Protein AF-A0A3B9Z7L2-F1 (afdb_monomer_lite)

Sequence (411 aa):
MNKIQNINKKTIVYYLVIITIASFLFSENIFFGPFQPISDFVDQIKVKYILMISSAFLFLLLIIIRRKKLFKNGVFKKEAKLYLLAIGSLIVITAIFQIMNGFRTFAISEFMYLLLPLGFVILVVSVDYFNITRILDNCFYVVVAIFLLGNIAMLNPSSVMSISFSSSTSPFENGSSMLFVLFELYYLIRYGKRNGKSLVCLILTVLTLKRISVIMAILFFIFAPMIKDKKIPRWIFWLTIVFFCAVPFALEFFYSSSFSNLFLATFGIDFNDFTMDRFTRTAYVFANSDQIKFGYGSVTYFLTNHYGKGDFANRSLHSDLLRIYLECTFVGTFIYNICYFLSVKKDSISYLLLVTIFLQMIFNHPIGAGTVGHWIIIYLMIVYFNYRKEVPFYKEGLISRRKMKLGKLEI

pLDDT: mean 83.78, std 14.19, range [34.94, 98.0]

Foldseek 3Di:
DVVVVVVVVLVVLLVLLLVLLLLLLLLLWQCDDPCNVVSVVSVVVVVSVVSLVVSLVVLVVLCVVVVFDQCHVVQCVLLLVLLCQLLVLLVVLLVVLCVVQHDDDQLVQQSCLSVSLSSSLSSVVRSVSDLLVVSLVSLLVSLVVSLCRSCVVVPDPVQQVPCDPVLLDHPSATPSLLVLLLVLLVCCQLPNPPDVSNVVSLVSNVRNSPPLSNVSSVCCNVCSVVFDWAFADPVVLVVQLCVLLCLLVVVVVCLDPVNQVVCCVPPVDGVCVVLVNLSVLVVVCVVPLVQQSNGQCSSLVVQCVVVHPPDPQRSDNQAQSNRQCSRRNSVSSSSNSNSNQVSQSGTSSLNVSVVSVSVSNSGGPCRGPSNSSVSSSNSSSSSLRNCCPPDVSNCPSVVVVVVVVVVVVPD

Secondary structure (DSSP, 8-state):
-HHHHHHHHHHHHHHHHHHHHHHHHHHHH--SSTTHHHHHHHHHTTHHHHHHHHHHHHHHHHHHHTTPPTTGGGTTHHHHHHHHHHHHHHHHHHHHHHHHH---THHHHHHHHHHHHHHHHHHHHHT----HHHHHHHHHHHHHHHHHHHTGGG-SHHHHHT-BTTTTB-TT--THHHHHHHHHHHHHHHH-TT-HHHHHHHHHHHHHT-HHHHHHHHHHHHHGGG----PPPHHHHHHHHHHHHHHHHHHHHHTSHHHHHHHHHHHSS-HHHHHTTHHHHHHHHHHTGGGGTTSTTHHHHHHHHHH-SS-GGGSS-S-HHHHHHHHHHHHHHHHHHHHHHHHHTT-HHHHHHHHHHHHHHHHS--SSTT-HHHHHHHHHHHHHHHHTTT-GGGTHHHHHHHHHHHTTS--

Radius of gyration: 22.14 Å; chains: 1; bounding box: 68×49×78 Å

Structure (mmCIF, N/CA/C/O backbone):
data_AF-A0A3B9Z7L2-F1
#
_entry.id   AF-A0A3B9Z7L2-F1
#
loop_
_atom_site.group_PDB
_atom_site.id
_atom_site.type_symbol
_atom_site.label_atom_id
_atom_site.label_alt_id
_atom_site.label_comp_id
_atom_site.label_asym_id
_atom_site.label_entity_id
_atom_site.label_seq_id
_atom_site.pdbx_PDB_ins_code
_atom_site.Cartn_x
_atom_site.Cartn_y
_atom_site.Cartn_z
_atom_site.occupancy
_atom_site.B_iso_or_equiv
_atom_site.auth_seq_id
_atom_site.auth_comp_id
_atom_site.auth_asym_id
_atom_site.auth_atom_id
_atom_site.pdbx_PDB_model_num
ATOM 1 N N . MET A 1 1 ? -7.311 13.743 41.854 1.00 42.22 1 MET A N 1
ATOM 2 C CA . MET A 1 1 ? -5.958 13.659 41.244 1.00 42.22 1 MET A CA 1
ATOM 3 C C . MET A 1 1 ? -5.757 12.490 40.266 1.00 42.22 1 MET A C 1
ATOM 5 O O . MET A 1 1 ? -5.318 12.751 39.152 1.00 42.22 1 MET A O 1
ATOM 9 N N . ASN A 1 2 ? -6.146 11.241 40.574 1.00 43.78 2 ASN A N 1
ATOM 10 C CA . ASN A 1 2 ? -5.922 10.081 39.676 1.00 43.78 2 ASN A CA 1
ATOM 11 C C . ASN A 1 2 ? -6.603 10.152 38.289 1.00 43.78 2 ASN A C 1
ATOM 13 O O . ASN A 1 2 ? -6.097 9.582 37.324 1.00 43.78 2 ASN A O 1
ATOM 17 N N . LYS A 1 3 ? -7.727 10.870 38.147 1.00 35.06 3 LYS A N 1
ATOM 18 C CA . LYS A 1 3 ? -8.412 11.060 36.850 1.00 35.06 3 LYS A CA 1
ATOM 19 C C . LYS A 1 3 ? -7.649 12.013 35.914 1.00 35.06 3 LYS A C 1
ATOM 21 O O . LYS A 1 3 ? -7.563 11.739 34.722 1.00 35.06 3 LYS A O 1
ATOM 26 N N . ILE A 1 4 ? -7.040 13.070 36.457 1.00 36.16 4 ILE A N 1
ATOM 27 C CA . ILE A 1 4 ? -6.311 14.100 35.693 1.00 36.16 4 ILE A CA 1
ATOM 28 C C . ILE A 1 4 ? -4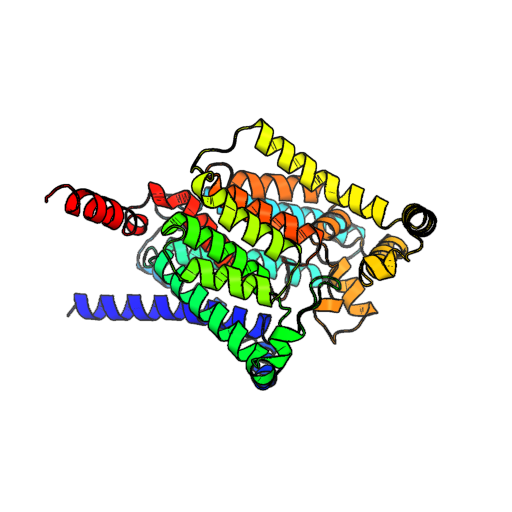.975 13.541 35.170 1.00 36.16 4 ILE A C 1
ATOM 30 O O . ILE A 1 4 ? -4.666 13.680 33.988 1.00 36.16 4 ILE A O 1
ATOM 34 N N . GLN A 1 5 ? -4.235 12.783 35.991 1.00 43.78 5 GLN A N 1
ATOM 35 C CA . GLN A 1 5 ? -2.990 12.126 35.556 1.00 43.78 5 GLN A CA 1
ATOM 36 C C . GLN A 1 5 ? -3.207 11.059 34.466 1.00 43.78 5 GLN A C 1
ATOM 38 O O . GLN A 1 5 ? -2.346 10.859 33.608 1.00 43.78 5 GLN A O 1
ATOM 43 N N . ASN A 1 6 ? -4.357 10.376 34.461 1.00 51.91 6 ASN A N 1
ATOM 44 C CA . ASN A 1 6 ? -4.676 9.370 33.442 1.00 51.91 6 ASN A CA 1
ATOM 45 C C . ASN A 1 6 ? -5.106 10.000 32.102 1.00 51.91 6 ASN A C 1
ATOM 47 O O . ASN A 1 6 ? -4.906 9.380 31.058 1.00 51.91 6 ASN A O 1
ATOM 51 N N . ILE A 1 7 ? -5.671 11.215 32.113 1.00 55.09 7 ILE A N 1
ATOM 52 C CA . ILE A 1 7 ? -6.050 11.960 30.899 1.00 55.09 7 ILE A CA 1
ATOM 53 C C . ILE A 1 7 ? -4.799 12.458 30.162 1.00 55.09 7 ILE A C 1
ATOM 55 O O . ILE A 1 7 ? -4.679 12.213 28.963 1.00 55.09 7 ILE A O 1
ATOM 59 N N . ASN A 1 8 ? -3.814 13.026 30.869 1.00 62.22 8 ASN A N 1
ATOM 60 C CA . ASN A 1 8 ? -2.573 13.504 30.239 1.00 62.22 8 ASN A CA 1
ATOM 61 C C . ASN A 1 8 ? -1.789 12.384 29.539 1.00 62.22 8 ASN A C 1
ATOM 63 O O . ASN A 1 8 ? -1.336 12.558 28.410 1.00 62.22 8 ASN A O 1
ATOM 67 N N . LYS A 1 9 ? -1.704 11.190 30.144 1.00 65.31 9 LYS A N 1
ATOM 68 C CA . LYS A 1 9 ? -1.013 10.046 29.521 1.00 65.31 9 LYS A CA 1
ATOM 69 C C . LYS A 1 9 ? -1.716 9.556 28.249 1.00 65.31 9 LYS A C 1
ATOM 71 O O . LYS A 1 9 ? -1.044 9.230 27.281 1.00 65.31 9 LYS A O 1
ATOM 76 N N . LYS A 1 10 ? -3.055 9.532 28.211 1.00 69.50 10 LYS A N 1
ATOM 77 C CA . LYS A 1 10 ? -3.823 9.139 27.008 1.00 69.50 10 LYS A CA 1
ATOM 78 C C . LYS A 1 10 ? -3.551 10.057 25.824 1.00 69.50 10 LYS A C 1
ATOM 80 O O . LYS A 1 10 ? -3.346 9.590 24.707 1.00 69.50 10 LYS A O 1
ATOM 85 N N . THR A 1 11 ? -3.551 11.351 26.102 1.00 75.94 11 THR A N 1
ATOM 86 C CA . THR A 1 11 ? -3.393 12.403 25.107 1.00 75.94 11 THR A CA 1
ATOM 87 C C . THR A 1 11 ? -1.986 12.406 24.509 1.00 75.94 11 THR A C 1
ATOM 89 O O . THR A 1 11 ? -1.853 12.437 23.290 1.00 75.94 11 THR A O 1
ATOM 92 N N . ILE A 1 12 ? -0.943 12.269 25.338 1.00 78.81 12 ILE A N 1
ATOM 93 C CA . ILE A 1 12 ? 0.457 12.206 24.878 1.00 78.81 12 ILE A CA 1
ATOM 94 C C . ILE A 1 12 ? 0.674 11.020 23.934 1.00 78.81 12 ILE A C 1
ATOM 96 O O . ILE A 1 12 ? 1.204 11.174 22.838 1.00 78.81 12 ILE A O 1
ATOM 100 N N . VAL A 1 13 ? 0.217 9.834 24.338 1.00 79.94 13 VAL A N 1
ATOM 101 C CA . VAL A 1 13 ? 0.392 8.597 23.567 1.00 79.94 13 VAL A CA 1
ATOM 102 C C . VAL A 1 13 ? -0.364 8.679 22.232 1.00 79.94 13 VAL A C 1
ATOM 104 O O . VAL A 1 13 ? 0.137 8.221 21.210 1.00 79.94 13 VAL A O 1
ATOM 107 N N . TYR A 1 14 ? -1.539 9.313 22.216 1.00 84.31 14 TYR A N 1
ATOM 108 C CA . TYR A 1 14 ? -2.302 9.554 20.990 1.00 84.31 14 TYR A CA 1
ATOM 109 C C . TYR A 1 14 ? -1.569 10.485 20.021 1.00 84.31 14 TYR A C 1
ATOM 111 O O . TYR A 1 14 ? -1.422 10.145 18.848 1.00 84.31 14 TYR A O 1
ATOM 119 N N . TYR A 1 15 ? -1.075 11.628 20.500 1.00 87.00 15 TYR A N 1
ATOM 120 C CA . TYR A 1 15 ? -0.332 12.553 19.646 1.00 87.00 15 TYR A CA 1
ATOM 121 C C . TYR A 1 15 ? 0.975 11.948 19.144 1.00 87.00 15 TYR A C 1
ATOM 123 O O . TYR A 1 15 ? 1.326 12.178 17.993 1.00 87.00 15 TYR A O 1
ATOM 131 N N . LEU A 1 16 ? 1.638 11.102 19.936 1.00 88.12 16 LEU A N 1
ATOM 132 C CA . LEU A 1 16 ? 2.830 10.384 19.494 1.00 88.12 16 LEU A CA 1
ATOM 133 C C . LEU A 1 16 ? 2.547 9.476 18.285 1.00 88.12 16 LEU A C 1
ATOM 135 O O . LEU A 1 16 ? 3.345 9.452 17.350 1.00 88.12 16 LEU A O 1
ATOM 139 N N . VAL A 1 17 ? 1.400 8.780 18.257 1.00 88.75 17 VAL A N 1
ATOM 140 C CA . VAL A 1 17 ? 0.977 7.993 17.082 1.00 88.75 17 VAL A CA 1
ATOM 141 C C . VAL A 1 17 ? 0.808 8.895 15.863 1.00 88.75 17 VAL A C 1
ATOM 143 O O . VAL A 1 17 ? 1.359 8.600 14.806 1.00 88.75 17 VAL A O 1
ATOM 146 N N . ILE A 1 18 ? 0.071 9.999 16.011 1.00 91.06 18 ILE A N 1
ATOM 147 C CA . ILE A 1 18 ? -0.203 10.921 14.902 1.00 91.06 18 ILE A CA 1
ATOM 148 C C . ILE A 1 18 ? 1.084 11.553 14.376 1.00 91.06 18 ILE A C 1
ATOM 150 O O . ILE A 1 18 ? 1.277 11.579 13.169 1.00 91.06 18 ILE A O 1
ATOM 154 N N . ILE A 1 19 ? 1.978 12.006 15.258 1.00 92.00 19 ILE A N 1
ATOM 155 C CA . ILE A 1 19 ? 3.268 12.602 14.885 1.00 92.00 19 ILE A CA 1
ATOM 156 C C . ILE A 1 19 ? 4.152 11.574 14.179 1.00 92.00 19 ILE A C 1
ATOM 158 O O . ILE A 1 19 ? 4.771 11.899 13.172 1.00 92.00 19 ILE A O 1
ATOM 162 N N . THR A 1 20 ? 4.170 10.324 14.650 1.00 92.31 20 THR A N 1
ATOM 163 C CA . THR A 1 20 ? 4.920 9.249 13.985 1.00 92.31 20 THR A CA 1
ATOM 164 C C . THR A 1 20 ? 4.393 9.034 12.565 1.00 92.31 20 THR A C 1
ATOM 166 O O . THR A 1 20 ? 5.167 9.108 11.616 1.00 92.31 20 THR A O 1
ATOM 169 N N . ILE A 1 21 ? 3.077 8.857 12.392 1.00 92.56 21 ILE A N 1
ATOM 170 C CA . ILE A 1 21 ? 2.459 8.672 11.067 1.00 92.56 21 ILE A CA 1
ATOM 171 C C . ILE A 1 21 ? 2.709 9.894 10.174 1.00 92.56 21 ILE A C 1
ATOM 173 O O . ILE A 1 21 ? 3.106 9.741 9.023 1.00 92.56 21 ILE A O 1
ATOM 177 N N . ALA A 1 22 ? 2.531 11.102 10.711 1.00 92.00 22 ALA A N 1
ATOM 178 C CA . ALA A 1 22 ? 2.771 12.346 9.991 1.00 92.00 22 ALA A CA 1
ATOM 179 C C . ALA A 1 22 ? 4.227 12.480 9.540 1.00 92.00 22 ALA A C 1
ATOM 181 O O . ALA A 1 22 ? 4.459 12.915 8.420 1.00 92.00 22 ALA A O 1
ATOM 182 N N . SER A 1 23 ? 5.195 12.056 10.359 1.00 91.25 23 SER A N 1
ATOM 183 C CA . SER A 1 23 ? 6.614 12.096 9.995 1.00 91.25 23 SER A CA 1
ATOM 184 C C . SER A 1 23 ? 6.941 11.191 8.805 1.00 91.25 23 SER A C 1
ATOM 186 O O . SER A 1 23 ? 7.723 11.588 7.946 1.00 91.25 23 SER A O 1
ATOM 188 N N . PHE A 1 24 ? 6.305 10.014 8.712 1.00 90.62 24 PHE A N 1
ATOM 189 C CA . PHE A 1 24 ? 6.431 9.145 7.541 1.00 90.62 24 PHE A CA 1
ATOM 190 C C . PHE A 1 24 ? 5.788 9.796 6.326 1.00 90.62 24 PHE A C 1
ATOM 192 O O . PHE A 1 24 ? 6.466 10.022 5.336 1.00 90.62 24 PHE A O 1
ATOM 199 N N . LEU A 1 25 ? 4.517 10.186 6.422 1.00 89.56 25 LEU A N 1
ATOM 200 C CA . LEU A 1 25 ? 3.804 10.774 5.290 1.00 89.56 25 LEU A CA 1
ATOM 201 C C . LEU A 1 25 ? 4.476 12.048 4.763 1.00 89.56 25 LEU A C 1
ATOM 203 O O . LEU A 1 25 ? 4.466 12.269 3.556 1.00 89.56 25 LEU A O 1
ATOM 207 N N . PHE A 1 26 ? 5.030 12.883 5.646 1.00 87.25 26 PHE A N 1
ATOM 208 C CA . PHE A 1 26 ? 5.690 14.133 5.272 1.00 87.25 26 PHE A CA 1
ATOM 209 C C . PHE A 1 26 ? 6.939 13.855 4.438 1.00 87.25 26 PHE A C 1
ATOM 211 O O . PHE A 1 26 ? 7.054 14.367 3.330 1.00 87.25 26 PHE A O 1
ATOM 218 N N . SER A 1 27 ? 7.817 12.981 4.935 1.00 84.56 27 SER A N 1
ATOM 219 C CA . SER A 1 27 ? 9.045 12.617 4.226 1.00 84.56 27 SER A CA 1
ATOM 220 C C . SER A 1 27 ? 8.766 11.822 2.940 1.00 84.56 27 SER A C 1
ATOM 222 O O . SER A 1 27 ? 9.497 11.928 1.966 1.00 84.56 27 SER A O 1
ATOM 224 N N . GLU A 1 28 ? 7.694 11.028 2.914 1.00 82.88 28 GLU A N 1
ATOM 225 C CA . GLU A 1 28 ? 7.380 10.137 1.793 1.00 82.88 28 GLU A CA 1
ATOM 226 C C . GLU A 1 28 ? 6.604 10.808 0.649 1.00 82.88 28 GLU A C 1
ATOM 228 O O . GLU A 1 28 ? 6.469 10.200 -0.408 1.00 82.88 28 GLU A O 1
ATOM 233 N N . ASN A 1 29 ? 6.048 12.013 0.837 1.00 79.19 29 ASN A N 1
ATOM 234 C CA . ASN A 1 29 ? 5.184 12.649 -0.172 1.00 79.19 29 ASN A CA 1
ATOM 235 C C . ASN A 1 29 ? 5.579 14.088 -0.537 1.00 79.19 29 ASN A C 1
ATOM 237 O O . ASN A 1 29 ? 4.978 14.648 -1.455 1.00 79.19 29 ASN A O 1
ATOM 241 N N . ILE A 1 30 ? 6.559 14.697 0.141 1.00 75.94 30 ILE A N 1
ATOM 242 C CA . ILE A 1 30 ? 7.078 16.023 -0.220 1.00 75.94 30 ILE A CA 1
ATOM 243 C C . ILE A 1 30 ? 8.400 15.845 -0.961 1.00 75.94 30 ILE A C 1
ATOM 245 O O . ILE A 1 30 ? 9.452 15.698 -0.342 1.00 75.94 30 ILE A O 1
ATOM 249 N N . PHE A 1 31 ? 8.310 15.874 -2.291 1.00 65.56 31 PHE A N 1
ATOM 250 C CA . PHE A 1 31 ? 9.446 15.732 -3.208 1.00 65.56 31 PHE A CA 1
ATOM 251 C C . PHE A 1 31 ? 9.842 17.034 -3.900 1.00 65.56 31 PHE A C 1
ATOM 253 O O . PHE A 1 31 ? 10.940 17.120 -4.431 1.00 65.56 31 PHE A O 1
ATOM 260 N N . PHE A 1 32 ? 8.962 18.036 -3.909 1.00 60.72 32 PHE A N 1
ATOM 261 C CA . PHE A 1 32 ? 9.165 19.297 -4.617 1.00 60.72 32 PHE A CA 1
ATOM 262 C C . PHE A 1 32 ? 8.605 20.466 -3.802 1.00 60.72 32 PHE A C 1
ATOM 264 O O . PHE A 1 32 ? 7.762 20.288 -2.918 1.00 60.72 32 PHE A O 1
ATOM 271 N N . GLY A 1 33 ? 9.071 21.676 -4.112 1.00 69.31 33 GLY A N 1
ATOM 272 C CA . GLY A 1 33 ? 8.577 22.912 -3.509 1.00 69.31 33 GLY A CA 1
ATOM 273 C C . GLY A 1 33 ? 9.342 23.356 -2.254 1.00 69.31 33 GLY A C 1
ATOM 274 O O . GLY A 1 33 ? 10.343 22.753 -1.868 1.00 69.31 33 GLY A O 1
ATOM 275 N N . PRO A 1 34 ? 8.883 24.431 -1.589 1.00 74.62 34 PRO A N 1
ATOM 276 C CA . PRO A 1 34 ? 9.650 25.123 -0.545 1.00 74.62 34 PRO A CA 1
ATOM 277 C C . PRO A 1 34 ? 9.898 24.276 0.713 1.00 74.62 34 PRO A C 1
ATOM 279 O O . PRO A 1 34 ? 10.773 24.596 1.512 1.00 74.62 34 PRO A O 1
ATOM 282 N N . PHE A 1 35 ? 9.144 23.188 0.890 1.00 80.94 35 PHE A N 1
ATOM 283 C CA . PHE A 1 35 ? 9.271 22.274 2.025 1.00 80.94 35 PHE A CA 1
ATOM 284 C C . PHE A 1 35 ? 10.127 21.034 1.724 1.00 80.94 35 PHE A C 1
ATOM 286 O O . PHE A 1 35 ? 10.392 20.261 2.646 1.00 80.94 35 PHE A O 1
ATOM 293 N N . GLN A 1 36 ? 10.603 20.855 0.485 1.00 82.19 36 GLN A N 1
ATOM 294 C CA . GLN A 1 36 ? 11.490 19.749 0.114 1.00 82.19 36 GLN A CA 1
ATOM 295 C C . GLN A 1 36 ? 12.767 19.692 0.976 1.00 82.19 36 GLN A C 1
ATOM 297 O O . GLN A 1 36 ? 13.035 18.622 1.515 1.00 82.19 36 GLN A O 1
ATOM 302 N N . PRO A 1 37 ? 13.495 20.797 1.250 1.00 82.69 37 PRO A N 1
ATOM 303 C CA . PRO A 1 37 ? 14.704 20.724 2.079 1.00 82.69 37 PRO A CA 1
ATOM 304 C C . PRO A 1 37 ? 14.431 20.217 3.502 1.00 82.69 37 PRO A C 1
ATOM 306 O O . PRO A 1 37 ? 15.250 19.521 4.097 1.00 82.69 37 PRO A O 1
ATOM 309 N N . ILE A 1 38 ? 13.257 20.545 4.052 1.00 82.62 38 ILE A N 1
ATOM 310 C CA . ILE A 1 38 ? 12.831 20.083 5.379 1.00 82.62 38 ILE A CA 1
ATOM 311 C C . ILE A 1 38 ? 12.476 18.592 5.325 1.00 82.62 38 ILE A C 1
ATOM 313 O O . ILE A 1 38 ? 12.831 17.846 6.236 1.00 82.62 38 ILE A O 1
ATOM 317 N N . SER A 1 39 ? 11.797 18.155 4.261 1.00 82.62 39 SER A N 1
ATOM 318 C CA . SER A 1 39 ? 11.503 16.741 3.996 1.00 82.62 39 SER A CA 1
ATOM 319 C C . SER A 1 39 ? 12.790 15.914 3.919 1.00 82.62 39 SER A C 1
ATOM 321 O O . SER A 1 39 ? 12.957 14.948 4.668 1.00 82.62 39 SER A O 1
ATOM 323 N N . ASP A 1 40 ? 13.753 16.378 3.121 1.00 81.94 40 ASP A N 1
ATOM 324 C CA . ASP A 1 40 ? 15.056 15.741 2.945 1.00 81.94 40 ASP A CA 1
ATOM 325 C C . ASP A 1 40 ? 15.838 15.687 4.259 1.00 81.94 40 ASP A C 1
ATOM 327 O O . ASP A 1 40 ? 16.424 14.659 4.593 1.00 81.94 40 ASP A O 1
ATOM 331 N N . PHE A 1 41 ? 15.803 16.757 5.058 1.00 82.69 41 PHE A N 1
ATOM 332 C CA . PHE A 1 41 ? 16.431 16.793 6.379 1.00 82.69 41 PHE A CA 1
ATOM 333 C C . PHE A 1 41 ? 15.835 15.751 7.341 1.00 82.69 41 PHE A C 1
ATOM 335 O O . PHE A 1 41 ? 16.573 15.004 7.995 1.00 82.69 41 PHE A O 1
ATOM 342 N N . VAL A 1 42 ? 14.501 15.649 7.399 1.00 80.88 42 VAL A N 1
ATOM 343 C CA . VAL A 1 42 ? 13.786 14.626 8.186 1.00 80.88 42 VAL A CA 1
ATOM 344 C C . VAL A 1 42 ? 14.214 13.218 7.758 1.00 80.88 42 VAL A C 1
ATOM 346 O O . VAL A 1 42 ? 14.406 12.337 8.609 1.00 80.88 42 VAL A O 1
ATOM 349 N N . ASP A 1 43 ? 14.406 13.009 6.455 1.00 81.00 43 ASP A N 1
ATOM 350 C CA . ASP A 1 43 ? 14.829 11.733 5.887 1.00 81.00 43 ASP A CA 1
ATOM 351 C C . ASP A 1 43 ? 16.307 11.401 6.097 1.00 81.00 43 ASP A C 1
ATOM 353 O O . ASP A 1 43 ? 16.653 10.232 6.320 1.00 81.00 43 ASP A O 1
ATOM 357 N N . GLN A 1 44 ? 17.184 12.401 6.055 1.00 83.31 44 GLN A N 1
ATOM 358 C CA . GLN A 1 44 ? 18.619 12.250 6.290 1.00 83.31 44 GLN A CA 1
ATOM 359 C C . GLN A 1 44 ? 18.899 11.863 7.743 1.00 83.31 44 GLN A C 1
ATOM 361 O O . GLN A 1 44 ? 19.622 10.899 7.988 1.00 83.31 44 GLN A O 1
ATOM 366 N N . ILE A 1 45 ? 18.246 12.528 8.700 1.00 85.31 45 ILE A N 1
ATOM 367 C CA . ILE A 1 45 ? 18.410 12.260 10.141 1.00 85.31 45 ILE A CA 1
ATOM 368 C C . ILE A 1 45 ? 17.613 11.026 10.595 1.00 85.31 45 ILE A C 1
ATOM 370 O O . ILE A 1 45 ? 17.740 10.569 11.730 1.00 85.31 45 ILE A O 1
ATOM 374 N N . LYS A 1 46 ? 16.808 10.427 9.706 1.00 86.38 46 LYS A N 1
ATOM 375 C CA . LYS A 1 46 ? 16.002 9.230 10.004 1.00 86.38 46 LYS A CA 1
ATOM 376 C C . LYS A 1 46 ? 15.015 9.457 11.157 1.00 86.38 46 LYS A C 1
ATOM 378 O O . LYS A 1 46 ? 14.640 8.506 11.847 1.00 86.38 46 LYS A O 1
ATOM 383 N N . VAL A 1 47 ? 14.525 10.693 11.318 1.00 85.94 47 VAL A N 1
ATOM 384 C CA . VAL A 1 47 ? 13.625 11.106 12.415 1.00 85.94 47 VAL A CA 1
ATOM 385 C C . VAL A 1 47 ? 12.391 10.207 12.497 1.00 85.94 47 VAL A C 1
ATOM 387 O O . VAL A 1 47 ? 12.008 9.779 13.585 1.00 85.94 47 VAL A O 1
ATOM 390 N N . LYS A 1 48 ? 11.808 9.846 11.348 1.00 87.12 48 LYS A N 1
ATOM 391 C CA . LYS A 1 48 ? 10.634 8.963 11.272 1.00 87.12 48 LYS A CA 1
ATOM 392 C C . LYS A 1 48 ? 10.863 7.584 11.904 1.00 87.12 48 LYS A C 1
ATOM 394 O O . LYS A 1 48 ? 9.996 7.067 12.608 1.00 87.12 48 LYS A O 1
ATOM 399 N N . TYR A 1 49 ? 12.059 7.014 11.736 1.00 88.31 49 TYR A N 1
ATOM 400 C CA . TYR A 1 49 ? 12.424 5.736 12.350 1.00 88.31 49 TYR A CA 1
ATOM 401 C C . TYR A 1 49 ? 12.693 5.884 13.847 1.00 88.31 49 TYR A C 1
ATOM 403 O O . TYR A 1 49 ? 12.253 5.035 14.619 1.00 88.31 49 TYR A O 1
ATOM 411 N N . ILE A 1 50 ? 13.341 6.978 14.266 1.00 87.62 50 ILE A N 1
ATOM 412 C CA . ILE A 1 50 ? 13.559 7.287 15.686 1.00 87.62 50 ILE A CA 1
ATOM 413 C C . ILE A 1 50 ? 12.209 7.383 16.403 1.00 87.62 50 ILE A C 1
ATOM 415 O O . ILE A 1 50 ? 11.979 6.651 17.361 1.00 87.62 50 ILE A O 1
ATOM 419 N N . LEU A 1 51 ? 11.277 8.192 15.885 1.00 88.88 51 LEU A N 1
ATOM 420 C CA . LEU A 1 51 ? 9.928 8.348 16.441 1.00 88.88 51 LEU A CA 1
ATOM 421 C C . LEU A 1 51 ? 9.171 7.019 16.522 1.00 88.88 51 LEU A C 1
ATOM 423 O O . LEU A 1 51 ? 8.502 6.737 17.520 1.00 88.88 51 LEU A O 1
ATOM 427 N N . MET A 1 52 ? 9.295 6.174 15.499 1.00 89.69 52 MET A N 1
ATOM 428 C CA . MET A 1 52 ? 8.662 4.859 15.499 1.00 89.69 52 MET A CA 1
ATOM 429 C C . MET A 1 52 ? 9.261 3.915 16.545 1.00 89.69 52 MET A C 1
ATOM 431 O O . MET A 1 52 ? 8.518 3.217 17.228 1.00 89.69 52 MET A O 1
ATOM 435 N N . ILE A 1 53 ? 10.583 3.905 16.718 1.00 88.69 53 ILE A N 1
ATOM 436 C CA . ILE A 1 53 ? 11.242 3.097 17.752 1.00 88.69 53 ILE A CA 1
ATOM 437 C C . ILE A 1 53 ? 10.854 3.607 19.144 1.00 88.69 53 ILE A C 1
ATOM 439 O O . ILE A 1 53 ? 10.476 2.812 20.004 1.00 88.69 53 ILE A O 1
ATOM 443 N N . SER A 1 54 ? 10.872 4.926 19.361 1.00 85.94 54 SER A N 1
ATOM 444 C CA . SER A 1 54 ? 10.474 5.539 20.634 1.00 85.94 54 SER A CA 1
ATOM 445 C C . SER A 1 54 ? 9.019 5.223 20.988 1.00 85.94 54 SER A C 1
ATOM 447 O O . SER A 1 54 ? 8.713 4.858 22.125 1.00 85.94 54 SER A O 1
ATOM 449 N N . SER A 1 55 ? 8.113 5.324 20.014 1.00 86.25 55 SER A N 1
ATOM 450 C CA . SER A 1 55 ? 6.698 4.996 20.203 1.00 86.25 55 SER A CA 1
ATOM 451 C C . SER A 1 55 ? 6.476 3.502 20.421 1.00 86.25 55 SER A C 1
ATOM 453 O O . SER A 1 55 ? 5.738 3.133 21.335 1.00 86.25 55 SER A O 1
ATOM 455 N N . ALA A 1 56 ? 7.164 2.636 19.673 1.00 87.81 56 ALA A N 1
ATOM 456 C CA . ALA A 1 56 ? 7.113 1.193 19.868 1.00 87.81 56 ALA A CA 1
ATOM 457 C C . ALA A 1 56 ? 7.593 0.788 21.270 1.00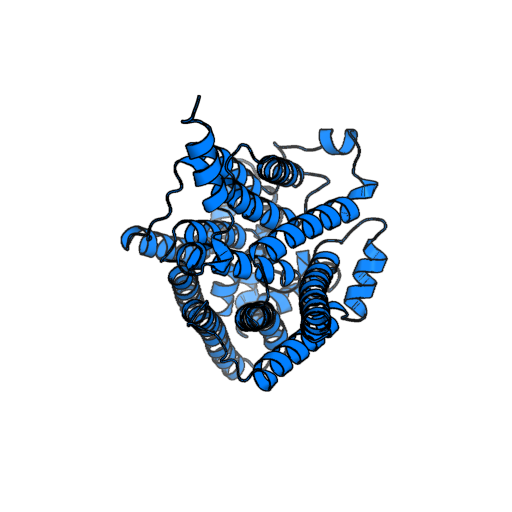 87.81 56 ALA A C 1
ATOM 459 O O . ALA A 1 56 ? 6.902 0.035 21.960 1.00 87.81 56 ALA A O 1
ATOM 460 N N . PHE A 1 57 ? 8.724 1.337 21.724 1.00 86.69 57 PHE A N 1
ATOM 461 C CA . PHE A 1 57 ? 9.250 1.116 23.071 1.00 86.69 57 PHE A CA 1
ATOM 462 C C . PHE A 1 57 ? 8.242 1.545 24.142 1.00 86.69 57 PHE A C 1
ATOM 464 O O . PHE A 1 57 ? 7.924 0.776 25.052 1.00 86.69 57 PHE A O 1
ATOM 471 N N . LEU A 1 58 ? 7.664 2.740 23.997 1.00 86.06 58 LEU A N 1
ATOM 472 C CA . LEU A 1 58 ? 6.658 3.249 24.923 1.00 86.06 58 LEU A CA 1
ATOM 473 C C . LEU A 1 58 ? 5.400 2.363 24.948 1.00 86.06 58 LEU A C 1
ATOM 475 O O . LEU A 1 58 ? 4.859 2.094 26.022 1.00 86.06 58 LEU A O 1
ATOM 479 N N . PHE A 1 59 ? 4.934 1.871 23.798 1.00 85.31 59 PHE A N 1
ATOM 480 C CA . PHE A 1 59 ? 3.779 0.970 23.727 1.00 85.31 59 PHE A CA 1
ATOM 481 C C . PHE A 1 59 ? 4.062 -0.388 24.358 1.00 85.31 59 PHE A C 1
ATOM 483 O O . PHE A 1 59 ? 3.223 -0.879 25.113 1.00 85.31 59 PHE A O 1
ATOM 490 N N . LEU A 1 60 ? 5.237 -0.969 24.115 1.00 85.19 60 LEU A N 1
ATOM 491 C CA . LEU A 1 60 ? 5.663 -2.210 24.763 1.00 85.19 60 LEU A CA 1
ATOM 492 C C . LEU A 1 60 ? 5.708 -2.047 26.284 1.00 85.1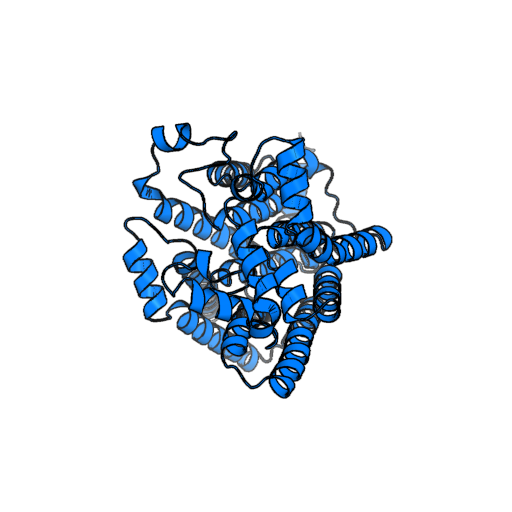9 60 LEU A C 1
ATOM 494 O O . LEU A 1 60 ? 5.118 -2.849 27.007 1.00 85.19 60 LEU A O 1
ATOM 498 N N . LEU A 1 61 ? 6.305 -0.960 26.771 1.00 84.00 61 LEU A N 1
ATOM 499 C CA . LEU A 1 61 ? 6.361 -0.640 28.195 1.00 84.00 61 LEU A CA 1
ATOM 500 C C . LEU A 1 61 ? 4.954 -0.467 28.792 1.00 84.00 61 LEU A C 1
ATOM 502 O O . LEU A 1 61 ? 4.660 -1.017 29.853 1.00 84.00 61 LEU A O 1
ATOM 506 N N . LEU A 1 62 ? 4.037 0.214 28.095 1.00 81.12 62 LEU A N 1
ATOM 507 C CA . LEU A 1 62 ? 2.638 0.333 28.526 1.00 81.12 62 LEU A CA 1
ATOM 508 C C . LEU A 1 62 ? 1.904 -1.012 28.564 1.00 81.12 62 LEU A C 1
ATOM 510 O O . LEU A 1 62 ? 1.076 -1.220 29.454 1.00 81.12 62 LEU A O 1
ATOM 514 N N . ILE A 1 63 ? 2.173 -1.905 27.609 1.00 81.19 63 ILE A N 1
ATOM 515 C CA . ILE A 1 63 ? 1.602 -3.257 27.572 1.00 81.19 63 ILE A CA 1
ATOM 516 C C . ILE A 1 63 ? 2.094 -4.059 28.784 1.00 81.19 63 ILE A C 1
ATOM 518 O O . ILE A 1 63 ? 1.266 -4.629 29.499 1.00 81.19 63 ILE A O 1
ATOM 522 N N . ILE A 1 64 ? 3.404 -4.029 29.056 1.00 82.50 64 ILE A N 1
ATOM 523 C CA . ILE A 1 64 ? 4.050 -4.737 30.172 1.00 82.50 64 ILE A CA 1
ATOM 524 C C . ILE A 1 64 ? 3.545 -4.213 31.522 1.00 82.50 64 ILE A C 1
ATOM 526 O O . ILE A 1 64 ? 3.000 -4.986 32.309 1.00 82.50 64 ILE A O 1
ATOM 530 N N . ILE A 1 65 ? 3.637 -2.899 31.772 1.00 79.88 65 ILE A N 1
ATOM 531 C CA . ILE A 1 65 ? 3.223 -2.278 33.047 1.00 79.88 65 ILE A CA 1
ATOM 532 C C . ILE A 1 65 ? 1.756 -2.578 33.357 1.00 79.88 65 ILE A C 1
ATOM 534 O O . ILE A 1 65 ? 1.380 -2.799 34.506 1.00 79.88 65 ILE A O 1
ATOM 538 N N . ARG A 1 66 ? 0.901 -2.596 32.332 1.00 72.25 66 ARG A N 1
ATOM 539 C CA . ARG A 1 66 ? -0.539 -2.822 32.503 1.00 72.25 66 ARG A CA 1
ATOM 540 C C . ARG A 1 66 ? -0.935 -4.291 32.456 1.00 72.25 66 ARG A C 1
ATOM 542 O O . ARG A 1 66 ? -2.133 -4.569 32.464 1.00 72.25 66 ARG A O 1
ATOM 549 N N . ARG A 1 67 ? 0.038 -5.207 32.361 1.00 71.56 67 ARG A N 1
ATOM 550 C CA . ARG A 1 67 ? -0.172 -6.653 32.187 1.00 71.56 67 ARG A CA 1
ATOM 551 C C . ARG A 1 67 ? -1.187 -6.960 31.078 1.00 71.56 67 ARG A C 1
ATOM 553 O O . ARG A 1 67 ? -1.982 -7.895 31.176 1.00 71.56 67 ARG A O 1
ATOM 560 N N . LYS A 1 68 ? -1.206 -6.136 30.026 1.00 68.25 68 LYS A N 1
ATOM 561 C CA . LYS A 1 68 ? -2.085 -6.351 28.876 1.00 68.25 68 LYS A CA 1
ATOM 562 C C . LYS A 1 68 ? -1.485 -7.450 28.010 1.00 68.25 68 LYS A C 1
ATOM 564 O O . LYS A 1 68 ? -0.276 -7.519 27.824 1.00 68.25 68 LYS A O 1
ATOM 569 N N . LYS A 1 69 ? -2.341 -8.295 27.440 1.00 67.19 69 LYS A N 1
ATOM 570 C CA . LYS A 1 69 ? -1.916 -9.234 26.399 1.00 67.19 69 LYS A CA 1
ATOM 571 C C . LYS A 1 69 ? -1.841 -8.500 25.063 1.00 67.19 69 LYS A C 1
ATOM 573 O O . LYS A 1 69 ? -2.735 -7.711 24.748 1.00 67.19 69 LYS A O 1
ATOM 578 N N . LEU A 1 70 ? -0.811 -8.808 24.273 1.00 65.06 70 LEU A N 1
ATOM 579 C CA . LEU A 1 70 ? -0.808 -8.503 22.843 1.00 65.06 70 LEU A CA 1
ATOM 580 C C . LEU A 1 70 ? -2.082 -9.078 22.218 1.00 65.06 70 LEU A C 1
ATOM 582 O O . LEU A 1 70 ? -2.477 -10.203 22.540 1.00 65.06 70 LEU A O 1
ATOM 586 N N . PHE A 1 71 ? -2.724 -8.303 21.345 1.00 62.75 71 PHE A N 1
ATOM 587 C CA . PHE A 1 71 ? -4.021 -8.657 20.763 1.00 62.75 71 PHE A CA 1
ATOM 588 C C . PHE A 1 71 ? -5.108 -8.906 21.819 1.00 62.75 71 PHE A C 1
ATOM 590 O O . PHE A 1 71 ? -5.736 -9.971 21.857 1.00 62.75 71 PHE A O 1
ATOM 597 N N . LYS A 1 72 ? -5.343 -7.929 22.702 1.00 62.47 72 LYS A N 1
ATOM 598 C CA . LYS A 1 72 ? -6.468 -7.966 23.646 1.00 62.47 72 LYS A CA 1
ATOM 599 C C . LYS A 1 72 ? -7.772 -8.288 22.888 1.00 62.47 72 LYS A C 1
ATOM 601 O O . LYS A 1 72 ? -8.048 -7.706 21.843 1.00 62.47 72 LYS A O 1
ATOM 606 N N . ASN A 1 73 ? -8.539 -9.261 23.385 1.00 61.00 73 ASN A N 1
ATOM 607 C CA . ASN A 1 73 ? -9.758 -9.802 22.755 1.00 61.00 73 ASN A CA 1
ATOM 608 C C . ASN A 1 73 ? -9.566 -10.436 21.357 1.00 61.00 73 ASN A C 1
ATOM 610 O O . ASN A 1 73 ? -10.539 -10.700 20.661 1.00 61.00 73 ASN A O 1
ATOM 614 N N . GLY A 1 74 ? -8.327 -10.697 20.927 1.00 66.50 74 GLY A N 1
ATOM 615 C CA . GLY A 1 74 ? -8.032 -11.288 19.619 1.00 66.50 74 GLY A CA 1
ATOM 616 C C . GLY A 1 74 ? -8.218 -10.342 18.427 1.00 66.50 74 GLY A C 1
ATOM 617 O O . GLY A 1 74 ? -8.177 -10.813 17.288 1.00 66.50 74 GLY A O 1
ATOM 618 N N . VAL A 1 75 ? -8.396 -9.036 18.668 1.00 80.06 75 VAL A N 1
ATOM 619 C CA . VAL A 1 75 ? -8.517 -8.016 17.613 1.00 80.06 75 VAL A CA 1
ATOM 620 C C . VAL A 1 75 ? -7.238 -7.990 16.783 1.00 80.06 75 VAL A C 1
ATOM 622 O O . VAL A 1 75 ? -6.150 -7.938 17.346 1.00 80.06 75 VAL A O 1
ATOM 625 N N . PHE A 1 76 ? -7.372 -8.054 15.457 1.00 86.50 76 PHE A N 1
ATOM 626 C CA . PHE A 1 76 ? -6.292 -8.044 14.464 1.00 86.50 76 PHE A CA 1
ATOM 627 C C . PHE A 1 76 ? -5.311 -9.229 14.524 1.00 86.50 76 PHE A C 1
ATOM 629 O O . PHE A 1 76 ? -4.394 -9.326 13.715 1.00 86.50 76 PHE A O 1
ATOM 636 N N . LYS A 1 77 ? -5.489 -10.180 15.452 1.00 88.31 77 LYS A N 1
ATOM 637 C CA . LYS A 1 77 ? -4.571 -11.320 15.619 1.00 88.31 77 LYS A CA 1
ATOM 638 C C . LYS A 1 77 ? -4.562 -12.241 14.404 1.00 88.31 77 LYS A C 1
ATOM 640 O O . LYS A 1 77 ? -3.521 -12.792 14.058 1.00 88.31 77 LYS A O 1
ATOM 645 N N . LYS A 1 78 ? -5.733 -12.481 13.810 1.00 90.31 78 LYS A N 1
ATOM 646 C CA . LYS A 1 78 ? -5.874 -13.412 12.680 1.00 90.31 78 LYS A CA 1
ATOM 647 C C . LYS A 1 78 ? -5.268 -12.801 11.420 1.00 90.31 78 LYS A C 1
ATOM 649 O O . LYS A 1 78 ? -4.522 -13.473 10.723 1.00 90.31 78 LYS A O 1
ATOM 654 N N . GLU A 1 79 ? -5.545 -11.527 11.190 1.00 93.94 79 GLU A N 1
ATOM 655 C CA . GLU A 1 79 ? -5.031 -10.719 10.091 1.00 93.94 79 GLU A CA 1
ATOM 656 C C . GLU A 1 79 ? -3.511 -10.567 10.192 1.00 93.94 79 GLU A C 1
ATOM 658 O O . GLU A 1 79 ? -2.807 -10.926 9.256 1.00 93.94 79 GLU A O 1
ATOM 663 N N . ALA A 1 80 ? -2.990 -10.169 11.359 1.00 94.00 80 ALA A N 1
ATOM 664 C CA . ALA A 1 80 ? -1.553 -10.053 11.594 1.00 94.00 80 ALA A CA 1
ATOM 665 C C . ALA A 1 80 ? -0.807 -11.370 11.343 1.00 94.00 80 ALA A C 1
ATOM 667 O O . ALA A 1 80 ? 0.251 -11.362 10.724 1.00 94.00 80 ALA A O 1
ATOM 668 N N . LYS A 1 81 ? -1.364 -12.512 11.769 1.00 95.25 81 LYS A N 1
ATOM 669 C CA . LYS A 1 81 ? -0.781 -13.829 11.470 1.00 95.25 81 LYS A CA 1
ATOM 670 C C . LYS A 1 81 ? -0.720 -14.120 9.973 1.00 95.25 81 LYS A C 1
ATOM 672 O O . LYS A 1 81 ? 0.262 -14.695 9.528 1.00 95.25 81 LYS A O 1
ATOM 677 N N . LEU A 1 82 ? -1.751 -13.747 9.215 1.00 97.19 82 LEU A N 1
ATOM 678 C CA . LEU A 1 82 ? -1.771 -13.940 7.765 1.00 97.19 82 LEU A CA 1
ATOM 679 C C . LEU A 1 82 ? -0.752 -13.031 7.070 1.00 97.19 82 LEU A C 1
ATOM 681 O O . LEU A 1 82 ? -0.012 -13.509 6.219 1.00 97.19 82 LEU A O 1
ATOM 685 N N . TYR A 1 83 ? -0.639 -11.762 7.471 1.00 96.94 83 TYR A N 1
ATOM 686 C CA . TYR A 1 83 ? 0.394 -10.872 6.931 1.00 96.94 83 TYR A CA 1
ATOM 687 C C . TYR A 1 83 ? 1.807 -11.351 7.283 1.00 96.94 83 TYR A C 1
ATOM 689 O O . TYR A 1 83 ? 2.672 -11.383 6.416 1.00 96.94 83 TYR A O 1
ATOM 697 N N . LEU A 1 84 ? 2.037 -11.800 8.521 1.00 96.94 84 LEU A N 1
ATOM 698 C CA . LEU A 1 84 ? 3.317 -12.391 8.922 1.00 96.94 84 LEU A CA 1
ATOM 699 C C . LEU A 1 84 ? 3.620 -13.690 8.170 1.00 96.94 84 LEU A C 1
ATOM 701 O O . LEU A 1 84 ? 4.777 -13.936 7.861 1.00 96.94 84 LEU A O 1
ATOM 705 N N . LEU A 1 85 ? 2.609 -14.504 7.853 1.00 97.56 85 LEU A N 1
ATOM 706 C CA . LEU A 1 85 ? 2.784 -15.698 7.025 1.00 97.56 85 LEU A CA 1
ATOM 707 C C . LEU A 1 85 ? 3.178 -15.326 5.590 1.00 97.56 85 LEU A C 1
ATOM 709 O O . LEU A 1 85 ? 4.098 -15.929 5.048 1.00 97.56 85 LEU A O 1
ATOM 713 N N . ALA A 1 86 ? 2.537 -14.309 5.003 1.00 96.88 86 ALA A N 1
ATOM 714 C CA . ALA A 1 86 ? 2.906 -13.788 3.688 1.00 96.88 86 ALA A CA 1
ATOM 715 C C . ALA A 1 86 ? 4.360 -13.300 3.680 1.00 96.88 86 ALA A C 1
ATOM 717 O O . ALA A 1 86 ? 5.171 -13.797 2.904 1.00 96.88 86 ALA A O 1
ATOM 718 N N . ILE A 1 87 ? 4.717 -12.395 4.595 1.00 96.19 87 ILE A N 1
ATOM 719 C CA . ILE A 1 87 ? 6.074 -11.840 4.694 1.00 96.19 87 ILE A CA 1
ATOM 720 C C . ILE A 1 87 ? 7.091 -12.947 5.001 1.00 96.19 87 ILE A C 1
ATOM 722 O O . ILE A 1 87 ? 8.131 -13.026 4.358 1.00 96.19 87 ILE A O 1
ATOM 726 N N . GLY A 1 88 ? 6.772 -13.843 5.937 1.00 96.44 88 GLY A N 1
ATOM 727 C CA . GLY A 1 88 ? 7.613 -14.982 6.297 1.00 96.44 88 GLY A CA 1
ATOM 728 C C . GLY A 1 88 ? 7.870 -15.919 5.119 1.00 96.44 88 GLY A C 1
ATOM 729 O O . GLY A 1 88 ? 8.996 -16.370 4.942 1.00 96.44 88 GLY A O 1
ATOM 730 N N . SER A 1 89 ? 6.869 -16.156 4.266 1.00 96.62 89 SER A N 1
ATOM 731 C CA . SER A 1 89 ? 7.046 -16.955 3.049 1.00 96.62 89 SER A CA 1
ATOM 732 C C . SER A 1 89 ? 8.012 -16.299 2.058 1.00 96.62 89 SER A C 1
ATOM 734 O O . SER A 1 89 ? 8.893 -16.978 1.538 1.00 96.62 89 SER A O 1
ATOM 736 N N . LEU A 1 90 ? 7.927 -14.975 1.874 1.00 95.62 90 LEU A N 1
ATOM 737 C CA . LEU A 1 90 ? 8.864 -14.228 1.030 1.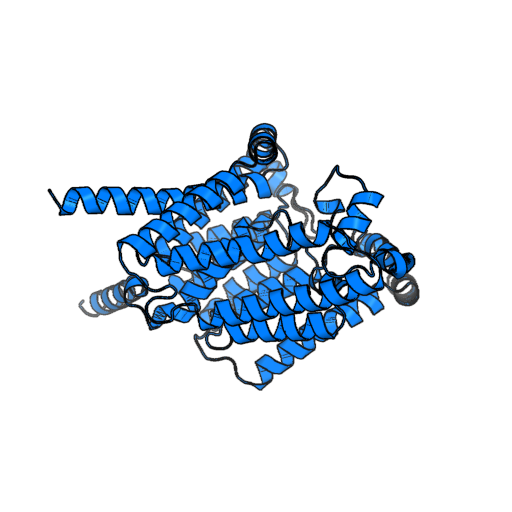00 95.62 90 LEU A CA 1
ATOM 738 C C . LEU A 1 90 ? 10.287 -14.268 1.604 1.00 95.62 90 LEU A C 1
ATOM 740 O O . LEU A 1 90 ? 11.240 -14.444 0.848 1.00 95.62 90 LEU A O 1
ATOM 744 N N . ILE A 1 91 ? 10.437 -14.168 2.931 1.00 95.31 91 ILE A N 1
ATOM 745 C CA . ILE A 1 91 ? 11.732 -14.304 3.619 1.00 95.31 91 ILE A CA 1
ATOM 746 C C . ILE A 1 91 ? 12.328 -15.691 3.379 1.00 95.31 91 ILE A C 1
ATOM 748 O O . ILE A 1 91 ? 13.501 -15.787 3.033 1.00 95.31 91 ILE A O 1
ATOM 752 N N . VAL A 1 92 ? 11.537 -16.757 3.527 1.00 96.00 92 VAL A N 1
ATOM 753 C CA . VAL A 1 92 ? 12.009 -18.135 3.320 1.00 96.00 92 VAL A CA 1
ATOM 754 C C . VAL A 1 92 ? 12.442 -18.355 1.871 1.00 96.00 92 VAL A C 1
ATOM 756 O O . VAL A 1 92 ? 13.540 -18.852 1.641 1.00 96.00 92 VAL A O 1
ATOM 759 N N . ILE A 1 93 ? 11.629 -17.937 0.895 1.00 95.12 93 ILE A N 1
ATOM 760 C CA . ILE A 1 93 ? 11.975 -18.043 -0.532 1.00 95.12 93 ILE A CA 1
ATOM 761 C C . ILE A 1 93 ? 13.253 -17.251 -0.837 1.00 95.12 93 ILE A C 1
ATOM 763 O O . ILE A 1 93 ? 14.155 -17.743 -1.510 1.00 95.12 93 ILE A O 1
ATOM 767 N N . THR A 1 94 ? 13.369 -16.046 -0.279 1.00 94.81 94 THR A N 1
ATOM 768 C CA . THR A 1 94 ? 14.556 -15.201 -0.441 1.00 94.81 94 THR A CA 1
ATOM 769 C C . THR A 1 94 ? 15.793 -15.834 0.179 1.00 94.81 94 THR A C 1
ATOM 771 O O . THR A 1 94 ? 16.844 -15.836 -0.449 1.00 94.81 94 THR A O 1
ATOM 774 N N . ALA A 1 95 ? 15.682 -16.425 1.369 1.00 93.62 95 ALA A N 1
ATOM 775 C CA . ALA A 1 95 ? 16.787 -17.126 2.010 1.00 93.62 95 ALA A CA 1
ATOM 776 C C . ALA A 1 95 ? 17.273 -18.309 1.159 1.00 93.62 95 ALA A C 1
ATOM 778 O O . ALA A 1 95 ? 18.478 -18.462 0.980 1.00 93.62 95 ALA A O 1
ATOM 779 N N . ILE A 1 96 ? 16.356 -19.091 0.574 1.00 94.25 96 ILE A N 1
ATOM 780 C CA . ILE A 1 96 ? 16.700 -20.176 -0.358 1.00 94.25 96 ILE A CA 1
ATOM 781 C C . ILE A 1 96 ? 17.493 -19.619 -1.549 1.00 94.25 96 ILE A C 1
ATOM 783 O O . ILE A 1 96 ? 18.581 -20.110 -1.847 1.00 94.25 96 ILE A O 1
ATOM 787 N N . PHE A 1 97 ? 17.009 -18.549 -2.183 1.00 93.25 97 PHE A N 1
ATOM 788 C CA . PHE A 1 97 ? 17.711 -17.931 -3.309 1.00 93.25 97 PHE A CA 1
ATOM 789 C C . PHE A 1 97 ? 19.062 -17.313 -2.935 1.00 93.25 97 PHE A C 1
ATOM 791 O O . PHE A 1 97 ? 20.007 -17.402 -3.716 1.00 93.25 97 PHE A O 1
ATOM 798 N N . GLN A 1 98 ? 19.199 -16.734 -1.742 1.00 92.69 98 GLN A N 1
ATOM 799 C CA . GLN A 1 98 ? 20.476 -16.198 -1.268 1.00 92.69 98 GLN A CA 1
ATOM 800 C C . GLN A 1 98 ? 21.488 -17.290 -0.909 1.00 92.69 98 GLN A C 1
ATOM 802 O O . GLN A 1 98 ? 22.682 -17.087 -1.105 1.00 92.69 98 GLN A O 1
ATOM 807 N N . ILE A 1 99 ? 21.042 -18.456 -0.433 1.00 93.31 99 ILE A N 1
ATOM 808 C CA . ILE A 1 99 ? 21.926 -19.615 -0.233 1.00 93.31 99 ILE A CA 1
ATOM 809 C C . ILE A 1 99 ? 22.463 -20.109 -1.582 1.00 93.31 99 ILE A C 1
ATOM 811 O O . ILE A 1 99 ? 23.638 -20.446 -1.682 1.00 93.31 99 ILE A O 1
ATOM 815 N N . MET A 1 100 ? 21.623 -20.120 -2.621 1.00 90.75 100 MET A N 1
ATOM 816 C CA . MET A 1 100 ? 22.012 -20.588 -3.956 1.00 90.75 100 MET A CA 1
ATOM 817 C C . MET A 1 100 ? 22.920 -19.604 -4.703 1.00 90.75 100 MET A C 1
ATOM 819 O O . MET A 1 100 ? 23.844 -20.033 -5.385 1.00 90.75 100 MET A O 1
ATOM 823 N N . ASN A 1 101 ? 22.654 -18.299 -4.597 1.00 89.50 101 ASN A N 1
ATOM 824 C CA . ASN A 1 101 ? 23.271 -17.288 -5.465 1.00 89.50 101 ASN A CA 1
ATOM 825 C C . ASN A 1 101 ? 24.215 -16.321 -4.727 1.00 89.50 101 ASN A C 1
ATOM 827 O O . ASN A 1 101 ? 24.910 -15.538 -5.370 1.00 89.50 101 ASN A O 1
ATOM 831 N N . GLY A 1 102 ? 24.265 -16.371 -3.393 1.00 86.62 102 GLY A N 1
ATOM 832 C CA . GLY A 1 102 ? 25.085 -15.506 -2.541 1.00 86.62 102 GLY A CA 1
ATOM 833 C C . GLY A 1 102 ? 24.266 -14.514 -1.706 1.00 86.62 102 GLY A C 1
ATOM 834 O O . GLY A 1 102 ? 23.172 -14.082 -2.081 1.00 86.62 102 GLY A O 1
ATOM 835 N N . PHE A 1 103 ? 24.812 -14.129 -0.550 1.00 84.31 103 PHE A N 1
ATOM 836 C CA . PHE A 1 103 ? 24.135 -13.249 0.402 1.00 84.31 103 PHE A CA 1
ATOM 837 C C . PHE A 1 103 ? 24.156 -11.784 -0.044 1.00 84.31 103 PHE A C 1
ATOM 839 O O . PHE A 1 103 ? 25.207 -11.240 -0.390 1.00 84.31 103 PHE A O 1
ATOM 846 N N . ARG A 1 104 ? 22.999 -11.114 0.031 1.00 81.00 104 ARG A N 1
ATOM 847 C CA . ARG A 1 104 ? 22.883 -9.675 -0.231 1.00 81.00 104 ARG A CA 1
ATOM 848 C C . ARG A 1 104 ? 22.028 -8.982 0.829 1.00 81.00 104 ARG A C 1
ATOM 850 O O . ARG A 1 104 ? 20.901 -9.383 1.113 1.00 81.00 104 ARG A O 1
ATOM 857 N N . THR A 1 105 ? 22.554 -7.890 1.381 1.00 81.19 105 THR A N 1
ATOM 858 C CA . THR A 1 105 ? 21.974 -7.178 2.534 1.00 81.19 105 THR A CA 1
ATOM 859 C C . THR A 1 105 ? 20.725 -6.355 2.210 1.00 81.19 105 THR A C 1
ATOM 861 O O . THR A 1 105 ? 19.967 -6.033 3.123 1.00 81.19 105 THR A O 1
ATOM 864 N N . PHE A 1 106 ? 20.459 -6.031 0.938 1.00 78.38 106 PHE A N 1
ATOM 865 C CA . PHE A 1 106 ? 19.316 -5.187 0.560 1.00 78.38 106 PHE A CA 1
ATOM 866 C C . PHE A 1 106 ? 17.962 -5.801 0.938 1.00 78.38 106 PHE A C 1
ATOM 868 O O . PHE A 1 106 ? 17.039 -5.062 1.285 1.00 78.38 106 PHE A O 1
ATOM 875 N N . ALA A 1 107 ? 17.847 -7.134 0.946 1.00 85.06 107 ALA A N 1
ATOM 876 C CA . ALA A 1 107 ? 16.597 -7.822 1.262 1.00 85.06 107 ALA A CA 1
ATOM 877 C C . ALA A 1 107 ? 16.110 -7.469 2.676 1.00 85.06 107 ALA A C 1
ATOM 879 O O . ALA A 1 107 ? 14.914 -7.319 2.910 1.00 85.06 107 ALA A O 1
ATOM 880 N N . ILE A 1 108 ? 17.045 -7.232 3.606 1.00 86.75 108 ILE A N 1
ATOM 881 C CA . ILE A 1 108 ? 16.741 -6.819 4.980 1.00 86.75 108 ILE A CA 1
ATOM 882 C C . ILE A 1 108 ? 15.955 -5.506 4.977 1.00 86.75 108 ILE A C 1
ATOM 884 O O . ILE A 1 108 ? 14.930 -5.407 5.646 1.00 86.75 108 ILE A O 1
ATOM 888 N N . SER A 1 109 ? 16.401 -4.509 4.206 1.00 85.00 109 SER A N 1
ATOM 889 C CA . SER A 1 109 ? 15.725 -3.207 4.150 1.00 85.00 109 SER A CA 1
ATOM 890 C C . SER A 1 109 ? 14.297 -3.317 3.604 1.00 85.00 109 SER A C 1
ATOM 892 O O . SER A 1 109 ? 13.369 -2.761 4.190 1.00 85.00 109 SER A O 1
ATOM 894 N N . GLU A 1 110 ? 14.101 -4.130 2.567 1.00 87.00 110 GLU A N 1
ATOM 895 C CA . GLU A 1 110 ? 12.795 -4.376 1.952 1.00 87.00 110 GLU A CA 1
ATOM 896 C C . GLU A 1 110 ? 11.831 -5.105 2.898 1.00 87.00 110 GLU A C 1
ATOM 898 O O . GLU A 1 110 ? 10.670 -4.714 3.037 1.00 87.00 110 GLU A O 1
ATOM 903 N N . PHE A 1 111 ? 12.311 -6.111 3.636 1.00 91.44 111 PHE A N 1
ATOM 904 C CA . PHE A 1 111 ? 11.496 -6.771 4.657 1.00 91.44 111 PHE A CA 1
ATOM 905 C C . PHE A 1 111 ? 11.155 -5.850 5.825 1.00 91.44 111 PHE A C 1
ATOM 907 O O . PHE A 1 111 ? 10.053 -5.939 6.371 1.00 91.44 111 PHE A O 1
ATOM 914 N N . MET A 1 112 ? 12.051 -4.931 6.192 1.00 90.06 112 MET A N 1
ATOM 915 C CA . MET A 1 112 ? 11.748 -3.930 7.212 1.00 90.06 112 MET A CA 1
ATOM 916 C C . MET A 1 112 ? 10.609 -3.011 6.764 1.00 90.06 112 MET A C 1
ATOM 918 O O . MET A 1 112 ? 9.715 -2.749 7.566 1.00 90.06 112 MET A O 1
ATOM 922 N N . TYR A 1 113 ? 10.550 -2.597 5.495 1.00 89.62 113 TYR A N 1
ATOM 923 C CA . TYR A 1 113 ? 9.420 -1.802 4.988 1.00 89.62 113 TYR A CA 1
ATOM 924 C C . TYR A 1 113 ? 8.073 -2.534 5.074 1.00 89.62 113 TYR A C 1
ATOM 926 O O . TYR A 1 113 ? 7.045 -1.891 5.275 1.00 89.62 113 TYR A O 1
ATOM 934 N N . LEU A 1 114 ? 8.069 -3.869 5.013 1.00 92.38 114 LEU A N 1
ATOM 935 C CA . LEU A 1 114 ? 6.868 -4.690 5.209 1.00 92.38 114 LEU A CA 1
ATOM 936 C C . LEU A 1 114 ? 6.507 -4.884 6.691 1.00 92.38 114 LEU A C 1
ATOM 938 O O . LEU A 1 114 ? 5.336 -4.806 7.074 1.00 92.38 114 LEU A O 1
ATOM 942 N N . LEU A 1 115 ? 7.507 -5.152 7.534 1.00 94.12 115 LEU A N 1
ATOM 943 C CA . LEU A 1 115 ? 7.316 -5.508 8.943 1.00 94.12 115 LEU A CA 1
ATOM 944 C C . LEU A 1 115 ? 7.021 -4.300 9.833 1.00 94.12 115 LEU A C 1
ATOM 946 O O . LEU A 1 115 ? 6.203 -4.403 10.747 1.00 94.12 115 LEU A O 1
ATOM 950 N N . LEU A 1 116 ? 7.667 -3.162 9.578 1.00 92.88 116 LEU A N 1
ATOM 951 C CA . LEU A 1 116 ? 7.541 -1.948 10.384 1.00 92.88 116 LEU A CA 1
ATOM 952 C C . LEU A 1 116 ? 6.097 -1.426 10.500 1.00 92.88 116 LEU A C 1
ATOM 954 O O . LEU A 1 116 ? 5.620 -1.300 11.635 1.00 92.88 116 LEU A O 1
ATOM 958 N N . PRO A 1 117 ? 5.355 -1.173 9.400 1.00 94.69 117 PRO A N 1
ATOM 959 C CA . PRO A 1 117 ? 3.985 -0.674 9.502 1.00 94.69 117 PRO A CA 1
ATOM 960 C C . PRO A 1 117 ? 3.059 -1.684 10.196 1.00 94.69 117 PRO A C 1
ATOM 962 O O . PRO A 1 117 ? 2.202 -1.298 10.994 1.00 94.69 117 PRO A O 1
ATOM 965 N N . LEU A 1 118 ? 3.262 -2.986 9.957 1.00 95.06 118 LEU A N 1
ATOM 966 C CA . LEU A 1 118 ? 2.485 -4.051 10.591 1.00 95.06 118 LEU A CA 1
ATOM 967 C C . LEU A 1 118 ? 2.737 -4.117 12.105 1.00 95.06 118 LEU A C 1
ATOM 969 O O . LEU A 1 118 ? 1.790 -4.116 12.895 1.00 95.06 118 LEU A O 1
ATOM 973 N N . GLY A 1 119 ? 4.008 -4.149 12.513 1.00 92.19 119 GLY A N 1
ATOM 974 C CA . GLY A 1 119 ? 4.421 -4.183 13.915 1.00 92.19 119 GLY A CA 1
ATOM 975 C C . GLY A 1 119 ? 3.921 -2.964 14.687 1.00 92.19 119 GLY A C 1
ATOM 976 O O . GLY A 1 119 ? 3.363 -3.106 15.777 1.00 92.19 119 GLY A O 1
ATOM 977 N N . PHE A 1 120 ? 4.026 -1.777 14.086 1.00 92.75 120 PHE A N 1
ATOM 978 C CA . PHE A 1 120 ? 3.514 -0.544 14.673 1.00 92.75 120 PHE A CA 1
ATOM 979 C C . PHE A 1 120 ? 2.000 -0.613 14.925 1.00 92.75 120 PHE A C 1
ATOM 981 O O . PHE A 1 120 ? 1.545 -0.342 16.039 1.00 92.75 120 PHE A O 1
ATOM 988 N N . VAL A 1 121 ? 1.206 -1.057 13.944 1.00 92.06 121 VAL A N 1
ATOM 989 C CA . VAL A 1 121 ? -0.254 -1.169 14.105 1.00 92.06 121 VAL A CA 1
ATOM 990 C C . VAL A 1 121 ? -0.645 -2.225 15.142 1.00 92.06 121 VAL A C 1
ATOM 992 O O . VAL A 1 121 ? -1.564 -1.984 15.928 1.00 92.06 121 VAL A O 1
ATOM 995 N N . ILE A 1 122 ? 0.074 -3.351 15.229 1.00 90.69 122 ILE A N 1
ATOM 996 C CA . ILE A 1 122 ? -0.139 -4.359 16.285 1.00 90.69 122 ILE A CA 1
ATOM 997 C C . ILE A 1 122 ? 0.000 -3.727 17.677 1.00 90.69 122 ILE A C 1
ATOM 999 O O . ILE A 1 122 ? -0.836 -3.979 18.555 1.00 90.69 122 ILE A O 1
ATOM 1003 N N . LEU A 1 123 ? 1.023 -2.893 17.884 1.00 89.00 123 LEU A N 1
ATOM 1004 C CA . LEU A 1 123 ? 1.242 -2.201 19.154 1.00 89.00 123 LEU A CA 1
ATOM 1005 C C . LEU A 1 123 ? 0.143 -1.169 19.429 1.00 89.00 123 LEU A C 1
ATOM 1007 O O . LEU A 1 123 ? -0.453 -1.193 20.507 1.00 89.00 123 LEU A O 1
ATOM 1011 N N . VAL A 1 124 ? -0.192 -0.328 18.445 1.00 86.62 124 VAL A N 1
ATOM 1012 C CA . VAL A 1 124 ? -1.250 0.693 18.566 1.00 86.62 124 VAL A CA 1
ATOM 1013 C C . VAL A 1 124 ? -2.590 0.060 18.953 1.00 86.62 124 VAL A C 1
ATOM 1015 O O . VAL A 1 124 ? -3.241 0.508 19.900 1.00 86.62 124 VAL A O 1
ATOM 1018 N N . VAL A 1 125 ? -2.990 -1.018 18.274 1.00 85.19 125 VAL A N 1
ATOM 1019 C CA . VAL A 1 125 ? -4.257 -1.721 18.537 1.00 85.19 125 VAL A CA 1
ATOM 1020 C C . VAL A 1 125 ? -4.242 -2.426 19.899 1.00 85.19 125 VAL A C 1
ATOM 1022 O O . VAL A 1 125 ? -5.249 -2.428 20.606 1.00 85.19 125 VAL A O 1
ATOM 1025 N N . SER A 1 126 ? -3.099 -2.974 20.323 1.00 80.69 126 SER A N 1
ATOM 1026 C CA . SER A 1 126 ? -2.974 -3.686 21.608 1.00 80.69 126 SER A CA 1
ATOM 1027 C C . SER A 1 126 ? -3.095 -2.769 22.832 1.00 80.69 126 SER A C 1
ATOM 1029 O O . SER A 1 126 ? -3.456 -3.209 23.928 1.00 80.69 126 SER A O 1
ATOM 1031 N N . VAL A 1 127 ? -2.811 -1.480 22.660 1.00 75.12 127 VAL A N 1
ATOM 1032 C CA . VAL A 1 127 ? -2.759 -0.494 23.740 1.00 75.12 127 VAL A CA 1
ATOM 1033 C C . VAL A 1 127 ? -4.182 -0.055 24.170 1.00 75.12 127 VAL A C 1
ATOM 1035 O O . VAL A 1 127 ? -4.354 0.347 25.323 1.00 75.12 127 VAL A O 1
ATOM 1038 N N . ASP A 1 128 ? -5.242 -0.320 23.381 1.00 63.75 128 ASP A N 1
ATOM 1039 C CA . ASP A 1 128 ? -6.685 -0.153 23.726 1.00 63.75 128 ASP A CA 1
ATOM 1040 C C . ASP A 1 128 ? -7.018 1.244 24.291 1.00 63.75 128 ASP A C 1
ATOM 1042 O O . ASP A 1 128 ? -7.821 1.421 25.207 1.00 63.75 128 ASP A O 1
ATOM 1046 N N . TYR A 1 129 ? -6.294 2.251 23.808 1.00 56.97 129 TYR A N 1
ATOM 1047 C CA . TYR A 1 129 ? -6.420 3.639 24.245 1.00 56.97 129 TYR A CA 1
ATOM 1048 C C . TYR A 1 129 ? -7.029 4.546 23.184 1.00 56.97 129 TYR A C 1
ATOM 1050 O O . TYR A 1 129 ? -7.404 5.677 23.498 1.00 56.97 129 TYR A O 1
ATOM 1058 N N . PHE A 1 130 ? -7.108 4.078 21.940 1.00 62.94 130 PHE A N 1
ATOM 1059 C CA . PHE A 1 130 ? -7.326 4.958 20.810 1.00 62.94 130 PHE A CA 1
ATOM 1060 C C . PHE A 1 130 ? -8.647 4.722 20.134 1.00 62.94 130 PHE A C 1
ATOM 1062 O O . PHE A 1 130 ? -9.054 3.593 19.865 1.00 62.94 130 PHE A O 1
ATOM 1069 N N . ASN A 1 131 ? -9.266 5.836 19.763 1.00 76.19 131 ASN A N 1
ATOM 1070 C CA . ASN A 1 131 ? -10.372 5.782 18.837 1.00 76.19 131 ASN A CA 1
ATOM 1071 C C . ASN A 1 131 ? -9.742 5.729 17.461 1.00 76.19 131 ASN A C 1
ATOM 1073 O O . ASN A 1 131 ? -9.287 6.760 16.971 1.00 76.19 131 ASN A O 1
ATOM 1077 N N . ILE A 1 132 ? -9.673 4.529 16.873 1.00 84.12 132 ILE A N 1
ATOM 1078 C CA . ILE A 1 132 ? -9.123 4.349 15.522 1.00 84.12 132 ILE A CA 1
ATOM 1079 C C . ILE A 1 132 ? -9.802 5.320 14.562 1.00 84.12 132 ILE A C 1
ATOM 1081 O O . ILE A 1 132 ? -9.133 5.897 13.717 1.00 84.12 132 ILE A O 1
ATOM 1085 N N . THR A 1 133 ? -11.092 5.610 14.755 1.00 86.06 133 THR A N 1
ATOM 1086 C CA . THR A 1 133 ? -11.779 6.595 13.920 1.00 86.06 133 THR A CA 1
ATOM 1087 C C . THR A 1 133 ? -11.193 7.997 14.039 1.00 86.06 133 THR A C 1
ATOM 1089 O O . THR A 1 133 ? -10.977 8.644 13.023 1.00 86.06 133 THR A O 1
ATOM 1092 N N . ARG A 1 134 ? -10.851 8.435 15.257 1.00 87.44 134 ARG A N 1
ATOM 1093 C CA . ARG A 1 134 ? -10.190 9.722 15.508 1.00 87.44 134 ARG A CA 1
ATOM 1094 C C . ARG A 1 134 ? -8.745 9.728 15.008 1.00 87.44 134 ARG A C 1
ATOM 1096 O O . ARG A 1 134 ? -8.252 10.777 14.613 1.00 87.44 134 ARG A O 1
ATOM 1103 N N . ILE A 1 135 ? -8.051 8.586 15.035 1.00 90.19 135 ILE A N 1
ATOM 1104 C CA . ILE A 1 135 ? -6.731 8.458 14.398 1.00 90.19 135 ILE A CA 1
ATOM 1105 C C . ILE A 1 135 ? -6.874 8.640 12.889 1.00 90.19 135 ILE A C 1
ATOM 1107 O O . ILE A 1 135 ? -6.192 9.489 12.330 1.00 90.19 135 ILE A O 1
ATOM 1111 N N . LEU A 1 136 ? -7.779 7.896 12.249 1.00 92.50 136 LEU A N 1
ATOM 1112 C CA . LEU A 1 136 ? -8.023 7.962 10.808 1.00 92.50 136 LEU A CA 1
ATOM 1113 C C . LEU A 1 136 ? -8.466 9.364 10.370 1.00 92.50 136 LEU A C 1
ATOM 1115 O O . LEU A 1 136 ? -7.953 9.869 9.380 1.00 92.50 136 LEU A O 1
ATOM 1119 N N . ASP A 1 137 ? -9.353 10.016 11.127 1.00 92.94 137 ASP A N 1
ATOM 1120 C CA . ASP A 1 137 ? -9.786 11.389 10.848 1.00 92.94 137 ASP A CA 1
ATOM 1121 C C . ASP A 1 137 ? -8.617 12.386 10.922 1.00 92.94 137 ASP A C 1
ATOM 1123 O O . ASP A 1 137 ? -8.492 13.241 10.049 1.00 92.94 137 ASP A O 1
ATOM 1127 N N . ASN A 1 138 ? -7.720 12.254 11.905 1.00 93.25 138 ASN A N 1
ATOM 1128 C CA . ASN A 1 138 ? -6.520 13.090 11.981 1.00 93.25 138 ASN A CA 1
ATOM 1129 C C . ASN A 1 138 ? -5.495 12.756 10.893 1.00 93.25 138 ASN A C 1
ATOM 1131 O O . ASN A 1 138 ? -4.889 13.668 10.341 1.00 93.25 138 ASN A O 1
ATOM 1135 N N . CYS A 1 139 ? -5.327 11.478 10.548 1.00 94.88 139 CYS A N 1
ATOM 1136 C CA . CYS A 1 139 ? -4.470 11.066 9.439 1.00 94.88 139 CYS A CA 1
ATOM 1137 C C . CYS A 1 139 ? -4.969 11.657 8.116 1.00 94.88 139 CYS A C 1
ATOM 1139 O O . CYS A 1 139 ? -4.155 12.128 7.334 1.00 94.88 139 CYS A O 1
ATOM 1141 N N . PHE A 1 140 ? -6.286 11.713 7.890 1.00 95.69 140 PHE A N 1
ATOM 1142 C CA . PHE A 1 140 ? -6.856 12.391 6.725 1.00 95.69 140 PHE A CA 1
ATOM 1143 C C . PHE A 1 140 ? -6.437 13.866 6.665 1.00 95.69 140 PHE A C 1
ATOM 1145 O O . PHE A 1 140 ? -5.923 14.307 5.641 1.00 95.69 140 PHE A O 1
ATOM 1152 N N . TYR A 1 141 ? -6.581 14.619 7.762 1.00 95.19 141 TYR A N 1
ATOM 1153 C CA . TYR A 1 141 ? -6.150 16.023 7.796 1.00 95.19 141 TYR A CA 1
ATOM 1154 C C . TYR A 1 141 ? -4.645 16.185 7.560 1.00 95.19 141 TYR A C 1
ATOM 1156 O O . TYR A 1 141 ? -4.239 17.107 6.860 1.00 95.19 141 TYR A O 1
ATOM 1164 N N . VAL A 1 142 ? -3.827 15.274 8.093 1.00 94.31 142 VAL A N 1
ATOM 1165 C CA . VAL A 1 142 ? -2.379 15.244 7.846 1.00 94.31 142 VAL A CA 1
ATOM 1166 C C . VAL A 1 142 ? -2.075 15.006 6.364 1.00 94.31 142 VAL A C 1
ATOM 1168 O O . VAL A 1 142 ? -1.282 15.747 5.793 1.00 94.31 142 VAL A O 1
ATOM 1171 N N . VAL A 1 143 ? -2.727 14.034 5.718 1.00 94.06 143 VAL A N 1
ATOM 1172 C CA . VAL A 1 143 ? -2.538 13.754 4.281 1.00 94.06 143 VAL A CA 1
ATOM 1173 C C . VAL A 1 143 ? -2.948 14.957 3.427 1.00 94.06 143 VAL A C 1
ATOM 1175 O O . VAL A 1 143 ? -2.222 15.324 2.507 1.00 94.06 143 VAL A O 1
ATOM 1178 N N . VAL A 1 144 ? -4.069 15.612 3.751 1.00 93.94 144 VAL A N 1
ATOM 1179 C CA . VAL A 1 144 ? -4.499 16.844 3.066 1.00 93.94 144 VAL A CA 1
ATOM 1180 C C . VAL A 1 144 ? -3.476 17.965 3.260 1.00 93.94 144 VAL A C 1
ATOM 1182 O O . VAL A 1 144 ? -3.095 18.608 2.288 1.00 93.94 144 VAL A O 1
ATOM 1185 N N . ALA A 1 145 ? -2.995 18.184 4.486 1.00 92.12 145 ALA A N 1
ATOM 1186 C CA . ALA A 1 145 ? -1.994 19.210 4.765 1.00 92.12 145 ALA A CA 1
ATOM 1187 C C . ALA A 1 145 ? -0.697 18.962 3.983 1.00 92.12 145 ALA A C 1
ATOM 1189 O O . ALA A 1 145 ? -0.177 19.881 3.363 1.00 92.12 145 ALA A O 1
ATOM 1190 N N . ILE A 1 146 ? -0.211 17.720 3.947 1.00 90.06 146 ILE A N 1
ATOM 1191 C CA . ILE A 1 146 ? 0.995 17.344 3.199 1.00 90.06 146 ILE A CA 1
ATOM 1192 C C . ILE A 1 146 ? 0.802 17.551 1.696 1.00 90.06 146 ILE A C 1
ATOM 1194 O O . ILE A 1 146 ? 1.682 18.104 1.043 1.00 90.06 146 ILE A O 1
ATOM 1198 N N . PHE A 1 147 ? -0.360 17.175 1.155 1.00 91.06 147 PHE A N 1
ATOM 1199 C CA . PHE A 1 147 ? -0.691 17.432 -0.245 1.00 91.06 147 PHE A CA 1
ATOM 1200 C C . PHE A 1 147 ? -0.650 18.928 -0.576 1.00 91.06 147 PHE A C 1
ATOM 1202 O O . PHE A 1 147 ? -0.056 19.313 -1.581 1.00 91.06 147 PHE A O 1
ATOM 1209 N N . LEU A 1 148 ? -1.248 19.771 0.272 1.00 90.56 148 LEU A N 1
ATOM 1210 C CA . LEU A 1 148 ? -1.260 21.219 0.068 1.00 90.56 148 LEU A CA 1
ATOM 1211 C C . LEU A 1 148 ? 0.141 21.826 0.205 1.00 90.56 148 LEU A C 1
ATOM 1213 O O . LEU A 1 148 ? 0.528 22.631 -0.633 1.00 90.56 148 LEU A O 1
ATOM 1217 N N . LEU A 1 149 ? 0.914 21.420 1.216 1.00 88.38 149 LEU A N 1
ATOM 1218 C CA . LEU A 1 149 ? 2.281 21.905 1.439 1.00 88.38 149 LEU A CA 1
ATOM 1219 C C . LEU A 1 149 ? 3.219 21.527 0.288 1.00 88.38 149 LEU A C 1
ATOM 1221 O O . LEU A 1 149 ? 3.987 22.372 -0.166 1.00 88.38 149 LEU A O 1
ATOM 1225 N N . GLY A 1 150 ? 3.130 20.289 -0.208 1.00 84.62 150 GLY A N 1
ATOM 1226 C CA . GLY A 1 150 ? 3.943 19.815 -1.332 1.00 84.62 150 GLY A CA 1
ATOM 1227 C C . GLY A 1 150 ? 3.610 20.500 -2.660 1.00 84.62 150 GLY A C 1
ATOM 1228 O O . GLY A 1 150 ? 4.468 20.597 -3.527 1.00 84.62 150 GLY A O 1
ATOM 1229 N N . ASN A 1 151 ? 2.391 21.025 -2.809 1.00 86.38 151 ASN A N 1
ATOM 1230 C CA . ASN A 1 151 ? 1.932 21.664 -4.044 1.00 86.38 151 ASN A CA 1
ATOM 1231 C C . ASN A 1 151 ? 1.718 23.176 -3.912 1.00 86.38 151 ASN A C 1
ATOM 1233 O O . ASN A 1 151 ? 1.188 23.792 -4.832 1.00 86.38 151 ASN A O 1
ATOM 1237 N N . ILE A 1 152 ? 2.118 23.801 -2.799 1.00 85.56 152 ILE A N 1
ATOM 1238 C CA . ILE A 1 152 ? 1.737 25.187 -2.480 1.00 85.56 152 ILE A CA 1
ATOM 1239 C C . ILE A 1 152 ? 2.143 26.196 -3.561 1.00 85.56 152 ILE A C 1
ATOM 1241 O O . ILE A 1 152 ? 1.386 27.116 -3.855 1.00 85.56 152 ILE A O 1
ATOM 1245 N N . ALA A 1 153 ? 3.291 25.982 -4.208 1.00 82.88 153 ALA A N 1
ATOM 1246 C CA . ALA A 1 153 ? 3.774 26.820 -5.305 1.00 82.88 153 ALA A CA 1
ATOM 1247 C C . ALA A 1 153 ? 2.942 26.674 -6.597 1.00 82.88 153 ALA A C 1
ATOM 1249 O O . ALA A 1 153 ? 2.899 27.591 -7.412 1.00 82.88 153 ALA A O 1
ATOM 1250 N N . MET A 1 154 ? 2.270 25.534 -6.776 1.00 84.88 154 MET A N 1
ATOM 1251 C CA . MET A 1 154 ? 1.451 25.197 -7.944 1.00 84.88 154 MET A CA 1
ATOM 1252 C C . MET A 1 154 ? -0.053 25.382 -7.688 1.00 84.88 154 MET A C 1
ATOM 1254 O O . MET A 1 154 ? -0.855 25.222 -8.600 1.00 84.88 154 MET A O 1
ATOM 1258 N N . LEU A 1 155 ? -0.477 25.721 -6.465 1.00 84.25 155 LEU A N 1
ATOM 1259 C CA . LEU A 1 155 ? -1.889 25.942 -6.128 1.00 84.25 155 LEU A CA 1
ATOM 1260 C C . LEU A 1 155 ? -2.386 27.293 -6.668 1.00 84.25 155 LEU A C 1
ATOM 1262 O O . LEU A 1 155 ? -2.610 28.245 -5.925 1.00 84.25 155 LEU A O 1
ATOM 1266 N N . ASN A 1 156 ? -2.578 27.369 -7.982 1.00 87.19 156 ASN A N 1
ATOM 1267 C CA . ASN A 1 156 ? -3.166 28.508 -8.679 1.00 87.19 156 ASN A CA 1
ATOM 1268 C C . ASN A 1 156 ? -4.173 28.032 -9.751 1.00 87.19 156 ASN A C 1
ATOM 1270 O O . ASN A 1 156 ? -4.133 26.870 -10.168 1.00 87.19 156 ASN A O 1
ATOM 1274 N N . PRO A 1 157 ? -5.098 28.901 -10.209 1.00 86.69 157 PRO A N 1
ATOM 1275 C CA . PRO A 1 157 ? -6.109 28.512 -11.193 1.00 86.69 157 PRO A CA 1
ATOM 1276 C C . PRO A 1 157 ? -5.529 27.993 -12.515 1.00 86.69 157 PRO A C 1
ATOM 1278 O O . PRO A 1 157 ? -6.097 27.075 -13.101 1.00 86.69 157 PRO A O 1
ATOM 1281 N N . SER A 1 158 ? -4.387 28.523 -12.966 1.00 88.75 158 SER A N 1
ATOM 1282 C CA . SER A 1 158 ? -3.751 28.081 -14.213 1.00 88.75 158 SER A CA 1
ATOM 1283 C C . SER A 1 158 ? -3.265 26.633 -14.139 1.00 88.75 158 SER A C 1
ATOM 1285 O O . SER A 1 158 ? -3.464 25.885 -15.091 1.00 88.75 158 SER A O 1
ATOM 1287 N N . SER A 1 159 ? -2.715 26.202 -13.002 1.00 86.94 159 SER A N 1
ATOM 1288 C CA . SER A 1 159 ? -2.283 24.811 -12.797 1.00 86.94 159 SER A CA 1
ATOM 1289 C C . SER A 1 159 ? -3.460 23.838 -12.692 1.00 86.94 159 SER A C 1
ATOM 1291 O O . SER A 1 159 ? -3.341 22.671 -13.044 1.00 86.94 159 SER A O 1
ATOM 1293 N N . VAL A 1 160 ? -4.627 24.300 -12.232 1.00 85.12 160 VAL A N 1
ATOM 1294 C CA . VAL A 1 160 ? -5.853 23.484 -12.263 1.00 85.12 160 VAL A CA 1
ATOM 1295 C C . VAL A 1 160 ? -6.378 23.349 -13.694 1.00 85.12 160 VAL A C 1
ATOM 1297 O O . VAL A 1 160 ? -6.812 22.269 -14.087 1.00 85.12 160 VAL A O 1
ATOM 1300 N N . MET A 1 161 ? -6.311 24.417 -14.492 1.00 86.12 161 MET A N 1
ATOM 1301 C CA . MET A 1 161 ? -6.743 24.396 -15.895 1.00 86.12 161 MET A CA 1
ATOM 1302 C C . MET A 1 161 ? -5.786 23.635 -16.821 1.00 86.12 161 MET A C 1
ATOM 1304 O O . MET A 1 161 ? -6.207 23.209 -17.892 1.00 86.12 161 MET A O 1
ATOM 1308 N N . SER A 1 162 ? -4.527 23.432 -16.426 1.00 86.62 162 SER A N 1
ATOM 1309 C CA . SER A 1 162 ? -3.554 22.654 -17.204 1.00 86.62 162 SER A CA 1
ATOM 1310 C C . SER A 1 162 ? -3.656 21.138 -16.997 1.00 86.62 162 SER A C 1
ATOM 1312 O O . SER A 1 162 ? -2.914 20.383 -17.628 1.00 86.62 162 SER A O 1
ATOM 1314 N N . ILE A 1 163 ? -4.578 20.670 -16.146 1.00 86.25 163 ILE A N 1
ATOM 1315 C CA . ILE A 1 163 ? -4.869 19.242 -15.990 1.00 86.25 163 ILE A CA 1
ATOM 1316 C C . ILE A 1 163 ? -5.427 18.705 -17.309 1.00 86.25 163 ILE A C 1
ATOM 1318 O O . ILE A 1 163 ? -6.485 19.126 -17.777 1.00 86.25 163 ILE A O 1
ATOM 1322 N N . SER A 1 164 ? -4.735 17.725 -17.882 1.00 84.75 164 SER A N 1
ATOM 1323 C CA . SER A 1 164 ? -5.113 17.124 -19.156 1.00 84.75 164 SER A CA 1
ATOM 1324 C C . SER A 1 164 ? -5.539 15.676 -18.958 1.00 84.75 164 SER A C 1
ATOM 1326 O O . SER A 1 164 ? -4.731 14.793 -18.664 1.00 84.75 164 SER A O 1
ATOM 1328 N N . PHE A 1 165 ? -6.832 15.418 -19.156 1.00 80.50 165 PHE A N 1
ATOM 1329 C CA . PHE A 1 165 ? -7.396 14.069 -19.104 1.00 80.50 165 PHE A CA 1
ATOM 1330 C C . PHE A 1 165 ? -6.976 13.213 -20.305 1.00 80.50 165 PHE A C 1
ATOM 1332 O O . PHE A 1 165 ? -6.832 12.002 -20.155 1.00 80.50 165 PHE A O 1
ATOM 1339 N N . SER A 1 166 ? -6.741 13.828 -21.472 1.00 76.75 166 SER A N 1
ATOM 1340 C CA . SER A 1 166 ? -6.339 13.118 -22.693 1.00 76.75 166 SER A CA 1
ATOM 1341 C C . SER A 1 166 ? -4.916 12.572 -22.590 1.00 76.75 166 SER A C 1
ATOM 1343 O O . SER A 1 166 ? -4.694 11.400 -22.875 1.00 76.75 166 SER A O 1
ATOM 1345 N N . SER A 1 167 ? -3.970 13.379 -22.102 1.00 73.56 167 SER A N 1
ATOM 1346 C CA . SER A 1 167 ? -2.592 12.935 -21.835 1.00 73.56 167 SER A CA 1
ATOM 1347 C C . SER A 1 167 ? -2.424 12.281 -20.459 1.00 73.56 167 SER A C 1
ATOM 1349 O O . SER A 1 167 ? -1.373 11.714 -20.177 1.00 73.56 167 SER A O 1
ATOM 1351 N N . SER A 1 168 ? -3.459 12.296 -19.607 1.00 78.94 168 SER A N 1
ATOM 1352 C CA . SER A 1 168 ? -3.408 11.819 -18.215 1.00 78.94 168 SER A CA 1
ATOM 1353 C C . SER A 1 168 ? -2.290 12.462 -17.388 1.00 78.94 168 SER A C 1
ATOM 1355 O O . SER A 1 168 ? -1.634 11.782 -16.603 1.00 78.94 168 SER A O 1
ATOM 1357 N N . THR A 1 169 ? -2.074 13.763 -17.561 1.00 82.62 169 THR A N 1
ATOM 1358 C CA . THR A 1 169 ? -1.032 14.515 -16.853 1.00 82.62 169 THR A CA 1
ATOM 1359 C C . THR A 1 169 ? -1.657 15.553 -15.933 1.00 82.62 169 THR A C 1
ATOM 1361 O O . THR A 1 169 ? -2.550 16.300 -16.345 1.00 82.62 169 THR A O 1
ATOM 1364 N N . SER A 1 170 ? -1.165 15.631 -14.697 1.00 85.88 170 SER A N 1
ATOM 1365 C CA . SER A 1 170 ? -1.542 16.671 -13.740 1.00 85.88 170 SER A CA 1
ATOM 1366 C C . SER A 1 170 ? -0.305 17.288 -13.088 1.00 85.88 170 SER A C 1
ATOM 1368 O O . SER A 1 170 ? 0.570 16.537 -12.652 1.00 85.88 170 SER A O 1
ATOM 1370 N N . PRO A 1 171 ? -0.252 18.624 -12.922 1.00 84.38 171 PRO A N 1
ATOM 1371 C CA . PRO A 1 171 ? 0.790 19.275 -12.125 1.00 84.38 171 PRO A CA 1
ATOM 1372 C C . PRO A 1 171 ? 0.822 18.807 -10.664 1.00 84.38 171 PRO A C 1
ATOM 1374 O O . PRO A 1 171 ? 1.842 18.937 -9.999 1.00 84.38 171 PRO A O 1
ATOM 1377 N N . PHE A 1 172 ? -0.289 18.260 -10.163 1.00 86.50 172 PHE A N 1
ATOM 1378 C CA . PHE A 1 172 ? -0.447 17.822 -8.775 1.00 86.50 172 PHE A CA 1
ATOM 1379 C C . PHE A 1 172 ? -0.233 16.313 -8.582 1.00 86.50 172 PHE A C 1
ATOM 1381 O O . PHE A 1 172 ? -0.626 15.764 -7.545 1.00 86.50 172 PHE A O 1
ATOM 1388 N N . GLU A 1 173 ? 0.300 15.604 -9.581 1.00 81.88 173 GLU A N 1
ATOM 1389 C CA . GLU A 1 173 ? 0.457 14.153 -9.508 1.00 81.88 173 GLU A CA 1
ATOM 1390 C C . GLU A 1 173 ? 1.380 13.743 -8.347 1.00 81.88 173 GLU A C 1
ATOM 1392 O O . GLU A 1 173 ? 2.550 14.111 -8.287 1.00 81.88 173 GLU A O 1
ATOM 1397 N N . ASN A 1 174 ? 0.861 12.940 -7.410 1.00 81.25 174 ASN A N 1
ATOM 1398 C CA . ASN A 1 174 ? 1.654 12.391 -6.309 1.00 81.25 174 ASN A CA 1
ATOM 1399 C C . ASN A 1 174 ? 1.107 11.062 -5.751 1.00 81.25 174 ASN A C 1
ATOM 1401 O O . ASN A 1 174 ? 0.038 10.559 -6.129 1.00 81.25 174 ASN A O 1
ATOM 1405 N N . GLY A 1 175 ? 1.873 10.472 -4.827 1.00 78.88 175 GLY A N 1
ATOM 1406 C CA . GLY A 1 175 ? 1.545 9.218 -4.137 1.00 78.88 175 GLY A CA 1
ATOM 1407 C C . GLY A 1 175 ? 0.332 9.292 -3.198 1.00 78.88 175 GLY A C 1
ATOM 1408 O O . GLY A 1 175 ? -0.221 8.253 -2.835 1.00 78.88 175 GLY A O 1
ATOM 1409 N N . SER A 1 176 ? -0.138 10.491 -2.841 1.00 87.38 176 SER A N 1
ATOM 1410 C CA . SER A 1 176 ? -1.285 10.689 -1.939 1.00 87.38 176 SER A CA 1
ATOM 1411 C C . SER A 1 176 ? -2.623 10.292 -2.568 1.00 87.38 176 SER A C 1
ATOM 1413 O O . SER A 1 176 ? -3.570 9.984 -1.843 1.00 87.38 176 SER A O 1
ATOM 1415 N N . SER A 1 177 ? -2.695 10.229 -3.903 1.00 90.00 177 SER A N 1
ATOM 1416 C CA . SER A 1 177 ? -3.874 9.780 -4.664 1.00 90.00 177 SER A CA 1
ATOM 1417 C C . SER A 1 177 ? -4.443 8.446 -4.170 1.00 90.00 177 SER A C 1
ATOM 1419 O O . SER A 1 177 ? -5.657 8.291 -4.042 1.00 90.00 177 SER A O 1
ATOM 1421 N N . MET A 1 178 ? -3.568 7.498 -3.824 1.00 90.88 178 MET A N 1
ATOM 1422 C CA . MET A 1 178 ? -3.952 6.210 -3.258 1.00 90.88 178 MET A CA 1
ATOM 1423 C C . MET A 1 178 ? -4.725 6.396 -1.950 1.00 90.88 178 MET A C 1
ATOM 1425 O O . MET A 1 178 ? -5.803 5.832 -1.788 1.00 90.88 178 MET A O 1
ATOM 1429 N N . LEU A 1 179 ? -4.205 7.208 -1.027 1.00 94.50 179 LEU A N 1
ATOM 1430 C CA . LEU A 1 179 ? -4.831 7.442 0.274 1.00 94.50 179 LEU A CA 1
ATOM 1431 C C . LEU A 1 179 ? -6.156 8.183 0.142 1.00 94.50 179 LEU A C 1
ATOM 1433 O O . LEU A 1 179 ? -7.094 7.839 0.859 1.00 94.50 179 LEU A O 1
ATOM 1437 N N . PHE A 1 180 ? -6.265 9.146 -0.776 1.00 95.62 180 PHE A N 1
ATOM 1438 C CA . PHE A 1 180 ? -7.517 9.869 -0.997 1.00 95.62 180 PHE A CA 1
ATOM 1439 C C . PHE A 1 180 ? -8.657 8.938 -1.412 1.00 95.62 180 PHE A C 1
ATOM 1441 O O . PHE A 1 180 ? -9.725 9.013 -0.810 1.00 95.62 180 PHE A O 1
ATOM 1448 N N . VAL A 1 181 ? -8.421 7.986 -2.317 1.00 95.62 181 VAL A N 1
ATOM 1449 C CA . VAL A 1 181 ? -9.436 6.987 -2.709 1.00 95.62 181 VAL A CA 1
ATOM 1450 C C . VAL A 1 181 ? -9.848 6.093 -1.541 1.00 95.62 181 VAL A C 1
ATOM 1452 O O . VAL A 1 181 ? -11.028 5.781 -1.364 1.00 95.62 181 VAL A O 1
ATOM 1455 N N . LEU A 1 182 ? -8.890 5.668 -0.712 1.00 95.94 182 LEU A N 1
ATOM 1456 C CA . LEU A 1 182 ? -9.194 4.829 0.452 1.00 95.94 182 LEU A CA 1
ATOM 1457 C C . LEU A 1 182 ? -9.976 5.618 1.517 1.00 95.94 182 LEU A C 1
ATOM 1459 O O . LEU A 1 182 ? -10.930 5.095 2.100 1.00 95.94 182 LEU A O 1
ATOM 1463 N N . PHE A 1 183 ? -9.624 6.889 1.742 1.00 96.56 183 PHE A N 1
ATOM 1464 C CA . PHE A 1 183 ? -10.377 7.787 2.618 1.00 96.56 183 PHE A CA 1
ATOM 1465 C C . PHE A 1 183 ? -11.762 8.120 2.060 1.00 96.56 183 PHE A C 1
ATOM 1467 O O . PHE A 1 183 ? -12.713 8.218 2.837 1.00 96.56 183 PHE A O 1
ATOM 1474 N N . GLU A 1 184 ? -11.916 8.233 0.743 1.00 95.62 184 GLU A N 1
ATOM 1475 C CA . GLU A 1 184 ? -13.217 8.412 0.105 1.00 95.62 184 GLU A CA 1
ATOM 1476 C C . GLU A 1 184 ? -14.138 7.235 0.426 1.00 95.62 184 GLU A C 1
ATOM 1478 O O . GLU A 1 184 ? -15.225 7.443 0.972 1.00 95.62 184 GLU A O 1
ATOM 1483 N N . LEU A 1 185 ? -13.680 5.999 0.181 1.00 94.75 185 LEU A N 1
ATOM 1484 C CA . LEU A 1 185 ? -14.430 4.792 0.534 1.00 94.75 185 LEU A CA 1
ATOM 1485 C C . LEU A 1 185 ? -14.784 4.789 2.028 1.00 94.75 185 LEU A C 1
ATOM 1487 O O . LEU A 1 185 ? -15.933 4.543 2.403 1.00 94.75 185 LEU A O 1
ATOM 1491 N N . TYR A 1 186 ? -13.821 5.125 2.888 1.00 94.00 186 TYR A N 1
ATOM 1492 C CA . TYR A 1 186 ? -14.034 5.246 4.329 1.00 94.00 186 TYR A CA 1
ATOM 1493 C C . TYR A 1 186 ? -15.146 6.232 4.696 1.00 94.00 186 TYR A C 1
ATOM 1495 O O . TYR A 1 186 ? -16.067 5.881 5.447 1.00 94.00 186 TYR A O 1
ATOM 1503 N N . TYR A 1 187 ? -15.116 7.443 4.146 1.00 93.88 187 TYR A N 1
ATOM 1504 C CA . TYR A 1 187 ? -16.107 8.469 4.446 1.00 93.88 187 TYR A CA 1
ATOM 1505 C C . TYR A 1 187 ? -17.477 8.174 3.826 1.00 93.88 187 TYR A C 1
ATOM 1507 O O . TYR A 1 187 ? -18.494 8.398 4.496 1.00 93.88 187 TYR A O 1
ATOM 1515 N N . LEU A 1 188 ? -17.525 7.611 2.615 1.00 92.25 188 LEU A N 1
ATOM 1516 C CA . LEU A 1 188 ? -18.763 7.200 1.950 1.00 92.25 188 LEU A CA 1
ATOM 1517 C C . LEU A 1 188 ? -19.500 6.124 2.746 1.00 92.25 188 LEU A C 1
ATOM 1519 O O . LEU A 1 188 ? -20.701 6.246 2.981 1.00 92.25 188 LEU A O 1
ATOM 1523 N N . ILE A 1 189 ? -18.796 5.105 3.233 1.00 89.69 189 ILE A N 1
ATOM 1524 C CA . ILE A 1 189 ? -19.414 4.038 4.027 1.00 89.69 189 ILE A CA 1
ATOM 1525 C C . ILE A 1 189 ? -19.863 4.557 5.396 1.00 89.69 189 ILE A C 1
ATOM 1527 O O . ILE A 1 189 ? -20.987 4.288 5.838 1.00 89.69 189 ILE A O 1
ATOM 1531 N N . ARG A 1 190 ? -19.003 5.319 6.080 1.00 85.06 190 ARG A N 1
ATOM 1532 C CA . ARG A 1 190 ? -19.264 5.758 7.455 1.00 85.06 190 ARG A CA 1
ATOM 1533 C C . ARG A 1 190 ? -20.355 6.823 7.532 1.00 85.06 190 ARG A C 1
ATOM 1535 O O . ARG A 1 190 ? -21.250 6.726 8.371 1.00 85.06 190 ARG A O 1
ATOM 1542 N N . TYR A 1 191 ? -20.301 7.828 6.663 1.00 83.31 191 TYR A N 1
ATOM 1543 C CA . TYR A 1 191 ? -21.168 9.003 6.749 1.00 83.31 191 TYR A CA 1
ATOM 1544 C C . TYR A 1 191 ? -22.113 9.162 5.557 1.00 83.31 191 TYR A C 1
ATOM 1546 O O . TYR A 1 191 ? -23.151 9.808 5.701 1.00 83.31 191 TYR A O 1
ATOM 1554 N N . GLY A 1 192 ? -21.846 8.495 4.435 1.00 81.62 192 GLY A N 1
ATOM 1555 C CA . GLY A 1 192 ? -22.607 8.660 3.198 1.00 81.62 192 GLY A CA 1
ATOM 1556 C C . GLY A 1 192 ? -22.180 9.896 2.408 1.00 81.62 192 GLY A C 1
ATOM 1557 O O . GLY A 1 192 ? -21.367 10.699 2.863 1.00 81.62 192 GLY A O 1
ATOM 1558 N N . LYS A 1 193 ? -22.806 10.080 1.240 1.00 79.88 193 LYS A N 1
ATOM 1559 C CA . LYS A 1 193 ? -22.522 11.184 0.301 1.00 79.88 193 LYS A CA 1
ATOM 1560 C C . LYS A 1 193 ? -22.735 12.587 0.883 1.00 79.88 193 LYS A C 1
ATOM 1562 O O . LYS A 1 193 ? -22.220 13.557 0.353 1.00 79.88 193 LYS A O 1
ATOM 1567 N N . ARG A 1 194 ? -23.497 12.707 1.978 1.00 73.38 194 ARG A N 1
ATOM 1568 C CA . ARG A 1 194 ? -23.782 13.994 2.638 1.00 73.38 194 ARG A CA 1
ATOM 1569 C C . ARG A 1 194 ? -22.587 14.560 3.408 1.00 73.38 194 ARG A C 1
ATOM 1571 O O . ARG A 1 194 ? -22.637 15.707 3.831 1.00 73.38 194 ARG A O 1
ATOM 1578 N N . ASN A 1 195 ? -21.538 13.769 3.633 1.00 78.75 195 ASN A N 1
ATOM 1579 C CA . ASN A 1 195 ? -20.334 14.265 4.280 1.00 78.75 195 ASN A CA 1
ATOM 1580 C C . ASN A 1 195 ? -19.407 14.908 3.245 1.00 78.75 195 ASN A C 1
ATOM 1582 O O . ASN A 1 195 ? -18.862 14.206 2.388 1.00 78.75 195 ASN A O 1
ATOM 1586 N N . GLY A 1 196 ? -19.171 16.214 3.390 1.00 87.12 196 GLY A N 1
ATOM 1587 C CA . GLY A 1 196 ? -18.253 16.973 2.540 1.00 87.12 196 GLY A CA 1
ATOM 1588 C C . GLY A 1 196 ? -16.850 16.366 2.456 1.00 87.12 196 GLY A C 1
ATOM 1589 O O . GLY A 1 196 ? -16.216 16.475 1.417 1.00 87.12 196 GLY A O 1
ATOM 1590 N N . LYS A 1 197 ? -16.389 15.622 3.476 1.00 91.94 197 LYS A N 1
ATOM 1591 C CA . LYS A 1 197 ? -15.079 14.943 3.438 1.00 91.94 197 LYS A CA 1
ATOM 1592 C C . LYS A 1 197 ? -14.944 13.934 2.294 1.00 91.94 197 LYS A C 1
ATOM 1594 O O . LYS A 1 197 ? -13.864 13.819 1.730 1.00 91.94 197 LYS A O 1
ATOM 1599 N N . SER A 1 198 ? -16.019 13.221 1.941 1.00 91.50 198 SER A N 1
ATOM 1600 C CA . SER A 1 198 ? -15.990 12.277 0.810 1.00 91.50 198 SER A CA 1
ATOM 1601 C C . SER A 1 198 ? -15.813 13.002 -0.524 1.00 91.50 198 SER A C 1
ATOM 1603 O O . SER A 1 198 ? -14.976 12.610 -1.328 1.00 91.50 198 SER A O 1
ATOM 1605 N N . LEU A 1 199 ? -16.515 14.124 -0.702 1.00 91.81 199 LEU A N 1
ATOM 1606 C CA . LEU A 1 199 ? -16.376 14.981 -1.876 1.00 91.81 199 LEU A CA 1
ATOM 1607 C C . LEU A 1 199 ? -14.979 15.611 -1.955 1.00 91.81 199 LEU A C 1
ATOM 1609 O O . LEU A 1 199 ? -14.390 15.648 -3.026 1.00 91.81 199 LEU A O 1
ATOM 1613 N N . VAL A 1 200 ? -14.419 16.044 -0.821 1.00 94.31 200 VAL A N 1
ATOM 1614 C CA . VAL A 1 200 ? -13.037 16.543 -0.759 1.00 94.31 200 VAL A CA 1
ATOM 1615 C C . VAL A 1 200 ? -12.047 15.462 -1.198 1.00 94.31 200 VAL A C 1
ATOM 1617 O O . VAL A 1 200 ? -11.157 15.754 -1.987 1.00 94.31 200 VAL A O 1
ATOM 1620 N N . CYS A 1 201 ? -12.212 14.210 -0.755 1.00 95.06 201 CYS A N 1
ATOM 1621 C CA . CYS A 1 201 ? -11.358 13.104 -1.203 1.00 95.06 201 CYS A CA 1
ATOM 1622 C C . CYS A 1 201 ? -11.471 12.859 -2.715 1.00 95.06 201 CYS A C 1
ATOM 1624 O O . CYS A 1 201 ? -10.448 12.679 -3.374 1.00 95.06 201 CYS A O 1
ATOM 1626 N N . LEU A 1 202 ? -12.689 12.892 -3.264 1.00 93.50 202 LEU A N 1
ATOM 1627 C CA . LEU A 1 202 ? -12.928 12.751 -4.701 1.00 93.50 202 LEU A CA 1
ATOM 1628 C C . LEU A 1 202 ? -12.223 13.865 -5.489 1.00 93.50 202 LEU A C 1
ATOM 1630 O O . LEU A 1 202 ? -11.471 13.575 -6.415 1.00 93.50 202 LEU A O 1
ATOM 1634 N N . ILE A 1 203 ? -12.404 15.127 -5.083 1.00 92.94 203 ILE A N 1
ATOM 1635 C CA . ILE A 1 203 ? -11.769 16.286 -5.728 1.00 92.94 203 ILE A CA 1
ATOM 1636 C C . ILE A 1 203 ? -10.246 16.158 -5.679 1.00 92.94 203 ILE A C 1
ATOM 1638 O O . ILE A 1 203 ? -9.595 16.275 -6.711 1.00 92.94 203 ILE A O 1
ATOM 1642 N N . LEU A 1 204 ? -9.670 15.865 -4.509 1.00 94.19 204 LEU A N 1
ATOM 1643 C CA . LEU A 1 204 ? -8.221 15.703 -4.362 1.00 94.19 204 LEU A CA 1
ATOM 1644 C C . LEU A 1 204 ? -7.684 14.533 -5.199 1.00 94.19 204 LEU A C 1
ATOM 1646 O O . LEU A 1 204 ? -6.615 14.643 -5.794 1.00 94.19 204 LEU A O 1
ATOM 1650 N N . THR A 1 205 ? -8.440 13.439 -5.314 1.00 93.25 205 THR A N 1
ATOM 1651 C CA . THR A 1 205 ? -8.075 12.320 -6.193 1.00 93.25 205 THR A CA 1
ATOM 1652 C C . THR A 1 205 ? -8.069 12.748 -7.661 1.00 93.25 205 THR A C 1
ATOM 1654 O O . THR A 1 205 ? -7.112 12.457 -8.376 1.00 93.25 205 THR A O 1
ATOM 1657 N N . VAL A 1 206 ? -9.097 13.470 -8.115 1.00 90.88 206 VAL A N 1
ATOM 1658 C CA . VAL A 1 206 ? -9.168 13.984 -9.492 1.00 90.88 206 VAL A CA 1
ATOM 1659 C C . VAL A 1 206 ? -8.031 14.965 -9.771 1.00 90.88 206 VAL A C 1
ATOM 1661 O O . VAL A 1 206 ? -7.396 14.852 -10.815 1.00 90.88 206 VAL A O 1
ATOM 1664 N N . LEU A 1 207 ? -7.704 15.849 -8.822 1.00 90.69 207 LEU A N 1
ATOM 1665 C CA . LEU A 1 207 ? -6.575 16.773 -8.951 1.00 90.69 207 LEU A CA 1
ATOM 1666 C C . LEU A 1 207 ? -5.251 16.031 -9.146 1.00 90.69 207 LEU A C 1
ATOM 1668 O O . LEU A 1 207 ? -4.471 16.426 -9.999 1.00 90.69 207 LEU A O 1
ATOM 1672 N N . THR A 1 208 ? -5.000 14.935 -8.424 1.00 88.62 208 THR A N 1
ATOM 1673 C CA . THR A 1 208 ? -3.775 14.130 -8.622 1.00 88.62 208 THR A CA 1
ATOM 1674 C C . THR A 1 208 ? -3.737 13.352 -9.942 1.00 88.62 208 THR A C 1
ATOM 1676 O O . THR A 1 208 ? -2.671 12.899 -10.339 1.00 88.62 208 THR A O 1
ATOM 1679 N N . LEU A 1 209 ? -4.890 13.142 -10.586 1.00 86.38 209 LEU A N 1
ATOM 1680 C CA . LEU A 1 209 ? -5.076 12.449 -11.867 1.00 86.38 209 LEU A CA 1
ATOM 1681 C C . LEU A 1 209 ? -4.382 11.076 -12.026 1.00 86.38 209 LEU A C 1
ATOM 1683 O O . LEU A 1 209 ? -4.081 10.636 -13.135 1.00 86.38 209 LEU A O 1
ATOM 1687 N N . LYS A 1 210 ? -4.195 10.311 -10.943 1.00 86.44 210 LYS A N 1
ATOM 1688 C CA . LYS A 1 210 ? -3.747 8.914 -11.075 1.00 86.44 210 LYS A CA 1
ATOM 1689 C C . LYS A 1 210 ? -4.879 8.038 -11.603 1.00 86.44 210 LYS A C 1
ATOM 1691 O O . LYS A 1 210 ? -5.839 7.772 -10.884 1.00 86.44 210 LYS A O 1
ATOM 1696 N N . ARG A 1 211 ? -4.737 7.547 -12.841 1.00 87.19 211 ARG A N 1
ATOM 1697 C CA . ARG A 1 211 ? -5.776 6.838 -13.624 1.00 87.19 211 ARG A CA 1
ATOM 1698 C C . ARG A 1 211 ? -6.621 5.852 -12.803 1.00 87.19 211 ARG A C 1
ATOM 1700 O O . ARG A 1 211 ? -7.834 6.007 -12.705 1.00 87.19 211 ARG A O 1
ATOM 1707 N N . ILE A 1 212 ? -5.985 4.866 -12.165 1.00 89.44 212 ILE A N 1
ATOM 1708 C CA . ILE A 1 212 ? -6.683 3.825 -11.382 1.00 89.44 212 ILE A CA 1
ATOM 1709 C C . ILE A 1 212 ? -7.391 4.432 -10.173 1.00 89.44 212 ILE A C 1
ATOM 1711 O O . ILE A 1 212 ? -8.533 4.083 -9.889 1.00 89.44 212 ILE A O 1
ATOM 1715 N N . SER A 1 213 ? -6.730 5.356 -9.479 1.00 91.94 213 SER A N 1
ATOM 1716 C CA . SER A 1 213 ? -7.293 6.036 -8.317 1.00 91.94 213 SER A CA 1
ATOM 1717 C C . SER A 1 213 ? -8.547 6.830 -8.698 1.00 91.94 213 SER A C 1
ATOM 1719 O O . SER A 1 213 ? -9.575 6.689 -8.043 1.00 91.94 213 SER A O 1
ATOM 1721 N N . VAL A 1 214 ? -8.509 7.580 -9.803 1.00 92.25 214 VAL A N 1
ATOM 1722 C CA . VAL A 1 214 ? -9.655 8.352 -10.313 1.00 92.25 214 VAL A CA 1
ATOM 1723 C C . VAL A 1 214 ? -10.816 7.441 -10.713 1.00 92.25 214 VAL A C 1
ATOM 1725 O O . VAL A 1 214 ? -11.952 7.689 -10.311 1.00 92.25 214 VAL A O 1
ATOM 1728 N N . ILE A 1 215 ? -10.544 6.360 -11.452 1.00 92.88 215 ILE A N 1
ATOM 1729 C CA . ILE A 1 215 ? -11.579 5.389 -11.838 1.00 92.88 215 ILE A CA 1
ATOM 1730 C C . ILE A 1 215 ? -12.242 4.804 -10.587 1.00 92.88 215 ILE A C 1
ATOM 1732 O O . ILE A 1 215 ? -13.468 4.786 -10.482 1.00 92.88 215 ILE A O 1
ATOM 1736 N N . MET A 1 216 ? -11.445 4.370 -9.608 1.00 94.44 216 MET A N 1
ATOM 1737 C CA . MET A 1 216 ? -11.968 3.782 -8.375 1.00 94.44 216 MET A CA 1
ATOM 1738 C C . MET A 1 216 ? -12.746 4.790 -7.526 1.00 94.44 216 MET A C 1
ATOM 1740 O O . MET A 1 216 ? -13.788 4.426 -6.986 1.00 94.44 216 MET A O 1
ATOM 1744 N N . ALA A 1 217 ? -12.299 6.045 -7.454 1.00 93.81 217 ALA A N 1
ATOM 1745 C CA . ALA A 1 217 ? -13.019 7.130 -6.791 1.00 93.81 217 ALA A CA 1
ATOM 1746 C C . ALA A 1 217 ? -14.418 7.331 -7.390 1.00 93.81 217 ALA A C 1
ATOM 1748 O O . ALA A 1 217 ? -15.426 7.251 -6.689 1.00 93.81 217 ALA A O 1
ATOM 1749 N N . ILE A 1 218 ? -14.505 7.471 -8.718 1.00 93.00 218 ILE A N 1
ATOM 1750 C CA . ILE A 1 218 ? -15.784 7.622 -9.427 1.00 93.00 218 ILE A CA 1
ATOM 1751 C C . ILE A 1 218 ? -16.690 6.407 -9.182 1.00 93.00 218 ILE A C 1
ATOM 1753 O O . ILE A 1 218 ? -17.868 6.567 -8.848 1.00 93.00 218 ILE A O 1
ATOM 1757 N N . LEU A 1 219 ? -16.149 5.188 -9.291 1.00 93.94 219 LEU A N 1
ATOM 1758 C CA . LEU A 1 219 ? -16.903 3.961 -9.028 1.00 93.94 219 LEU A CA 1
ATOM 1759 C C . LEU A 1 219 ? -17.426 3.914 -7.588 1.00 93.94 219 LEU A C 1
ATOM 1761 O O . LEU A 1 219 ? -18.589 3.571 -7.372 1.00 93.94 219 LEU A O 1
ATOM 1765 N N . PHE A 1 220 ? -16.616 4.286 -6.597 1.00 94.19 220 PHE A N 1
ATOM 1766 C CA . PHE A 1 220 ? -17.051 4.347 -5.204 1.00 94.19 220 PHE A CA 1
ATOM 1767 C C . PHE A 1 220 ? -18.126 5.401 -4.994 1.00 94.19 220 PHE A C 1
ATOM 1769 O O . PHE A 1 220 ? -19.138 5.107 -4.355 1.00 94.19 220 PHE A O 1
ATOM 1776 N N . PHE A 1 221 ? -17.972 6.588 -5.572 1.00 91.44 221 PHE A N 1
ATOM 1777 C CA . PHE A 1 221 ? -18.969 7.638 -5.458 1.00 91.44 221 PHE A CA 1
ATOM 1778 C C . PHE A 1 221 ? -20.312 7.222 -6.071 1.00 91.44 221 PHE A C 1
ATOM 1780 O O . PHE A 1 221 ? -21.363 7.435 -5.460 1.00 91.44 221 PHE A O 1
ATOM 1787 N N . ILE A 1 222 ? -20.316 6.580 -7.242 1.00 91.25 222 ILE A N 1
ATOM 1788 C CA . ILE A 1 222 ? -21.542 6.115 -7.911 1.00 91.25 222 ILE A CA 1
ATOM 1789 C C . ILE A 1 222 ? -22.160 4.939 -7.145 1.00 91.25 222 ILE A C 1
ATOM 1791 O O . ILE A 1 222 ? -23.315 5.020 -6.715 1.00 91.25 222 ILE A O 1
ATOM 1795 N N . PHE A 1 223 ? -21.381 3.881 -6.912 1.00 91.31 223 PHE A N 1
ATOM 1796 C CA . PHE A 1 223 ? -21.865 2.592 -6.417 1.00 91.31 223 PHE A CA 1
ATOM 1797 C C . PHE A 1 223 ? -21.850 2.444 -4.890 1.00 91.31 223 PHE A C 1
ATOM 1799 O O . PHE A 1 223 ? -22.284 1.409 -4.383 1.00 91.31 223 PHE A O 1
ATOM 1806 N N . ALA A 1 224 ? -21.443 3.466 -4.129 1.00 87.56 224 ALA A N 1
ATOM 1807 C CA . ALA A 1 224 ? -21.447 3.465 -2.661 1.00 87.56 224 ALA A CA 1
ATOM 1808 C C . ALA A 1 224 ? -22.720 2.874 -2.014 1.00 87.56 224 ALA A C 1
ATOM 1810 O O . ALA A 1 224 ? -22.584 2.045 -1.112 1.00 87.56 224 ALA A O 1
ATOM 1811 N N . PRO A 1 225 ? -23.952 3.219 -2.452 1.00 82.88 225 PRO A N 1
ATOM 1812 C CA . PRO A 1 225 ? -25.176 2.657 -1.868 1.00 82.88 225 PRO A CA 1
ATOM 1813 C C . PRO A 1 225 ? -25.317 1.135 -2.034 1.00 82.88 225 PRO A C 1
ATOM 1815 O O . PRO A 1 225 ? -26.023 0.491 -1.259 1.00 82.88 225 PRO A O 1
ATOM 1818 N N . MET A 1 226 ? -24.656 0.552 -3.038 1.00 86.75 226 MET A N 1
ATOM 1819 C CA . MET A 1 226 ? -24.692 -0.883 -3.333 1.00 86.75 226 MET A CA 1
ATOM 1820 C C . MET A 1 226 ? -23.660 -1.677 -2.523 1.00 86.75 226 MET A C 1
ATOM 1822 O O . MET A 1 226 ? -23.764 -2.905 -2.431 1.00 86.75 226 MET A O 1
ATOM 1826 N N . ILE A 1 227 ? -22.689 -0.999 -1.900 1.00 85.81 227 ILE A N 1
ATOM 1827 C CA . ILE A 1 227 ? -21.657 -1.627 -1.073 1.00 85.81 227 ILE A CA 1
ATOM 1828 C C . ILE A 1 227 ? -22.287 -2.053 0.254 1.00 85.81 227 ILE A C 1
ATOM 1830 O O . ILE A 1 227 ? -22.371 -1.304 1.227 1.00 85.81 227 ILE A O 1
ATOM 1834 N N . LYS A 1 228 ? -22.757 -3.299 0.286 1.00 83.06 228 LYS A N 1
ATOM 1835 C CA . LYS A 1 228 ? -23.283 -3.933 1.495 1.00 83.06 228 LYS A CA 1
ATOM 1836 C C . LYS A 1 228 ? -22.159 -4.614 2.248 1.00 83.06 228 LYS A C 1
ATOM 1838 O O . LYS A 1 228 ? -21.371 -5.347 1.656 1.00 83.06 228 LYS A O 1
ATOM 1843 N N . ASP A 1 229 ? -22.163 -4.427 3.557 1.00 85.00 229 ASP A N 1
ATOM 1844 C CA . ASP A 1 229 ? -21.330 -5.153 4.504 1.00 85.00 229 ASP A CA 1
ATOM 1845 C C . ASP A 1 229 ? -21.772 -6.622 4.572 1.00 85.00 229 ASP A C 1
ATOM 1847 O O . ASP A 1 229 ? -22.781 -6.964 5.199 1.00 85.00 229 ASP A O 1
ATOM 1851 N N . LYS A 1 230 ? -21.035 -7.475 3.862 1.00 90.44 230 LYS A N 1
ATOM 1852 C CA . LYS A 1 230 ? -21.288 -8.911 3.767 1.00 90.44 230 LYS A CA 1
ATOM 1853 C C . LYS A 1 230 ? -19.976 -9.673 3.666 1.00 90.44 230 LYS A C 1
ATOM 1855 O O . LYS A 1 230 ? -18.972 -9.157 3.183 1.00 90.44 230 LYS A O 1
ATOM 1860 N N . LYS A 1 231 ? -20.014 -10.943 4.054 1.00 91.56 231 LYS A N 1
ATOM 1861 C CA . LYS A 1 231 ? -18.910 -11.872 3.818 1.00 91.56 231 LYS A CA 1
ATOM 1862 C C . LYS A 1 231 ? -18.751 -12.129 2.319 1.00 91.56 231 LYS A C 1
ATOM 1864 O O . LYS A 1 231 ? -19.744 -12.283 1.606 1.00 91.56 231 LYS A O 1
ATOM 1869 N N . ILE A 1 232 ? -17.509 -12.228 1.854 1.00 94.50 232 ILE A N 1
ATOM 1870 C CA . ILE A 1 232 ? -17.217 -12.530 0.451 1.00 94.50 232 ILE A CA 1
ATOM 1871 C C . ILE A 1 232 ? -17.500 -14.014 0.161 1.00 94.50 232 ILE A C 1
ATOM 1873 O O . ILE A 1 232 ? -17.006 -14.889 0.890 1.00 94.50 232 ILE A O 1
ATOM 1877 N N . PRO A 1 233 ? -18.293 -14.330 -0.881 1.00 94.94 233 PRO A N 1
ATOM 1878 C CA . PRO A 1 233 ? -18.555 -15.708 -1.277 1.00 94.94 233 PRO A CA 1
ATOM 1879 C C . PRO A 1 233 ? -17.273 -16.378 -1.787 1.00 94.94 233 PRO A C 1
ATOM 1881 O O . PRO A 1 233 ? -16.367 -15.729 -2.310 1.00 94.94 233 PRO A O 1
ATOM 1884 N N . ARG A 1 234 ? -17.186 -17.705 -1.633 1.00 94.81 234 ARG A N 1
ATOM 1885 C CA . ARG A 1 234 ? -15.964 -18.466 -1.953 1.00 94.81 234 ARG A CA 1
ATOM 1886 C C . ARG A 1 234 ? -15.531 -18.320 -3.415 1.00 94.81 234 ARG A C 1
ATOM 1888 O O . ARG A 1 234 ? -14.332 -18.267 -3.656 1.00 94.81 234 ARG A O 1
ATOM 1895 N N . TRP A 1 235 ? -16.479 -18.233 -4.347 1.00 96.38 235 TRP A N 1
ATOM 1896 C CA . TRP A 1 235 ? -16.176 -18.107 -5.773 1.00 96.38 235 TRP A CA 1
ATOM 1897 C C . TRP A 1 235 ? -15.541 -16.750 -6.114 1.00 96.38 235 TRP A C 1
ATOM 1899 O O . TRP A 1 235 ? -14.526 -16.742 -6.795 1.00 96.38 235 TRP A O 1
ATOM 1909 N N . ILE A 1 236 ? -16.044 -15.628 -5.565 1.00 96.44 236 ILE A N 1
ATOM 1910 C CA . ILE A 1 236 ? -15.420 -14.299 -5.750 1.00 96.44 236 ILE A CA 1
ATOM 1911 C C . ILE A 1 236 ? -14.002 -14.319 -5.191 1.00 96.44 236 ILE A C 1
ATOM 1913 O O . ILE A 1 236 ? -13.080 -13.860 -5.847 1.00 96.44 236 ILE A O 1
ATOM 1917 N N . PHE A 1 237 ? -13.820 -14.908 -4.004 1.00 97.31 237 PHE A N 1
ATOM 1918 C CA . PHE A 1 237 ? -12.496 -15.032 -3.402 1.00 97.31 237 PHE A CA 1
ATOM 1919 C C . PHE A 1 237 ? -11.503 -15.731 -4.339 1.00 97.31 237 PHE A C 1
ATOM 1921 O O . PHE A 1 237 ? -10.443 -15.175 -4.604 1.00 97.31 237 PHE A O 1
ATOM 1928 N N . TRP A 1 238 ? -11.841 -16.916 -4.854 1.00 97.38 238 TRP A N 1
ATOM 1929 C CA . TRP A 1 238 ? -10.942 -17.655 -5.743 1.00 97.38 238 TRP A CA 1
ATOM 1930 C C . TRP A 1 238 ? -10.754 -16.971 -7.095 1.00 97.38 238 TRP A C 1
ATOM 1932 O O . TRP A 1 238 ? -9.629 -16.935 -7.577 1.00 97.38 238 TRP A O 1
ATOM 1942 N N . LEU A 1 239 ? -11.804 -16.362 -7.654 1.00 97.69 239 LEU A N 1
ATOM 1943 C CA . LEU A 1 239 ? -11.704 -15.562 -8.875 1.00 97.69 239 LEU A CA 1
ATOM 1944 C C . LEU A 1 239 ? -10.679 -14.433 -8.712 1.00 97.69 239 LEU A C 1
ATOM 1946 O O . LEU A 1 239 ? -9.826 -14.248 -9.570 1.00 97.69 239 LEU A O 1
ATOM 1950 N N . THR A 1 240 ? -10.716 -13.717 -7.587 1.00 97.50 240 THR A N 1
ATOM 1951 C CA . THR A 1 240 ? -9.754 -12.652 -7.286 1.00 97.50 240 THR A CA 1
ATOM 1952 C C . THR A 1 240 ? -8.332 -13.180 -7.103 1.00 97.50 240 THR A C 1
ATOM 1954 O O . THR A 1 240 ? -7.397 -12.556 -7.599 1.00 97.50 240 THR A O 1
ATOM 1957 N N . ILE A 1 241 ? -8.145 -14.330 -6.439 1.00 97.69 241 ILE A N 1
ATOM 1958 C CA . ILE A 1 241 ? -6.818 -14.961 -6.330 1.00 97.69 241 ILE A CA 1
ATOM 1959 C C . ILE A 1 241 ? -6.282 -15.329 -7.712 1.00 97.69 241 ILE A C 1
ATOM 1961 O O . ILE A 1 241 ? -5.151 -14.972 -8.028 1.00 97.69 241 ILE A O 1
ATOM 1965 N N . VAL A 1 242 ? -7.087 -16.005 -8.536 1.00 97.25 242 VAL A N 1
ATOM 1966 C CA . VAL A 1 242 ? -6.699 -16.400 -9.897 1.00 97.25 242 VAL A CA 1
ATOM 1967 C C . VAL A 1 242 ? -6.351 -15.169 -10.726 1.00 97.25 242 VAL A C 1
ATOM 1969 O O . VAL A 1 242 ? -5.284 -15.142 -11.326 1.00 97.25 242 VAL A O 1
ATOM 1972 N N . PHE A 1 243 ? -7.184 -14.125 -10.688 1.00 97.38 243 PHE A N 1
ATOM 1973 C CA . PHE A 1 243 ? -6.929 -12.867 -11.386 1.00 97.38 243 PHE A CA 1
ATOM 1974 C C . PHE A 1 243 ? -5.570 -12.267 -11.002 1.00 97.38 243 PHE A C 1
ATOM 1976 O O . PHE A 1 243 ? -4.723 -12.079 -11.869 1.00 97.38 243 PHE A O 1
ATOM 1983 N N . PHE A 1 244 ? -5.306 -12.033 -9.711 1.00 97.12 244 PHE A N 1
ATOM 1984 C CA . PHE A 1 244 ? -4.047 -11.405 -9.287 1.00 97.12 244 PHE A CA 1
ATOM 1985 C C . PHE A 1 244 ? -2.816 -12.310 -9.425 1.00 97.12 244 PHE A C 1
ATOM 1987 O O . PHE A 1 244 ? -1.704 -11.796 -9.506 1.00 97.12 244 PHE A O 1
ATOM 1994 N N . CYS A 1 245 ? -2.983 -13.635 -9.475 1.00 96.12 245 CYS A N 1
ATOM 1995 C CA . CYS A 1 245 ? -1.887 -14.546 -9.814 1.00 96.12 245 CYS A CA 1
ATOM 1996 C C . CYS A 1 245 ? -1.630 -14.613 -11.326 1.00 96.12 245 CYS A C 1
ATOM 1998 O O . CYS A 1 245 ? -0.500 -14.867 -11.721 1.00 96.12 245 CYS A O 1
ATOM 2000 N N . ALA A 1 246 ? -2.647 -14.380 -12.161 1.00 95.44 246 ALA A N 1
ATOM 2001 C CA . ALA A 1 246 ? -2.520 -14.353 -13.617 1.00 95.44 246 ALA A CA 1
ATOM 2002 C C . ALA A 1 246 ? -1.915 -13.036 -14.136 1.00 95.44 246 ALA A C 1
ATOM 2004 O O . ALA A 1 246 ? -1.259 -13.032 -15.175 1.00 95.44 246 ALA A O 1
ATOM 2005 N N . VAL A 1 247 ? -2.105 -11.925 -13.412 1.00 93.81 247 VAL A N 1
ATOM 2006 C CA . VAL A 1 247 ? -1.621 -10.594 -13.816 1.00 93.81 247 VAL A CA 1
ATOM 2007 C C . VAL A 1 247 ? -0.122 -10.562 -14.158 1.00 93.81 247 VAL A C 1
ATOM 2009 O O . VAL A 1 247 ? 0.190 -10.043 -15.225 1.00 93.81 247 VAL A O 1
ATOM 2012 N N . PRO A 1 248 ? 0.813 -11.101 -13.346 1.00 92.12 248 PRO A N 1
ATOM 2013 C CA . PRO A 1 248 ? 2.233 -11.094 -13.701 1.00 92.12 248 PRO A CA 1
ATOM 2014 C C . PRO A 1 248 ? 2.540 -11.765 -15.046 1.00 92.12 248 PRO A C 1
ATOM 2016 O O . PRO A 1 248 ? 3.294 -11.201 -15.829 1.00 92.12 248 PRO A O 1
ATOM 2019 N N . PHE A 1 249 ? 1.892 -12.893 -15.356 1.00 90.62 249 PHE A N 1
ATOM 2020 C CA . PHE A 1 249 ? 2.045 -13.576 -16.648 1.00 90.62 249 PHE A CA 1
ATOM 2021 C C . PHE A 1 249 ? 1.492 -12.741 -17.807 1.00 90.62 249 PHE A C 1
ATOM 2023 O O . PHE A 1 249 ? 2.095 -12.672 -18.874 1.00 90.62 249 PHE A O 1
ATOM 2030 N N . ALA A 1 250 ? 0.350 -12.077 -17.598 1.00 90.88 250 ALA A N 1
ATOM 2031 C CA . ALA A 1 250 ? -0.207 -11.170 -18.595 1.00 90.88 250 ALA A CA 1
ATOM 2032 C C . ALA A 1 250 ? 0.723 -9.971 -18.839 1.00 90.88 250 ALA A C 1
ATOM 2034 O O . ALA A 1 250 ? 0.939 -9.591 -19.984 1.00 90.88 250 ALA A O 1
ATOM 2035 N N . LEU A 1 251 ? 1.307 -9.401 -17.780 1.00 88.25 251 LEU A N 1
ATOM 2036 C CA . LEU A 1 251 ? 2.282 -8.317 -17.896 1.00 88.25 251 LEU A CA 1
ATOM 2037 C C . LEU A 1 251 ? 3.550 -8.776 -18.622 1.00 88.25 251 LEU A C 1
ATOM 2039 O O . LEU A 1 251 ? 4.007 -8.070 -19.510 1.00 88.25 251 LEU A O 1
ATOM 2043 N N . GLU A 1 252 ? 4.087 -9.952 -18.303 1.00 84.38 252 GLU A N 1
ATOM 2044 C CA . GLU A 1 252 ? 5.227 -10.542 -19.017 1.00 84.38 252 GLU A CA 1
ATOM 2045 C C . GLU A 1 252 ? 4.940 -10.687 -20.521 1.00 84.38 252 GLU A C 1
ATOM 2047 O O . GLU A 1 252 ? 5.755 -10.284 -21.349 1.00 84.38 252 GLU A O 1
ATOM 2052 N N . PHE A 1 253 ? 3.741 -11.155 -20.883 1.00 86.50 253 PHE A N 1
ATOM 2053 C CA . PHE A 1 253 ? 3.305 -11.218 -22.278 1.00 86.50 253 PHE A CA 1
ATOM 2054 C C . PHE A 1 253 ? 3.202 -9.830 -22.931 1.00 86.50 253 PHE A C 1
ATOM 2056 O O . PHE A 1 253 ? 3.729 -9.627 -24.028 1.00 86.50 253 PHE A O 1
ATOM 2063 N N . PHE A 1 254 ? 2.564 -8.860 -22.266 1.00 84.69 254 PHE A N 1
ATOM 2064 C CA . PHE A 1 254 ? 2.419 -7.496 -22.787 1.00 84.69 254 PHE A CA 1
ATOM 2065 C C . PHE A 1 254 ? 3.761 -6.774 -22.935 1.00 84.69 254 PHE A C 1
ATOM 2067 O O . PHE A 1 254 ? 3.926 -5.976 -23.850 1.00 84.69 254 PHE A O 1
ATOM 2074 N N . TYR A 1 255 ? 4.736 -7.069 -22.076 1.00 83.19 255 TYR A N 1
ATOM 2075 C CA . TYR A 1 255 ? 6.077 -6.492 -22.150 1.00 83.19 255 TYR A CA 1
ATOM 2076 C C . TYR A 1 255 ? 7.037 -7.279 -23.060 1.00 83.19 255 TYR A C 1
ATOM 2078 O O . TYR A 1 255 ? 8.236 -7.005 -23.070 1.00 83.19 255 TYR A O 1
ATOM 2086 N N . SER A 1 256 ? 6.532 -8.218 -23.864 1.00 84.25 256 SER A N 1
ATOM 2087 C CA . SER A 1 256 ? 7.329 -8.908 -24.881 1.00 84.25 256 SER A CA 1
ATOM 2088 C C . SER A 1 256 ? 7.518 -8.060 -26.145 1.00 84.25 256 SER A C 1
ATOM 2090 O O . SER A 1 256 ? 6.631 -7.306 -26.556 1.00 84.25 256 SER A O 1
ATOM 2092 N N . SER A 1 257 ? 8.657 -8.232 -26.827 1.00 83.00 257 SER A N 1
ATOM 2093 C CA . SER A 1 257 ? 8.919 -7.582 -28.121 1.00 83.00 257 SER A CA 1
ATOM 2094 C C . SER A 1 257 ? 7.867 -7.946 -29.174 1.00 83.00 257 SER A C 1
ATOM 2096 O O . SER A 1 257 ? 7.472 -7.099 -29.969 1.00 83.00 257 SER A O 1
ATOM 2098 N N . SER A 1 258 ? 7.360 -9.183 -29.146 1.00 86.75 258 SER A N 1
ATOM 2099 C CA . SER A 1 258 ? 6.305 -9.647 -30.052 1.00 86.75 258 SER A CA 1
ATOM 2100 C C . SER A 1 258 ? 5.005 -8.863 -29.876 1.00 86.75 258 SER A C 1
ATOM 2102 O O . SER A 1 258 ? 4.391 -8.471 -30.868 1.00 86.75 258 SER A O 1
ATOM 2104 N N . PHE A 1 259 ? 4.595 -8.601 -28.630 1.00 87.00 259 PHE A N 1
ATOM 2105 C CA . PHE A 1 259 ? 3.407 -7.796 -28.361 1.00 87.00 259 PHE A CA 1
ATOM 2106 C C . PHE A 1 259 ? 3.616 -6.331 -28.753 1.00 87.00 259 PHE A C 1
ATOM 2108 O O . PHE A 1 259 ? 2.736 -5.751 -29.380 1.00 87.00 259 PHE A O 1
ATOM 2115 N N . SER A 1 260 ? 4.783 -5.754 -28.448 1.00 86.81 260 SER A N 1
ATOM 2116 C CA . SER A 1 260 ? 5.110 -4.376 -28.841 1.00 86.81 260 SER A CA 1
ATOM 2117 C C . SER A 1 260 ? 5.014 -4.178 -30.362 1.00 86.81 260 SER A C 1
ATOM 2119 O O . SER A 1 260 ? 4.343 -3.260 -30.831 1.00 86.81 260 SER A O 1
ATOM 2121 N N . ASN A 1 261 ? 5.574 -5.109 -31.142 1.00 88.06 261 ASN A N 1
ATOM 2122 C CA . ASN A 1 261 ? 5.497 -5.077 -32.605 1.00 88.06 261 ASN A CA 1
ATOM 2123 C C . ASN A 1 261 ? 4.054 -5.218 -33.118 1.00 88.06 261 ASN A C 1
ATOM 2125 O O . ASN A 1 261 ? 3.653 -4.506 -34.038 1.00 88.06 261 ASN A O 1
ATOM 2129 N N . LEU A 1 262 ? 3.259 -6.111 -32.515 1.00 90.94 262 LEU A N 1
ATOM 2130 C CA . LEU A 1 262 ? 1.839 -6.268 -32.845 1.00 90.94 262 LEU A CA 1
ATOM 2131 C C . LEU A 1 262 ? 1.043 -4.990 -32.537 1.00 90.94 262 LEU A C 1
ATOM 2133 O O . LEU A 1 262 ? 0.192 -4.583 -33.328 1.00 90.94 262 LEU A O 1
ATOM 2137 N N . PHE A 1 263 ? 1.320 -4.358 -31.397 1.00 89.75 263 PHE A N 1
ATOM 2138 C CA . PHE A 1 263 ? 0.672 -3.124 -30.970 1.00 89.75 263 PHE A CA 1
ATOM 2139 C C . PHE A 1 263 ? 0.988 -1.977 -31.933 1.00 89.75 263 PHE A C 1
ATOM 2141 O O . PHE A 1 263 ? 0.066 -1.314 -32.408 1.00 89.75 263 PHE A O 1
ATOM 2148 N N . LEU A 1 264 ? 2.262 -1.814 -32.301 1.00 91.00 264 LEU A N 1
ATOM 2149 C CA . LEU A 1 264 ? 2.695 -0.827 -33.286 1.00 91.00 264 LEU A CA 1
ATOM 2150 C C . LEU A 1 264 ? 2.031 -1.061 -34.651 1.00 91.00 264 LEU A C 1
ATOM 2152 O O . LEU A 1 264 ? 1.511 -0.121 -35.243 1.00 91.00 264 LEU A O 1
ATOM 2156 N N . ALA A 1 265 ? 1.973 -2.310 -35.124 1.00 92.50 265 ALA A N 1
ATOM 2157 C CA . ALA A 1 265 ? 1.328 -2.649 -36.394 1.00 92.50 265 ALA A CA 1
ATOM 2158 C C . ALA A 1 265 ? -0.192 -2.395 -36.395 1.00 92.50 265 ALA A C 1
ATOM 2160 O O . ALA A 1 265 ? -0.761 -2.082 -37.437 1.00 92.50 265 ALA A O 1
ATOM 2161 N N . THR A 1 266 ? -0.853 -2.528 -35.239 1.00 93.31 266 THR A N 1
ATOM 2162 C CA . THR A 1 266 ? -2.315 -2.389 -35.117 1.00 93.31 266 THR A CA 1
ATOM 2163 C C . THR A 1 266 ? -2.748 -0.943 -34.880 1.00 93.31 266 THR A C 1
ATOM 2165 O O . THR A 1 266 ? -3.733 -0.491 -35.460 1.00 93.31 266 THR A O 1
ATOM 2168 N N . PHE A 1 267 ? -2.040 -0.222 -34.009 1.00 90.12 267 PHE A N 1
ATOM 2169 C CA . PHE A 1 267 ? -2.435 1.111 -33.547 1.00 90.12 267 PHE A CA 1
ATOM 2170 C C . PHE A 1 267 ? -1.572 2.238 -34.118 1.00 90.12 267 PHE A C 1
ATOM 2172 O O . PHE A 1 267 ? -1.936 3.401 -33.967 1.00 90.12 267 PHE A O 1
ATOM 2179 N N . GLY A 1 268 ? -0.436 1.924 -34.749 1.00 89.62 268 GLY A N 1
ATOM 2180 C CA . GLY A 1 268 ? 0.509 2.922 -35.258 1.00 89.62 268 GLY A CA 1
ATOM 2181 C C . GLY A 1 268 ? 1.210 3.734 -34.163 1.00 89.62 268 GLY A C 1
ATOM 2182 O O . GLY A 1 268 ? 1.785 4.775 -34.461 1.00 89.62 268 GLY A O 1
ATOM 2183 N N . ILE A 1 269 ? 1.139 3.289 -32.904 1.00 86.50 269 ILE A N 1
ATOM 2184 C CA . ILE A 1 269 ? 1.712 3.962 -31.731 1.00 86.50 269 ILE A CA 1
ATOM 2185 C C . ILE A 1 269 ? 2.742 3.030 -31.095 1.00 86.50 269 ILE A C 1
ATOM 2187 O O . ILE A 1 269 ? 2.468 1.840 -30.926 1.00 86.50 269 ILE A O 1
ATOM 2191 N N . ASP A 1 270 ? 3.904 3.565 -30.717 1.00 85.12 270 ASP A N 1
ATOM 2192 C CA . ASP A 1 270 ? 4.912 2.809 -29.976 1.00 85.12 270 ASP A CA 1
ATOM 2193 C C . ASP A 1 270 ? 4.370 2.414 -28.589 1.00 85.12 270 ASP A C 1
ATOM 2195 O O . ASP A 1 270 ? 3.820 3.226 -27.835 1.00 85.12 270 ASP A O 1
ATOM 2199 N N . PHE A 1 271 ? 4.500 1.134 -28.241 1.00 84.19 271 PHE A N 1
ATOM 2200 C CA . PHE A 1 271 ? 4.004 0.626 -26.967 1.00 84.19 271 PHE A CA 1
ATOM 2201 C C . PHE A 1 271 ? 4.762 1.207 -25.760 1.00 84.19 271 PHE A C 1
ATOM 2203 O O . PHE A 1 271 ? 4.194 1.370 -24.675 1.00 84.19 271 PHE A O 1
ATOM 2210 N N . ASN A 1 272 ? 6.036 1.558 -25.925 1.00 83.56 272 ASN A N 1
ATOM 2211 C CA . ASN A 1 272 ? 6.821 2.235 -24.903 1.00 83.56 272 ASN A CA 1
ATOM 2212 C C . ASN A 1 272 ? 6.287 3.645 -24.621 1.00 83.56 272 ASN A C 1
ATOM 2214 O O . ASN A 1 272 ? 6.106 3.995 -23.453 1.00 83.56 272 ASN A O 1
ATOM 2218 N N . ASP A 1 273 ? 5.927 4.395 -25.663 1.00 80.44 273 ASP A N 1
ATOM 2219 C CA . ASP A 1 273 ? 5.315 5.721 -25.518 1.00 80.44 273 ASP A CA 1
ATOM 2220 C C . ASP A 1 273 ? 3.948 5.619 -24.831 1.00 80.44 273 ASP A C 1
ATOM 2222 O O . ASP A 1 273 ? 3.642 6.362 -23.895 1.00 80.44 273 ASP A O 1
ATOM 2226 N N . PHE A 1 274 ? 3.142 4.623 -25.216 1.00 80.81 274 PHE A N 1
ATOM 2227 C CA . PHE A 1 274 ? 1.847 4.362 -24.583 1.00 80.81 274 PHE A CA 1
ATOM 2228 C C . PHE A 1 274 ? 1.974 4.019 -23.088 1.00 80.81 274 PHE A C 1
ATOM 2230 O O . PHE A 1 274 ? 1.143 4.420 -22.263 1.00 80.81 274 PHE A O 1
ATOM 2237 N N . THR A 1 275 ? 3.018 3.270 -22.723 1.00 78.81 275 THR A N 1
ATOM 2238 C CA . THR A 1 275 ? 3.270 2.844 -21.340 1.00 78.81 275 THR A CA 1
ATOM 2239 C C . THR A 1 275 ? 4.114 3.828 -20.532 1.00 78.81 275 THR A C 1
ATOM 2241 O O . THR A 1 275 ? 4.331 3.571 -19.346 1.00 78.81 275 THR A O 1
ATOM 2244 N N . MET A 1 276 ? 4.525 4.961 -21.116 1.00 76.94 276 MET A N 1
ATOM 2245 C CA . MET A 1 276 ? 5.386 5.972 -20.488 1.00 76.94 276 MET A CA 1
ATOM 2246 C C . MET A 1 276 ? 6.676 5.350 -19.924 1.00 76.94 276 MET A C 1
ATOM 2248 O O . MET A 1 276 ? 6.905 5.372 -18.713 1.00 76.94 276 MET A O 1
ATOM 2252 N N . ASP A 1 277 ? 7.468 4.709 -20.787 1.00 76.25 277 ASP A N 1
ATOM 2253 C CA . ASP A 1 277 ? 8.772 4.088 -20.475 1.00 76.25 277 ASP A CA 1
ATOM 2254 C C . ASP A 1 277 ? 8.748 2.886 -19.514 1.00 76.25 277 ASP A C 1
ATOM 2256 O O . ASP A 1 277 ? 9.781 2.330 -19.125 1.00 76.25 277 ASP A O 1
ATOM 2260 N N . ARG A 1 278 ? 7.562 2.410 -19.124 1.00 76.81 278 ARG A N 1
ATOM 2261 C CA . ARG A 1 278 ? 7.445 1.220 -18.264 1.00 76.81 278 ARG A CA 1
ATOM 2262 C C . ARG A 1 278 ? 7.802 -0.058 -19.010 1.00 76.81 278 ARG A C 1
ATOM 2264 O O . ARG A 1 278 ? 8.313 -0.987 -18.378 1.00 76.81 278 ARG A O 1
ATOM 2271 N N . PHE A 1 279 ? 7.550 -0.105 -20.320 1.00 80.81 279 PHE A N 1
ATOM 2272 C CA . PHE A 1 279 ? 7.942 -1.223 -21.175 1.00 80.81 279 PHE A CA 1
ATOM 2273 C C . PHE A 1 279 ? 9.458 -1.403 -21.182 1.00 80.81 279 PHE A C 1
ATOM 2275 O O . PHE A 1 279 ? 9.926 -2.465 -20.782 1.00 80.81 279 PHE A O 1
ATOM 2282 N N . THR A 1 280 ? 10.228 -0.371 -21.540 1.00 79.00 280 THR A N 1
ATOM 2283 C CA . THR A 1 280 ? 11.699 -0.455 -21.601 1.00 79.00 280 THR A CA 1
ATOM 2284 C C . THR A 1 280 ? 12.309 -0.863 -20.267 1.00 79.00 280 THR A C 1
ATOM 2286 O O . THR A 1 280 ? 13.145 -1.765 -20.225 1.00 79.00 280 THR A O 1
ATOM 2289 N N . ARG A 1 281 ? 11.844 -0.284 -19.154 1.00 81.44 281 ARG A N 1
ATOM 2290 C CA . ARG A 1 281 ? 12.322 -0.664 -17.817 1.00 81.44 281 ARG A CA 1
ATOM 2291 C C . ARG A 1 281 ? 12.040 -2.127 -17.489 1.00 81.44 281 ARG A C 1
ATOM 2293 O O . ARG A 1 281 ? 12.904 -2.825 -16.965 1.00 81.44 281 ARG A O 1
ATOM 2300 N N . THR A 1 282 ? 10.826 -2.589 -17.768 1.00 82.88 282 THR A N 1
ATOM 2301 C CA . THR A 1 282 ? 10.419 -3.961 -17.450 1.00 82.88 282 THR A CA 1
ATOM 2302 C C . THR A 1 282 ? 11.135 -4.964 -18.356 1.00 82.88 282 THR A C 1
ATOM 2304 O O . THR A 1 282 ? 11.667 -5.958 -17.866 1.00 82.88 282 THR A O 1
ATOM 2307 N N . ALA A 1 283 ? 11.248 -4.662 -19.651 1.00 81.19 283 ALA A N 1
ATOM 2308 C CA . ALA A 1 283 ? 12.022 -5.438 -20.614 1.00 81.19 283 ALA A CA 1
ATOM 2309 C C . ALA A 1 283 ? 13.505 -5.524 -20.219 1.00 81.19 283 ALA A C 1
ATOM 2311 O O . ALA A 1 283 ? 14.107 -6.590 -20.320 1.00 81.19 283 ALA A O 1
ATOM 2312 N N . TYR A 1 284 ? 14.083 -4.441 -19.689 1.00 83.38 284 TYR A N 1
ATOM 2313 C CA . TYR A 1 284 ? 15.463 -4.431 -19.203 1.00 83.38 284 TYR A CA 1
ATOM 2314 C C . TYR A 1 284 ? 15.677 -5.373 -18.009 1.00 83.38 284 TYR A C 1
ATOM 2316 O O . TYR A 1 284 ? 16.689 -6.072 -17.944 1.00 83.38 284 TYR A O 1
ATOM 2324 N N . VAL A 1 285 ? 14.711 -5.438 -17.087 1.00 86.25 285 VAL A N 1
ATOM 2325 C CA . VAL A 1 285 ? 14.732 -6.393 -15.965 1.00 86.25 285 VAL A CA 1
ATOM 2326 C C . VAL A 1 285 ? 14.628 -7.834 -16.471 1.00 86.25 285 VAL A C 1
ATOM 2328 O O . VAL A 1 285 ? 15.383 -8.687 -16.009 1.00 86.25 285 VAL A O 1
ATOM 2331 N N . PHE A 1 286 ? 13.756 -8.105 -17.447 1.00 84.25 286 PHE A N 1
ATOM 2332 C CA . PHE A 1 286 ? 13.638 -9.432 -18.061 1.00 84.25 286 PHE A CA 1
ATOM 2333 C C . PHE A 1 286 ? 14.919 -9.862 -18.786 1.00 84.25 286 PHE A C 1
ATOM 2335 O O . PHE A 1 286 ? 15.388 -10.978 -18.581 1.00 84.25 286 PHE A O 1
ATOM 2342 N N . ALA A 1 287 ? 15.530 -8.968 -19.567 1.00 83.31 287 ALA A N 1
ATOM 2343 C CA . ALA A 1 287 ? 16.777 -9.241 -20.284 1.00 83.31 287 ALA A CA 1
ATOM 2344 C C . ALA A 1 287 ? 17.968 -9.516 -19.346 1.00 83.31 287 ALA A C 1
ATOM 2346 O O . ALA A 1 287 ? 18.928 -10.169 -19.742 1.00 83.31 287 ALA A O 1
ATOM 2347 N N . ASN A 1 288 ? 17.902 -9.039 -18.099 1.00 83.88 288 ASN A N 1
ATOM 2348 C CA . ASN A 1 288 ? 18.942 -9.208 -17.084 1.00 83.88 288 ASN A CA 1
ATOM 2349 C C . ASN A 1 288 ? 18.475 -10.090 -15.917 1.00 83.88 288 ASN A C 1
ATOM 2351 O O . ASN A 1 288 ? 18.907 -9.901 -14.775 1.00 83.88 288 ASN A O 1
ATOM 2355 N N . SER A 1 289 ? 17.613 -11.075 -16.192 1.00 81.00 289 SER A N 1
ATOM 2356 C CA . SER A 1 289 ? 17.020 -11.942 -15.168 1.00 81.00 289 SER A CA 1
ATOM 2357 C C . SER A 1 289 ? 18.054 -12.646 -14.279 1.00 81.00 289 SER A C 1
ATOM 2359 O O . SER A 1 289 ? 17.772 -12.953 -13.124 1.00 81.00 289 SER A O 1
ATOM 2361 N N . ASP A 1 290 ? 19.271 -12.877 -14.777 1.00 80.00 290 ASP A N 1
ATOM 2362 C CA . ASP A 1 290 ? 20.366 -13.476 -14.005 1.00 80.00 290 ASP A CA 1
ATOM 2363 C C . ASP A 1 290 ? 20.825 -12.608 -12.827 1.00 80.00 290 ASP A C 1
ATOM 2365 O O . ASP A 1 290 ? 21.232 -13.129 -11.788 1.00 80.00 290 ASP A O 1
ATOM 2369 N N . GLN A 1 291 ? 20.699 -11.284 -12.938 1.00 79.75 291 GLN A N 1
ATOM 2370 C CA . GLN A 1 291 ? 21.148 -10.344 -11.909 1.00 79.75 291 GLN A CA 1
ATOM 2371 C C . GLN A 1 291 ? 20.134 -10.155 -10.770 1.00 79.75 291 GLN A C 1
ATOM 2373 O O . GLN A 1 291 ? 20.469 -9.559 -9.743 1.00 79.75 291 GLN A O 1
ATOM 2378 N N . ILE A 1 292 ? 18.916 -10.690 -10.917 1.00 83.12 292 ILE A N 1
ATOM 2379 C CA . ILE A 1 292 ? 17.810 -10.553 -9.956 1.00 83.12 292 ILE A CA 1
ATOM 2380 C C . ILE A 1 292 ? 17.466 -11.866 -9.226 1.00 83.12 292 ILE A C 1
ATOM 2382 O O . ILE A 1 292 ? 16.505 -11.918 -8.460 1.00 83.12 292 ILE A O 1
ATOM 2386 N N . LYS A 1 293 ? 18.289 -12.915 -9.349 1.00 82.50 293 LYS A N 1
ATOM 2387 C CA . LYS A 1 293 ? 18.076 -14.246 -8.732 1.00 82.50 293 LYS A CA 1
ATOM 2388 C C . LYS A 1 293 ? 18.317 -14.310 -7.211 1.00 82.50 293 LYS A C 1
ATOM 2390 O O . LYS A 1 293 ? 18.546 -15.378 -6.658 1.00 82.50 293 LYS A O 1
ATOM 2395 N N . PHE A 1 294 ? 18.280 -13.184 -6.503 1.00 84.88 294 PHE A N 1
ATOM 2396 C CA . PHE A 1 294 ? 18.668 -13.080 -5.085 1.00 84.88 294 PHE A CA 1
ATOM 2397 C C . PHE A 1 294 ? 17.481 -13.012 -4.112 1.00 84.88 294 PHE A C 1
ATOM 2399 O O . PHE A 1 294 ? 17.670 -12.728 -2.927 1.00 84.88 294 PHE A O 1
ATOM 2406 N N . GLY A 1 295 ? 16.266 -13.252 -4.604 1.00 87.50 295 GLY A N 1
ATOM 2407 C CA . GLY A 1 295 ? 15.041 -13.125 -3.823 1.00 87.50 295 GLY A CA 1
ATOM 2408 C C . GLY A 1 295 ? 14.515 -11.694 -3.710 1.00 87.50 295 GLY A C 1
ATOM 2409 O O . GLY A 1 295 ? 14.908 -10.806 -4.464 1.00 87.50 295 GLY A O 1
ATOM 2410 N N . TYR A 1 296 ? 13.601 -11.476 -2.765 1.00 89.12 296 TYR A N 1
ATOM 2411 C CA . TYR A 1 296 ? 12.870 -10.220 -2.604 1.00 89.12 296 TYR A CA 1
ATOM 2412 C C . TYR A 1 296 ? 13.805 -9.015 -2.407 1.00 89.12 296 TYR A C 1
ATOM 2414 O O . TYR A 1 296 ? 14.705 -9.031 -1.565 1.00 89.12 296 TYR A O 1
ATOM 2422 N N . GLY A 1 297 ? 13.569 -7.954 -3.179 1.00 85.94 297 GLY A N 1
ATOM 2423 C CA . GLY A 1 297 ? 14.374 -6.731 -3.220 1.00 85.94 297 GLY A CA 1
ATOM 2424 C C . GLY A 1 297 ? 15.491 -6.704 -4.267 1.00 85.94 297 GLY A C 1
ATOM 2425 O O . GLY A 1 297 ? 16.174 -5.684 -4.391 1.00 85.94 297 GLY A O 1
ATOM 2426 N N . SER A 1 298 ? 15.708 -7.791 -5.013 1.00 88.00 298 SER A N 1
ATOM 2427 C CA . SER A 1 298 ? 16.776 -7.881 -6.012 1.00 88.00 298 SER A CA 1
ATOM 2428 C C . SER A 1 298 ? 16.545 -6.964 -7.211 1.00 88.00 298 SER A C 1
ATOM 2430 O O . SER A 1 298 ? 17.500 -6.350 -7.687 1.00 88.00 298 SER A O 1
ATOM 2432 N N . VAL A 1 299 ? 15.294 -6.799 -7.649 1.00 87.69 299 VAL A N 1
ATOM 2433 C CA . VAL A 1 299 ? 14.911 -5.889 -8.734 1.00 87.69 299 VAL A CA 1
ATOM 2434 C C . VAL A 1 299 ? 15.126 -4.446 -8.298 1.00 87.69 299 VAL A C 1
ATOM 2436 O O . VAL A 1 299 ? 15.715 -3.668 -9.044 1.00 87.69 299 VAL A O 1
ATOM 2439 N N . THR A 1 300 ? 14.731 -4.095 -7.070 1.00 84.44 300 THR A N 1
ATOM 2440 C CA . THR A 1 300 ? 14.976 -2.756 -6.508 1.00 84.44 300 THR A CA 1
ATOM 2441 C C . THR A 1 300 ? 16.471 -2.437 -6.483 1.00 84.44 300 THR A C 1
ATOM 2443 O O . THR A 1 300 ? 16.899 -1.359 -6.899 1.00 84.44 300 THR A O 1
ATOM 2446 N N . TYR A 1 301 ? 17.293 -3.385 -6.027 1.00 84.19 301 TYR A N 1
ATOM 2447 C CA . TYR A 1 301 ? 18.745 -3.225 -5.994 1.00 84.19 301 TYR A CA 1
ATOM 2448 C C . TYR A 1 301 ? 19.340 -3.059 -7.399 1.00 84.19 301 TYR A C 1
ATOM 2450 O O . TYR A 1 301 ? 20.123 -2.138 -7.634 1.00 84.19 301 TYR A O 1
ATOM 2458 N N . PHE A 1 302 ? 18.942 -3.924 -8.333 1.00 85.88 302 PHE A N 1
ATOM 2459 C CA . PHE A 1 302 ? 19.391 -3.889 -9.722 1.00 85.88 302 PHE A CA 1
ATOM 2460 C C . PHE A 1 302 ? 19.073 -2.541 -10.385 1.00 85.88 302 PHE A C 1
ATOM 2462 O O . PHE A 1 302 ? 19.971 -1.884 -10.913 1.00 85.88 302 PHE A O 1
ATOM 2469 N N . LEU A 1 303 ? 17.825 -2.078 -10.274 1.00 84.12 303 LEU A N 1
ATOM 2470 C CA . LEU A 1 303 ? 17.392 -0.799 -10.840 1.00 84.12 303 LEU A CA 1
ATOM 2471 C C . LEU A 1 303 ? 18.078 0.397 -10.170 1.00 84.12 303 LEU A C 1
ATOM 2473 O O . LEU A 1 303 ? 18.489 1.326 -10.860 1.00 84.12 303 LEU A O 1
ATOM 2477 N N . THR A 1 304 ? 18.279 0.357 -8.848 1.00 80.44 304 THR A N 1
ATOM 2478 C CA . THR A 1 304 ? 18.992 1.419 -8.113 1.00 80.44 304 THR A CA 1
ATOM 2479 C C . THR A 1 304 ? 20.443 1.565 -8.570 1.00 80.44 304 THR A C 1
ATOM 2481 O O . THR A 1 304 ? 20.956 2.681 -8.648 1.00 80.44 304 THR A O 1
ATOM 2484 N N . ASN A 1 305 ? 21.121 0.457 -8.875 1.00 81.75 305 ASN A N 1
ATOM 2485 C CA . ASN A 1 305 ? 22.486 0.504 -9.391 1.00 81.75 305 ASN A CA 1
ATOM 2486 C C . ASN A 1 305 ? 22.544 1.010 -10.835 1.00 81.75 305 ASN A C 1
ATOM 2488 O O . ASN A 1 305 ? 23.492 1.703 -11.188 1.00 81.75 305 ASN A O 1
ATOM 2492 N N . HIS A 1 306 ? 21.546 0.671 -11.653 1.00 80.06 306 HIS A N 1
ATOM 2493 C CA . HIS A 1 306 ? 21.529 1.027 -13.068 1.00 80.06 306 HIS A CA 1
ATOM 2494 C C . HIS A 1 306 ? 21.121 2.487 -13.315 1.00 80.06 306 HIS A C 1
ATOM 2496 O O . HIS A 1 306 ? 21.811 3.202 -14.032 1.00 80.06 306 HIS A O 1
ATOM 2502 N N . TYR A 1 307 ? 20.039 2.952 -12.686 1.00 75.31 307 TYR A N 1
ATOM 2503 C CA . TYR A 1 307 ? 19.514 4.314 -12.865 1.00 75.31 307 TYR A CA 1
ATOM 2504 C C . TYR A 1 307 ? 20.025 5.316 -11.815 1.00 75.31 307 TYR A C 1
ATOM 2506 O O . TYR A 1 307 ? 19.676 6.497 -11.841 1.00 75.31 307 TYR A O 1
ATOM 2514 N N . GLY A 1 308 ? 20.865 4.860 -10.884 1.00 66.94 308 GLY A N 1
ATOM 2515 C CA . GLY A 1 308 ? 21.449 5.683 -9.835 1.00 66.94 308 GLY A CA 1
ATOM 2516 C C . GLY A 1 308 ? 20.508 5.971 -8.661 1.00 66.94 308 GLY A C 1
ATOM 2517 O O . GLY A 1 308 ? 19.313 5.679 -8.647 1.00 66.94 308 GLY A O 1
ATOM 2518 N N . LYS A 1 309 ? 21.077 6.586 -7.618 1.00 61.28 309 LYS A N 1
ATOM 2519 C CA . LYS A 1 309 ? 20.374 6.910 -6.366 1.00 61.28 309 LYS A CA 1
ATOM 2520 C C . LYS A 1 309 ? 19.570 8.219 -6.446 1.00 61.28 309 LYS A C 1
ATOM 2522 O O . LYS A 1 309 ? 19.122 8.682 -5.409 1.00 61.28 309 LYS A O 1
ATOM 2527 N N . GLY A 1 310 ? 19.396 8.841 -7.609 1.00 52.19 310 GLY A N 1
ATOM 2528 C CA . GLY A 1 310 ? 18.793 10.179 -7.701 1.00 52.19 310 GLY A CA 1
ATOM 2529 C C . GLY A 1 310 ? 17.303 10.220 -7.348 1.00 52.19 310 GLY A C 1
ATOM 2530 O O . GLY A 1 310 ? 16.892 11.066 -6.564 1.00 52.19 310 GLY A O 1
ATOM 2531 N N . ASP A 1 311 ? 16.513 9.272 -7.861 1.00 54.91 311 ASP A N 1
ATOM 2532 C CA . ASP A 1 311 ? 15.049 9.353 -7.804 1.00 54.91 311 ASP A CA 1
ATOM 2533 C C . ASP A 1 311 ? 14.413 8.035 -7.333 1.00 54.91 311 ASP A C 1
ATOM 2535 O O . ASP A 1 311 ? 14.746 6.963 -7.842 1.00 54.91 311 ASP A O 1
ATOM 2539 N N . PHE A 1 312 ? 13.498 8.087 -6.358 1.00 54.50 312 PHE A N 1
ATOM 2540 C CA . PHE A 1 312 ? 12.784 6.903 -5.851 1.00 54.50 312 PHE A CA 1
ATOM 2541 C C . PHE A 1 312 ? 11.927 6.249 -6.936 1.00 54.50 312 PHE A C 1
ATOM 2543 O O . PHE A 1 312 ? 11.803 5.021 -6.960 1.00 54.50 312 PHE A O 1
ATOM 2550 N N . ALA A 1 313 ? 11.407 7.054 -7.869 1.00 52.09 313 ALA A N 1
ATOM 2551 C CA . ALA A 1 313 ? 10.690 6.558 -9.033 1.00 52.09 313 ALA A CA 1
ATOM 2552 C C . ALA A 1 313 ? 11.561 5.618 -9.877 1.00 52.09 313 ALA A C 1
ATOM 2554 O O . ALA A 1 313 ? 11.033 4.671 -10.443 1.00 52.09 313 ALA A O 1
ATOM 2555 N N . ASN A 1 314 ? 12.885 5.809 -9.897 1.00 55.47 314 ASN A N 1
ATOM 2556 C CA . ASN A 1 314 ? 13.828 5.021 -10.697 1.00 55.47 314 ASN A CA 1
ATOM 2557 C C . ASN A 1 314 ? 14.378 3.780 -9.981 1.00 55.47 314 ASN A C 1
ATOM 2559 O O . ASN A 1 314 ? 15.031 2.946 -10.603 1.00 55.47 314 ASN A O 1
ATOM 2563 N N . ARG A 1 315 ? 14.100 3.630 -8.681 1.00 61.41 315 ARG A N 1
ATOM 2564 C CA . ARG A 1 315 ? 14.611 2.521 -7.862 1.00 61.41 315 ARG A CA 1
ATOM 2565 C C . ARG A 1 315 ? 13.687 1.311 -7.813 1.00 61.41 315 ARG A C 1
ATOM 2567 O O . ARG A 1 315 ? 14.081 0.296 -7.257 1.00 61.41 315 ARG A O 1
ATOM 2574 N N . SER A 1 316 ? 12.473 1.401 -8.352 1.00 67.56 316 SER A N 1
ATOM 2575 C CA . SER A 1 316 ? 11.479 0.330 -8.272 1.00 67.56 316 SER A CA 1
ATOM 2576 C C . SER A 1 316 ? 10.929 -0.049 -9.641 1.00 67.56 316 SER A C 1
ATOM 2578 O O . SER A 1 316 ? 10.868 0.752 -10.582 1.00 67.56 316 SER A O 1
ATOM 2580 N N . LEU A 1 317 ? 10.508 -1.308 -9.741 1.00 76.12 317 LEU A N 1
ATOM 2581 C CA . LEU A 1 317 ? 9.611 -1.723 -10.802 1.00 76.12 317 LEU A CA 1
ATOM 2582 C C . LEU A 1 317 ? 8.252 -1.087 -10.500 1.00 76.12 317 LEU A C 1
ATOM 2584 O O . LEU A 1 317 ? 7.728 -1.254 -9.400 1.00 76.12 317 LEU A O 1
ATOM 2588 N N . HIS A 1 318 ? 7.657 -0.385 -11.463 1.00 78.81 318 HIS A N 1
ATOM 2589 C CA . HIS A 1 318 ? 6.328 0.224 -11.319 1.00 78.81 318 HIS A CA 1
ATOM 2590 C C . HIS A 1 318 ? 5.192 -0.828 -11.310 1.00 78.81 318 HIS A C 1
ATOM 2592 O O . HIS A 1 318 ? 4.115 -0.585 -11.841 1.00 78.81 318 HIS A O 1
ATOM 2598 N N . SER A 1 319 ? 5.436 -2.016 -10.750 1.00 87.81 319 SER A N 1
ATOM 2599 C CA . SER A 1 319 ? 4.488 -3.115 -10.586 1.00 87.81 319 SER A CA 1
ATOM 2600 C C . SER A 1 319 ? 4.975 -4.056 -9.480 1.00 87.81 319 SER A C 1
ATOM 2602 O O . SER A 1 319 ? 5.829 -4.916 -9.707 1.00 87.81 319 SER A O 1
ATOM 2604 N N . ASP A 1 320 ? 4.439 -3.911 -8.269 1.00 89.50 320 ASP A N 1
ATOM 2605 C CA . ASP A 1 320 ? 4.847 -4.758 -7.141 1.00 89.50 320 ASP A CA 1
ATOM 2606 C C . ASP A 1 320 ? 4.386 -6.210 -7.279 1.00 89.50 320 ASP A C 1
ATOM 2608 O O . ASP A 1 320 ? 5.068 -7.116 -6.804 1.00 89.50 320 ASP A O 1
ATOM 2612 N N . LEU A 1 321 ? 3.262 -6.466 -7.960 1.00 91.44 321 LEU A N 1
ATOM 2613 C CA . LEU A 1 321 ? 2.822 -7.843 -8.222 1.00 91.44 321 LEU A CA 1
ATOM 2614 C C . LEU A 1 321 ? 3.781 -8.568 -9.169 1.00 91.44 321 LEU A C 1
ATOM 2616 O O . LEU A 1 321 ? 4.132 -9.722 -8.913 1.00 91.44 321 LEU A O 1
ATOM 2620 N N . LEU A 1 322 ? 4.225 -7.888 -10.233 1.00 91.25 322 LEU A N 1
ATOM 2621 C CA . LEU A 1 322 ? 5.228 -8.433 -11.143 1.00 91.25 322 LEU A CA 1
ATOM 2622 C C . LEU A 1 322 ? 6.567 -8.607 -10.427 1.00 91.25 322 LEU A C 1
ATOM 2624 O O . LEU A 1 322 ? 7.198 -9.648 -10.556 1.00 91.25 322 LEU A O 1
ATOM 2628 N N . ARG A 1 323 ? 6.966 -7.634 -9.604 1.00 91.25 323 ARG A N 1
ATOM 2629 C CA . ARG A 1 323 ? 8.191 -7.722 -8.809 1.00 91.25 323 ARG A CA 1
ATOM 2630 C C . ARG A 1 323 ? 8.189 -8.940 -7.880 1.00 91.25 323 ARG A C 1
ATOM 2632 O O . ARG A 1 323 ? 9.138 -9.712 -7.915 1.00 91.25 323 ARG A O 1
ATOM 2639 N N . ILE A 1 324 ? 7.129 -9.152 -7.092 1.00 92.69 324 ILE A N 1
ATOM 2640 C CA . ILE A 1 324 ? 7.021 -10.329 -6.208 1.00 92.69 324 ILE A CA 1
ATOM 2641 C C . ILE A 1 324 ? 7.113 -11.626 -7.023 1.00 92.69 324 ILE A C 1
ATOM 2643 O O . ILE A 1 324 ? 7.774 -12.566 -6.591 1.00 92.69 324 ILE A O 1
ATOM 2647 N N . TYR A 1 325 ? 6.496 -11.674 -8.205 1.00 93.50 325 TYR A N 1
ATOM 2648 C CA . TYR A 1 325 ? 6.582 -12.833 -9.094 1.00 93.50 325 TYR A CA 1
ATOM 2649 C C . TYR A 1 325 ? 8.008 -13.085 -9.602 1.00 93.50 325 TYR A C 1
ATOM 2651 O O . TYR A 1 325 ? 8.486 -14.214 -9.517 1.00 93.50 325 TYR A O 1
ATOM 2659 N N . LEU A 1 326 ? 8.711 -12.051 -10.066 1.00 91.25 326 LEU A N 1
ATOM 2660 C CA . LEU A 1 326 ? 10.087 -12.178 -10.556 1.00 91.25 326 LEU A CA 1
ATOM 2661 C C . LEU A 1 326 ? 11.065 -12.567 -9.441 1.00 91.25 326 LEU A C 1
ATOM 2663 O O . LEU A 1 326 ? 11.957 -13.384 -9.648 1.00 91.25 326 LEU A O 1
ATOM 2667 N N . GLU A 1 327 ? 10.891 -12.002 -8.247 1.00 91.38 327 GLU A N 1
ATOM 2668 C CA . GLU A 1 327 ? 11.818 -12.181 -7.129 1.00 91.38 327 GLU A CA 1
ATOM 2669 C C . GLU A 1 327 ? 11.521 -13.431 -6.290 1.00 91.38 327 GLU A C 1
ATOM 2671 O O . GLU A 1 327 ? 12.419 -13.985 -5.661 1.00 91.38 327 GLU A O 1
ATOM 2676 N N . CYS A 1 328 ? 10.262 -13.864 -6.211 1.00 91.94 328 CYS A N 1
ATOM 2677 C CA . CYS A 1 328 ? 9.814 -14.937 -5.315 1.00 91.94 328 CYS A CA 1
ATOM 2678 C C . CYS A 1 328 ? 8.999 -16.029 -6.019 1.00 91.94 328 CYS A C 1
ATOM 2680 O O . CYS A 1 328 ? 8.444 -16.904 -5.347 1.00 91.94 328 CYS A O 1
ATOM 2682 N N . THR A 1 329 ? 8.974 -16.036 -7.353 1.00 92.38 329 THR A N 1
ATOM 2683 C CA . THR A 1 329 ? 8.252 -16.991 -8.210 1.00 92.38 329 THR A CA 1
ATOM 2684 C C . THR A 1 329 ? 6.733 -16.963 -8.026 1.00 92.38 329 THR A C 1
ATOM 2686 O O . THR A 1 329 ? 6.180 -16.291 -7.150 1.00 92.38 329 THR A O 1
ATOM 2689 N N . PHE A 1 330 ? 6.040 -17.786 -8.814 1.00 93.81 330 PHE A N 1
ATOM 2690 C CA . PHE A 1 330 ? 4.611 -18.040 -8.651 1.00 93.81 330 PHE A CA 1
ATOM 2691 C C . PHE A 1 330 ? 4.228 -18.453 -7.220 1.00 93.81 330 PHE A C 1
ATOM 2693 O O . PHE A 1 330 ? 3.178 -18.042 -6.728 1.00 93.81 330 PHE A O 1
ATOM 2700 N N . VAL A 1 331 ? 5.075 -19.229 -6.530 1.00 94.94 331 VAL A N 1
ATOM 2701 C CA . VAL A 1 331 ? 4.792 -19.699 -5.164 1.00 94.94 331 VAL A CA 1
ATOM 2702 C C . VAL A 1 331 ? 4.682 -18.519 -4.197 1.00 94.94 331 VAL A C 1
ATOM 2704 O O . VAL A 1 331 ? 3.715 -18.440 -3.435 1.00 94.94 331 VAL A O 1
ATOM 2707 N N . GLY A 1 332 ? 5.625 -17.572 -4.259 1.00 94.50 332 GLY A N 1
ATOM 2708 C CA . GLY A 1 332 ? 5.600 -16.359 -3.445 1.00 94.50 332 GLY A CA 1
ATOM 2709 C C . GLY A 1 332 ? 4.370 -15.505 -3.738 1.00 94.50 332 GLY A C 1
ATOM 2710 O O . GLY A 1 332 ? 3.642 -15.142 -2.813 1.00 94.50 332 GLY A O 1
ATOM 2711 N N . THR A 1 333 ? 4.074 -15.265 -5.018 1.00 95.31 333 THR A N 1
ATOM 2712 C CA . THR A 1 333 ? 2.884 -14.512 -5.448 1.00 95.31 333 THR A CA 1
ATOM 2713 C C . THR A 1 333 ? 1.587 -15.155 -4.959 1.00 95.31 333 THR A C 1
ATOM 2715 O O . THR A 1 333 ? 0.711 -14.470 -4.428 1.00 95.31 333 THR A O 1
ATOM 2718 N N . PHE A 1 334 ? 1.456 -16.476 -5.079 1.00 97.31 334 PHE A N 1
ATOM 2719 C CA . PHE A 1 334 ? 0.257 -17.205 -4.675 1.00 97.31 334 PHE A CA 1
ATOM 2720 C C . PHE A 1 334 ? 0.019 -17.137 -3.161 1.00 97.31 334 PHE A C 1
ATOM 2722 O O . PHE A 1 334 ? -1.084 -16.795 -2.723 1.00 97.31 334 PHE A O 1
ATOM 2729 N N . ILE A 1 335 ? 1.053 -17.407 -2.351 1.00 97.69 335 ILE A N 1
ATOM 2730 C CA . ILE A 1 335 ? 0.955 -17.340 -0.885 1.00 97.69 335 ILE A CA 1
ATOM 2731 C C . ILE A 1 335 ? 0.655 -15.907 -0.438 1.00 97.69 335 ILE A C 1
ATOM 2733 O O . ILE A 1 335 ? -0.226 -15.706 0.406 1.00 97.69 335 ILE A O 1
ATOM 2737 N N . TYR A 1 336 ? 1.337 -14.920 -1.028 1.00 96.50 336 TYR A N 1
ATOM 2738 C CA . TYR A 1 336 ? 1.125 -13.504 -0.749 1.00 96.50 336 TYR A CA 1
ATOM 2739 C C . TYR A 1 336 ? -0.336 -13.108 -0.997 1.00 96.50 336 TYR A C 1
ATOM 2741 O O . TYR A 1 336 ? -1.023 -12.665 -0.071 1.00 96.50 336 TYR A O 1
ATOM 2749 N N . ASN A 1 337 ? -0.850 -13.376 -2.202 1.00 97.06 337 ASN A N 1
ATOM 2750 C CA . ASN A 1 337 ? -2.222 -13.056 -2.592 1.00 97.06 337 ASN A CA 1
ATOM 2751 C C . ASN A 1 337 ? -3.246 -13.743 -1.673 1.00 97.06 337 ASN A C 1
ATOM 2753 O O . ASN A 1 337 ? -4.162 -13.095 -1.159 1.00 97.06 337 ASN A O 1
ATOM 2757 N N . ILE A 1 338 ? -3.084 -15.044 -1.403 1.00 97.88 338 ILE A N 1
ATOM 2758 C CA . ILE A 1 338 ? -4.001 -15.795 -0.534 1.00 97.88 338 ILE A CA 1
ATOM 2759 C C . ILE A 1 338 ? -4.034 -15.220 0.876 1.00 97.88 338 ILE A C 1
ATOM 2761 O O . ILE A 1 338 ? -5.118 -14.975 1.409 1.00 97.88 338 ILE A O 1
ATOM 2765 N N . CYS A 1 339 ? -2.875 -15.004 1.493 1.00 98.00 339 CYS A N 1
ATOM 2766 C CA . CYS A 1 339 ? -2.799 -14.531 2.869 1.00 98.00 339 CYS A CA 1
ATOM 2767 C C . CYS A 1 339 ? -3.429 -13.142 3.019 1.00 98.00 339 CYS A C 1
ATOM 2769 O O . CYS A 1 339 ? -4.249 -12.923 3.919 1.00 98.00 339 CYS A O 1
ATOM 2771 N N . TYR A 1 340 ? -3.116 -12.234 2.093 1.00 97.06 340 TYR A N 1
ATOM 2772 C CA . TYR A 1 340 ? -3.675 -10.889 2.073 1.00 97.06 340 TYR A CA 1
ATOM 2773 C C . TYR A 1 340 ? -5.199 -10.917 1.900 1.00 97.06 340 TYR A C 1
ATOM 2775 O O . TYR A 1 340 ? -5.909 -10.361 2.737 1.00 97.06 340 TYR A O 1
ATOM 2783 N N . PHE A 1 341 ? -5.754 -11.645 0.929 1.00 97.81 341 PHE A N 1
ATOM 2784 C CA . PHE A 1 341 ? -7.213 -11.691 0.754 1.00 97.81 341 PHE A CA 1
ATOM 2785 C C . PHE A 1 341 ? -7.950 -12.504 1.829 1.00 97.81 341 PHE A C 1
ATOM 2787 O O . PHE A 1 341 ? -9.106 -12.204 2.144 1.00 97.81 341 PHE A O 1
ATOM 2794 N N . LEU A 1 342 ? -7.311 -13.502 2.452 1.00 97.12 342 LEU A N 1
ATOM 2795 C CA . LEU A 1 342 ? -7.887 -14.207 3.604 1.00 97.12 342 LEU A CA 1
ATOM 2796 C C . LEU A 1 342 ? -8.065 -13.279 4.812 1.00 97.12 342 LEU A C 1
ATOM 2798 O O . LEU A 1 342 ? -9.041 -13.446 5.549 1.00 97.12 342 LEU A O 1
ATOM 2802 N N . SER A 1 343 ? -7.180 -12.291 4.990 1.00 95.56 343 SER A N 1
ATOM 2803 C CA . SER A 1 343 ? -7.244 -11.335 6.107 1.00 95.56 343 SER A CA 1
ATOM 2804 C C . SER A 1 343 ? -8.501 -10.451 6.069 1.00 95.56 343 SER A C 1
ATOM 2806 O O . SER A 1 343 ? -9.025 -10.055 7.107 1.00 95.56 343 SER A O 1
ATOM 2808 N N . VAL A 1 344 ? -9.051 -10.213 4.876 1.00 95.44 344 VAL A N 1
ATOM 2809 C CA . VAL A 1 344 ? -10.191 -9.308 4.652 1.00 95.44 344 VAL A CA 1
ATOM 2810 C C . VAL A 1 344 ? -11.472 -10.023 4.212 1.00 95.44 344 VAL A C 1
ATOM 2812 O O . VAL A 1 344 ? -12.530 -9.413 4.140 1.00 95.44 344 VAL A O 1
ATOM 2815 N N . LYS A 1 345 ? -11.437 -11.344 3.990 1.00 92.38 345 LYS A N 1
ATOM 2816 C CA . LYS A 1 345 ? -12.565 -12.151 3.470 1.00 92.38 345 LYS A CA 1
ATOM 2817 C C . LYS A 1 345 ? -13.883 -12.025 4.252 1.00 92.38 345 LYS A C 1
ATOM 2819 O O . LYS A 1 345 ? -14.957 -12.332 3.725 1.00 92.38 345 LYS A O 1
ATOM 2824 N N . LYS A 1 346 ? -13.813 -11.645 5.529 1.00 89.38 346 LYS A N 1
ATOM 2825 C CA . LYS A 1 346 ? -14.983 -11.520 6.408 1.00 89.38 346 LYS A CA 1
ATOM 2826 C C . LYS A 1 346 ? -15.823 -10.278 6.124 1.00 89.38 346 LYS A C 1
ATOM 2828 O O . LYS A 1 346 ? -17.021 -10.331 6.384 1.00 89.38 346 LYS A O 1
ATOM 2833 N N . ASP A 1 347 ? -15.215 -9.216 5.604 1.00 92.00 347 ASP A N 1
ATOM 2834 C CA . ASP A 1 347 ? -15.861 -7.925 5.384 1.00 92.00 347 ASP A CA 1
AT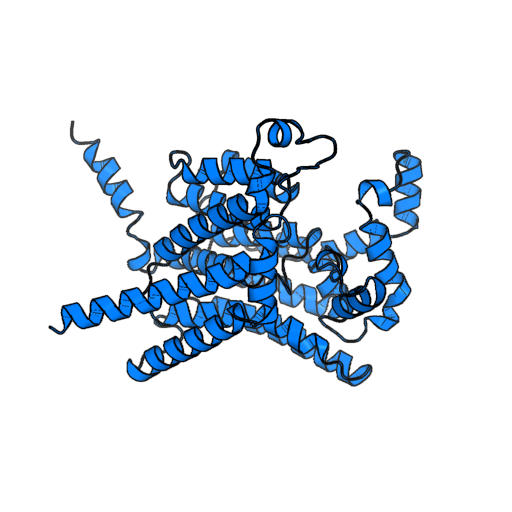OM 2835 C C . ASP A 1 347 ? -15.628 -7.457 3.947 1.00 92.00 347 ASP A C 1
ATOM 2837 O O . ASP A 1 347 ? -14.496 -7.271 3.506 1.00 92.00 347 ASP A O 1
ATOM 2841 N N . SER A 1 348 ? -16.713 -7.250 3.207 1.00 92.81 348 SER A N 1
ATOM 2842 C CA . SER A 1 348 ? -16.668 -6.811 1.812 1.00 92.81 348 SER A CA 1
ATOM 2843 C C . SER A 1 348 ? -15.999 -5.454 1.610 1.00 92.81 348 SER A C 1
ATOM 2845 O O . SER A 1 348 ? -15.475 -5.209 0.528 1.00 92.81 348 SER A O 1
ATOM 2847 N N . ILE A 1 349 ? -15.998 -4.583 2.621 1.00 94.00 349 ILE A N 1
ATOM 2848 C CA . ILE A 1 349 ? -15.433 -3.234 2.520 1.00 94.00 349 ILE A CA 1
ATOM 2849 C C . ILE A 1 349 ? -13.917 -3.298 2.667 1.00 94.00 349 ILE A C 1
ATOM 2851 O O . ILE A 1 349 ? -13.212 -2.786 1.803 1.00 94.00 349 ILE A O 1
ATOM 2855 N N . SER A 1 350 ? -13.410 -4.013 3.678 1.00 94.88 350 SER A N 1
ATOM 2856 C CA . SER A 1 350 ? -11.983 -4.354 3.771 1.00 94.88 350 SER A CA 1
ATOM 2857 C C . SER A 1 350 ? -11.496 -5.106 2.530 1.00 94.88 350 SER A C 1
ATOM 2859 O O . SER A 1 350 ? -10.380 -4.887 2.068 1.00 94.88 350 SER A O 1
ATOM 2861 N N . TYR A 1 351 ? -12.332 -5.989 1.973 1.00 96.31 351 TYR A N 1
ATOM 2862 C CA . TYR A 1 351 ? -12.006 -6.719 0.753 1.00 96.31 351 TYR A CA 1
ATOM 2863 C C . TYR A 1 351 ? -11.870 -5.786 -0.452 1.00 96.31 351 TYR A C 1
ATOM 2865 O O . TYR A 1 351 ? -10.880 -5.862 -1.170 1.00 96.31 351 TYR A O 1
ATOM 2873 N N . LEU A 1 352 ? -12.830 -4.877 -0.643 1.00 95.81 352 LEU A N 1
ATOM 2874 C CA . LEU A 1 352 ? -12.808 -3.883 -1.714 1.00 95.81 352 LEU A CA 1
ATOM 2875 C C . LEU A 1 352 ? -11.620 -2.925 -1.577 1.00 95.81 352 LEU A C 1
ATOM 2877 O O . LEU A 1 352 ? -10.962 -2.635 -2.568 1.00 95.81 352 LEU A O 1
ATOM 2881 N N . LEU A 1 353 ? -11.308 -2.505 -0.347 1.00 95.50 353 LEU A N 1
ATOM 2882 C CA . LEU A 1 353 ? -10.117 -1.722 -0.023 1.00 95.50 353 LEU A CA 1
ATOM 2883 C C . LEU A 1 353 ? -8.859 -2.442 -0.530 1.00 95.50 353 LEU A C 1
ATOM 2885 O O . LEU A 1 353 ? -8.043 -1.843 -1.227 1.00 95.50 353 LEU A O 1
ATOM 2889 N N . LEU A 1 354 ? -8.734 -3.741 -0.247 1.00 96.50 354 LEU A N 1
ATOM 2890 C CA . LEU A 1 354 ? -7.572 -4.515 -0.667 1.00 96.50 354 LEU A CA 1
ATOM 2891 C C . LEU A 1 354 ? -7.523 -4.767 -2.179 1.00 96.50 354 LEU A C 1
ATOM 2893 O O . LEU A 1 354 ? -6.445 -4.700 -2.759 1.00 96.50 354 LEU A O 1
ATOM 2897 N N . VAL A 1 355 ? -8.671 -4.977 -2.832 1.00 96.56 355 VAL A N 1
ATOM 2898 C CA . VAL A 1 355 ? -8.755 -5.028 -4.304 1.00 96.56 355 VAL A CA 1
ATOM 2899 C C . VAL A 1 355 ? -8.241 -3.721 -4.910 1.00 96.56 355 VAL A C 1
ATOM 2901 O O . VAL A 1 355 ? -7.429 -3.774 -5.826 1.00 96.56 355 VAL A O 1
ATOM 2904 N N . THR A 1 356 ? -8.640 -2.558 -4.386 1.00 95.38 356 THR A N 1
ATOM 2905 C CA . THR A 1 356 ? -8.152 -1.254 -4.870 1.00 95.38 356 THR A CA 1
ATOM 2906 C C . THR A 1 356 ? -6.637 -1.128 -4.755 1.00 95.38 356 THR A C 1
ATOM 2908 O O . THR A 1 356 ? -5.993 -0.644 -5.683 1.00 95.38 356 THR A O 1
ATOM 2911 N N . ILE A 1 357 ? -6.060 -1.574 -3.637 1.00 95.25 357 ILE A N 1
ATOM 2912 C CA . ILE A 1 357 ? -4.606 -1.564 -3.435 1.00 95.25 357 ILE A CA 1
ATOM 2913 C C . ILE A 1 357 ? -3.922 -2.488 -4.441 1.00 95.25 357 ILE A C 1
ATOM 2915 O O . ILE A 1 357 ? -2.968 -2.079 -5.092 1.00 95.25 357 ILE A O 1
ATOM 2919 N N . PHE A 1 358 ? -4.426 -3.710 -4.608 1.00 96.06 358 PHE A N 1
ATOM 2920 C CA . PHE A 1 358 ? -3.828 -4.689 -5.512 1.00 96.06 358 PHE A CA 1
ATOM 2921 C C . PHE A 1 358 ? -3.953 -4.275 -6.981 1.00 96.06 358 PHE A C 1
ATOM 2923 O O . PHE A 1 358 ? -3.018 -4.488 -7.742 1.00 96.06 358 PHE A O 1
ATOM 2930 N N . LEU A 1 359 ? -5.048 -3.620 -7.381 1.00 94.75 359 LEU A N 1
ATOM 2931 C CA . LEU A 1 359 ? -5.159 -3.001 -8.706 1.00 94.75 359 LEU A CA 1
ATOM 2932 C C . LEU A 1 359 ? -4.094 -1.919 -8.907 1.00 94.75 359 LEU A C 1
ATOM 2934 O O . LEU A 1 359 ? -3.502 -1.832 -9.979 1.00 94.75 359 LEU A O 1
ATOM 2938 N N . GLN A 1 360 ? -3.802 -1.125 -7.874 1.00 91.69 360 GLN A N 1
ATOM 2939 C CA . GLN A 1 360 ? -2.698 -0.170 -7.934 1.00 91.69 360 GLN A CA 1
ATOM 2940 C C . GLN A 1 360 ? -1.333 -0.865 -7.982 1.00 91.69 360 GLN A C 1
ATOM 2942 O O . GLN A 1 360 ? -0.478 -0.401 -8.724 1.00 91.69 360 GLN A O 1
ATOM 2947 N N . MET A 1 361 ? -1.134 -1.994 -7.296 1.00 92.12 361 MET A N 1
ATOM 2948 C CA . MET A 1 361 ? 0.110 -2.781 -7.370 1.00 92.12 361 MET A CA 1
ATOM 2949 C C . MET A 1 361 ? 0.415 -3.335 -8.767 1.00 92.12 361 MET A C 1
ATOM 2951 O O . MET A 1 361 ? 1.553 -3.715 -9.024 1.00 92.12 361 MET A O 1
ATOM 2955 N N . ILE A 1 362 ? -0.570 -3.398 -9.671 1.00 90.81 362 ILE A N 1
ATOM 2956 C CA . ILE A 1 362 ? -0.334 -3.797 -11.066 1.00 90.81 362 ILE A CA 1
ATOM 2957 C C . ILE A 1 362 ? 0.548 -2.763 -11.779 1.00 90.81 362 ILE A C 1
ATOM 2959 O O . ILE A 1 362 ? 1.395 -3.141 -12.583 1.00 90.81 362 ILE A O 1
ATOM 2963 N N . PHE A 1 363 ? 0.365 -1.474 -11.475 1.00 84.06 363 PHE A N 1
ATOM 2964 C CA . PHE A 1 363 ? 0.915 -0.361 -12.259 1.00 84.06 363 PHE A CA 1
ATOM 2965 C C . PHE A 1 363 ? 1.654 0.696 -11.430 1.00 84.06 363 PHE A C 1
ATOM 2967 O O . PHE A 1 363 ? 2.119 1.691 -11.985 1.00 84.06 363 PHE A O 1
ATOM 2974 N N . ASN A 1 364 ? 1.734 0.520 -10.117 1.00 84.75 364 ASN A N 1
ATOM 2975 C CA . ASN A 1 364 ? 2.449 1.383 -9.193 1.00 84.75 364 ASN A CA 1
ATOM 2976 C C . ASN A 1 364 ? 3.258 0.527 -8.211 1.00 84.75 364 ASN A C 1
ATOM 2978 O O . ASN A 1 364 ? 3.073 -0.688 -8.114 1.00 84.75 364 ASN A O 1
ATOM 2982 N N . HIS A 1 365 ? 4.105 1.209 -7.444 1.00 84.75 365 HIS A N 1
ATOM 2983 C CA . HIS A 1 365 ? 4.908 0.653 -6.361 1.00 84.75 365 HIS A CA 1
ATOM 2984 C C . HIS A 1 365 ? 4.348 1.083 -4.987 1.00 84.75 365 HIS A C 1
ATOM 2986 O O . HIS A 1 365 ? 4.886 2.005 -4.370 1.00 84.75 365 HIS A O 1
ATOM 2992 N N . PRO A 1 366 ? 3.203 0.541 -4.518 1.00 84.25 366 PRO A N 1
ATOM 2993 C CA . PRO A 1 366 ? 2.689 0.851 -3.189 1.00 84.25 366 PRO A CA 1
ATOM 2994 C C . PRO A 1 366 ? 3.380 0.065 -2.058 1.00 84.25 366 PRO A C 1
ATOM 2996 O O . PRO A 1 366 ? 2.947 0.208 -0.920 1.00 84.25 366 PRO A O 1
ATOM 2999 N N . ILE A 1 367 ? 4.388 -0.776 -2.320 1.00 85.62 367 ILE A N 1
ATOM 3000 C CA . ILE A 1 367 ? 5.081 -1.610 -1.327 1.00 85.62 367 ILE A CA 1
ATOM 3001 C C . ILE A 1 367 ? 6.592 -1.405 -1.372 1.00 85.62 367 ILE A C 1
ATOM 3003 O O . ILE A 1 367 ? 7.274 -1.925 -2.247 1.00 85.62 367 ILE A O 1
ATOM 3007 N N . GLY A 1 368 ? 7.144 -0.795 -0.329 1.00 82.00 368 GLY A N 1
ATOM 3008 C CA . GLY A 1 368 ? 8.589 -0.670 -0.160 1.00 82.00 368 GLY A CA 1
ATOM 3009 C C . GLY A 1 368 ? 8.965 0.669 0.450 1.00 82.00 368 GLY A C 1
ATOM 3010 O O . GLY A 1 368 ? 8.190 1.269 1.205 1.00 82.00 368 GLY A O 1
ATOM 3011 N N . ALA A 1 369 ? 10.161 1.147 0.122 1.00 77.00 369 ALA A N 1
ATOM 3012 C CA . ALA A 1 369 ? 10.607 2.467 0.543 1.00 77.00 369 ALA A CA 1
ATOM 3013 C C . ALA A 1 369 ? 9.623 3.546 0.055 1.00 77.00 369 ALA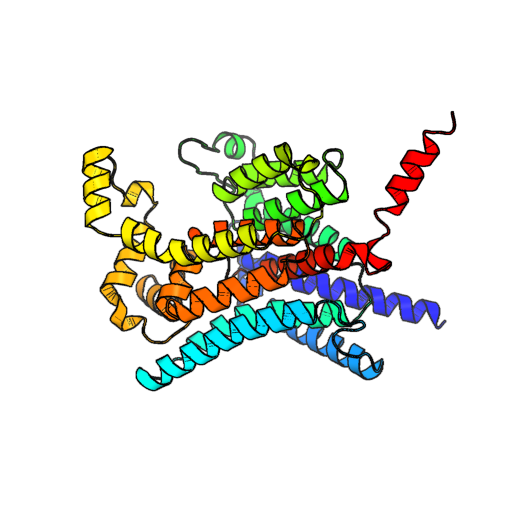 A C 1
ATOM 3015 O O . ALA A 1 369 ? 9.241 3.559 -1.110 1.00 77.00 369 ALA A O 1
ATOM 3016 N N . GLY A 1 370 ? 9.224 4.465 0.937 1.00 79.00 370 GLY A N 1
ATOM 3017 C CA . GLY A 1 370 ? 8.337 5.570 0.559 1.00 79.00 370 GLY A CA 1
ATOM 3018 C C . GLY A 1 370 ? 6.840 5.313 0.762 1.00 79.00 370 GLY A C 1
ATOM 3019 O O . GLY A 1 370 ? 6.032 6.143 0.367 1.00 79.00 370 GLY A O 1
ATOM 3020 N N . THR A 1 371 ? 6.447 4.173 1.342 1.00 87.12 371 THR A N 1
ATOM 3021 C CA . THR A 1 371 ? 5.025 3.791 1.484 1.00 87.12 371 THR A CA 1
ATOM 3022 C C . THR A 1 371 ? 4.656 3.292 2.884 1.00 87.12 371 THR A C 1
ATOM 3024 O O . THR A 1 371 ? 3.557 2.772 3.108 1.00 87.12 371 THR A O 1
ATOM 3027 N N . VAL A 1 372 ? 5.553 3.447 3.865 1.00 90.69 372 VAL A N 1
ATOM 3028 C CA . VAL A 1 372 ? 5.344 2.926 5.224 1.00 90.69 372 VAL A CA 1
ATOM 3029 C C . VAL A 1 372 ? 4.171 3.644 5.891 1.00 90.69 372 VAL A C 1
ATOM 3031 O O . VAL A 1 372 ? 3.322 2.993 6.508 1.00 90.69 372 VAL A O 1
ATOM 3034 N N . GLY A 1 373 ? 4.070 4.968 5.725 1.00 91.00 373 GLY A N 1
ATOM 3035 C CA . GLY A 1 373 ? 2.955 5.759 6.242 1.00 91.00 373 GLY A CA 1
ATOM 3036 C C . GLY A 1 373 ? 1.612 5.319 5.656 1.00 91.00 373 GLY A C 1
ATOM 3037 O O . GLY A 1 373 ? 0.626 5.187 6.391 1.00 91.00 373 GLY A O 1
ATOM 3038 N N . HIS A 1 374 ? 1.581 5.008 4.355 1.00 92.62 374 HIS A N 1
ATOM 3039 C CA . HIS A 1 374 ? 0.383 4.512 3.676 1.00 92.62 374 HIS A CA 1
ATOM 3040 C C . HIS A 1 374 ? -0.089 3.185 4.266 1.00 92.62 374 HIS A C 1
ATOM 3042 O O . HIS A 1 374 ? -1.266 3.049 4.607 1.00 92.62 374 HIS A O 1
ATOM 3048 N N . TRP A 1 375 ? 0.821 2.228 4.460 1.00 94.81 375 TRP A N 1
ATOM 3049 C CA . TRP A 1 375 ? 0.478 0.915 5.010 1.00 94.81 375 TRP A CA 1
ATOM 3050 C C . TRP A 1 375 ? 0.008 0.963 6.462 1.00 94.81 375 TRP A C 1
ATOM 3052 O O . TRP A 1 375 ? -0.897 0.207 6.822 1.00 94.81 375 TRP A O 1
ATOM 3062 N N . ILE A 1 376 ? 0.526 1.883 7.286 1.00 95.19 376 ILE A N 1
ATOM 3063 C CA . ILE A 1 376 ? -0.017 2.100 8.637 1.00 95.19 376 ILE A CA 1
ATOM 3064 C C . ILE A 1 376 ? -1.504 2.481 8.554 1.00 95.19 376 ILE A C 1
ATOM 3066 O O . ILE A 1 376 ? -2.332 1.895 9.255 1.00 95.19 376 ILE A O 1
ATOM 3070 N N . ILE A 1 377 ? -1.865 3.422 7.674 1.00 95.81 377 ILE A N 1
ATOM 3071 C CA . ILE A 1 377 ? -3.261 3.849 7.484 1.00 95.81 377 ILE A CA 1
ATOM 3072 C C . ILE A 1 377 ? -4.117 2.699 6.944 1.00 95.81 377 ILE A C 1
ATOM 3074 O O . ILE A 1 377 ? -5.206 2.457 7.468 1.00 95.81 377 ILE A O 1
ATOM 3078 N N . ILE A 1 378 ? -3.626 1.964 5.944 1.00 96.00 378 ILE A N 1
ATOM 3079 C CA . ILE A 1 378 ? -4.321 0.816 5.345 1.00 96.00 378 ILE A CA 1
ATOM 3080 C C . ILE A 1 378 ? -4.650 -0.232 6.410 1.00 96.00 378 ILE A C 1
ATOM 3082 O O . ILE A 1 378 ? -5.806 -0.639 6.542 1.00 96.00 378 ILE A O 1
ATOM 3086 N N . TYR A 1 379 ? -3.669 -0.637 7.221 1.00 95.88 379 TYR A N 1
ATOM 3087 C CA . TYR A 1 379 ? -3.901 -1.609 8.286 1.00 95.88 379 TYR A CA 1
ATOM 3088 C C . TYR A 1 379 ? -4.883 -1.076 9.335 1.00 95.88 379 TYR A C 1
ATOM 3090 O O . TYR A 1 379 ? -5.769 -1.817 9.759 1.00 95.88 379 TYR A O 1
ATOM 3098 N N . LEU A 1 380 ? -4.807 0.205 9.714 1.00 94.00 380 LEU A N 1
ATOM 3099 C CA . LEU A 1 380 ? -5.785 0.819 10.623 1.00 94.00 380 LEU A CA 1
ATOM 3100 C C . LEU A 1 380 ? -7.208 0.827 10.038 1.00 94.00 380 LEU A C 1
ATOM 3102 O O . LEU A 1 380 ? -8.164 0.574 10.775 1.00 94.00 380 LEU A O 1
ATOM 3106 N N . MET A 1 381 ? -7.367 1.069 8.733 1.00 94.94 381 MET A N 1
ATOM 3107 C CA . MET A 1 381 ? -8.663 0.977 8.052 1.00 94.94 381 MET A CA 1
ATOM 3108 C C . MET A 1 381 ? -9.193 -0.460 8.033 1.00 94.94 381 MET A C 1
ATOM 3110 O O . MET A 1 381 ? -10.367 -0.671 8.333 1.00 94.94 381 MET A O 1
ATOM 3114 N N . ILE A 1 382 ? -8.342 -1.453 7.754 1.00 94.56 382 ILE A N 1
ATOM 3115 C CA . ILE A 1 382 ? -8.720 -2.875 7.793 1.00 94.56 382 ILE A CA 1
ATOM 3116 C C . ILE A 1 382 ? -9.150 -3.281 9.207 1.00 94.56 382 ILE A C 1
ATOM 3118 O O . ILE A 1 382 ? -10.191 -3.918 9.372 1.00 94.56 382 ILE A O 1
ATOM 3122 N N . VAL A 1 383 ? -8.405 -2.868 10.240 1.00 91.94 383 VAL A N 1
ATOM 3123 C CA . VAL A 1 383 ? -8.788 -3.089 11.645 1.00 91.94 383 VAL A CA 1
ATOM 3124 C C . VAL A 1 383 ? -10.148 -2.461 11.928 1.00 91.94 383 VAL A C 1
ATOM 3126 O O . VAL A 1 383 ? -11.026 -3.127 12.479 1.00 91.94 383 VAL A O 1
ATOM 3129 N N . TYR A 1 384 ? -10.344 -1.196 11.545 1.00 90.31 384 TYR A N 1
ATOM 3130 C CA . TYR A 1 384 ? -11.614 -0.507 11.741 1.00 90.31 384 TYR A CA 1
ATOM 3131 C C . TYR A 1 384 ? -12.760 -1.278 11.087 1.00 90.31 384 TYR A C 1
ATOM 3133 O O . TYR A 1 384 ? -13.742 -1.607 11.749 1.00 90.31 384 TYR A O 1
ATOM 3141 N N . PHE A 1 385 ? -12.635 -1.611 9.806 1.00 90.81 385 PHE A N 1
ATOM 3142 C CA . PHE A 1 385 ? -13.710 -2.239 9.061 1.00 90.81 385 PHE A CA 1
ATOM 3143 C C . PHE A 1 385 ? -13.999 -3.669 9.524 1.00 90.81 385 PHE A C 1
ATOM 3145 O O . PHE A 1 385 ? -15.170 -3.978 9.750 1.00 90.81 385 PHE A O 1
ATOM 3152 N N . ASN A 1 386 ? -12.984 -4.502 9.763 1.00 90.00 386 ASN A N 1
ATOM 3153 C CA . ASN A 1 386 ? -13.194 -5.876 10.229 1.00 90.00 386 ASN A CA 1
ATOM 3154 C C . ASN A 1 386 ? -13.860 -5.933 11.612 1.00 90.00 386 ASN A C 1
ATOM 3156 O O . ASN A 1 386 ? -14.605 -6.871 11.885 1.00 90.00 386 ASN A O 1
ATOM 3160 N N . TYR A 1 387 ? -13.627 -4.935 12.474 1.00 86.25 387 TYR A N 1
ATOM 3161 C CA . TYR A 1 387 ? -14.059 -4.973 13.876 1.00 86.25 387 TYR A CA 1
ATOM 3162 C C . TYR A 1 387 ? -15.117 -3.927 14.263 1.00 86.25 387 TYR A C 1
ATOM 3164 O O . TYR A 1 387 ? -15.577 -3.932 15.409 1.00 86.25 387 TYR A O 1
ATOM 3172 N N . ARG A 1 388 ? -15.587 -3.073 13.336 1.00 82.62 388 ARG A N 1
ATOM 3173 C CA . ARG A 1 388 ? -16.574 -2.000 13.613 1.00 82.62 388 ARG A CA 1
ATOM 3174 C C . ARG A 1 388 ? -17.880 -2.477 14.258 1.00 82.62 388 ARG A C 1
ATOM 3176 O O . ARG A 1 388 ? -18.541 -1.707 14.950 1.00 82.62 388 ARG A O 1
ATOM 3183 N N . LYS A 1 389 ? -18.266 -3.735 14.023 1.00 73.88 389 LYS A N 1
ATOM 3184 C CA . LYS A 1 389 ? -19.476 -4.360 14.587 1.00 73.88 389 LYS A CA 1
ATOM 3185 C C . LYS A 1 389 ? -19.247 -4.974 15.972 1.00 73.88 389 LYS A C 1
ATOM 3187 O O . LYS A 1 389 ? -20.176 -5.007 16.781 1.00 73.88 389 LYS A O 1
ATOM 3192 N N . GLU A 1 390 ? -18.031 -5.446 16.237 1.00 66.38 390 GLU A N 1
ATOM 3193 C CA . GLU A 1 390 ? -17.696 -6.300 17.383 1.00 66.38 390 GLU A CA 1
ATOM 3194 C C . GLU A 1 390 ? -17.262 -5.495 18.615 1.00 66.38 390 GLU A C 1
ATOM 3196 O O . GLU A 1 390 ? -17.535 -5.902 19.742 1.00 66.38 390 GLU A O 1
ATOM 3201 N N . VAL A 1 391 ? -16.641 -4.324 18.433 1.00 60.66 391 VAL A N 1
ATOM 3202 C CA . VAL A 1 391 ? -16.082 -3.546 19.551 1.00 60.66 391 VAL A CA 1
ATOM 3203 C C . VAL A 1 391 ? -16.891 -2.255 19.782 1.00 60.66 391 VAL A C 1
ATOM 3205 O O . VAL A 1 391 ? -17.016 -1.440 18.864 1.00 60.66 391 VAL A O 1
ATOM 3208 N N . PRO A 1 392 ? -17.428 -2.014 21.002 1.00 49.78 392 PRO A N 1
ATOM 3209 C CA . PRO A 1 392 ? -18.247 -0.836 21.327 1.00 49.78 392 PRO A CA 1
ATOM 3210 C C . PRO A 1 392 ? -17.569 0.507 21.032 1.00 49.78 392 PRO A C 1
ATOM 3212 O O . PRO A 1 392 ? -18.241 1.465 20.661 1.00 49.78 392 PRO A O 1
ATOM 3215 N N . PHE A 1 393 ? -16.239 0.553 21.122 1.00 50.06 393 PHE A N 1
ATOM 3216 C CA . PHE A 1 393 ? -15.418 1.733 20.839 1.00 50.06 393 PHE A CA 1
ATOM 3217 C C . PHE A 1 393 ? -15.529 2.237 19.386 1.00 50.06 393 PHE A C 1
ATOM 3219 O O . PHE A 1 393 ? -15.236 3.395 19.105 1.00 50.06 393 PHE A O 1
ATOM 3226 N N . TYR A 1 394 ? -15.993 1.392 18.458 1.00 52.09 394 TYR A N 1
ATOM 3227 C CA . TYR A 1 394 ? -16.227 1.757 17.057 1.00 52.09 394 TYR A CA 1
ATOM 3228 C C . TYR A 1 394 ? -17.696 2.111 16.754 1.00 52.09 394 TYR A C 1
ATOM 3230 O O . TYR A 1 394 ? -18.003 2.543 15.640 1.00 52.09 394 TYR A O 1
ATOM 3238 N N . LYS A 1 395 ? -18.613 1.959 17.727 1.00 42.81 395 LYS A N 1
ATOM 3239 C CA . LYS A 1 395 ? -20.070 2.133 17.545 1.00 42.81 395 LYS A CA 1
ATOM 3240 C C . LYS A 1 395 ? -20.569 3.576 17.663 1.00 42.81 395 LYS A C 1
ATOM 3242 O O . LYS A 1 395 ? -21.711 3.828 17.277 1.00 42.81 395 LYS A O 1
ATOM 3247 N N . GLU A 1 396 ? -19.758 4.529 18.130 1.00 41.97 396 GLU A N 1
ATOM 3248 C CA . GLU A 1 396 ? -20.200 5.923 18.350 1.00 41.97 396 GLU A CA 1
ATOM 3249 C C . GLU A 1 396 ? -20.773 6.595 17.082 1.00 41.97 396 GLU A C 1
ATOM 3251 O O . GLU A 1 396 ? -21.646 7.453 17.180 1.00 41.97 396 GLU A O 1
ATOM 3256 N N . GLY A 1 397 ? -20.392 6.144 15.879 1.00 40.22 397 GLY A N 1
ATOM 3257 C CA . GLY A 1 397 ? -20.964 6.639 14.617 1.00 40.22 397 GLY A CA 1
ATOM 3258 C C . GLY A 1 397 ? -22.337 6.065 14.226 1.00 40.22 397 GLY A C 1
ATOM 3259 O O . GLY A 1 397 ? -23.034 6.662 13.410 1.00 40.22 397 GLY A O 1
ATOM 3260 N N . LEU A 1 398 ? -22.753 4.920 14.778 1.00 39.28 398 LEU A N 1
ATOM 3261 C CA . LEU A 1 398 ? -24.041 4.281 14.449 1.00 39.28 398 LEU A CA 1
ATOM 3262 C C . LEU A 1 398 ? -25.185 4.773 15.346 1.00 39.28 398 LEU A C 1
ATOM 3264 O O . LEU A 1 398 ? -26.335 4.833 14.907 1.00 39.28 398 LEU A O 1
ATOM 3268 N N . ILE A 1 399 ? -24.876 5.168 16.584 1.00 40.66 399 ILE A N 1
ATOM 3269 C CA . ILE A 1 399 ? -25.869 5.671 17.545 1.00 40.66 399 ILE A CA 1
ATOM 3270 C C . ILE A 1 399 ? -26.411 7.042 17.103 1.00 40.66 399 ILE A C 1
ATOM 3272 O O . ILE A 1 399 ? -27.606 7.298 17.254 1.00 40.66 399 ILE A O 1
ATOM 3276 N N . SER A 1 400 ? -25.592 7.882 16.459 1.00 38.03 400 SER A N 1
ATOM 3277 C CA . SER A 1 400 ? -26.047 9.169 15.908 1.00 38.03 400 SER A CA 1
ATOM 3278 C C . SER A 1 400 ? -27.078 9.004 14.781 1.00 38.03 400 SER A C 1
ATOM 3280 O O . SER A 1 400 ? -28.031 9.775 14.717 1.00 38.03 400 SER A O 1
ATOM 3282 N N . ARG A 1 401 ? -26.976 7.951 13.950 1.00 41.78 401 ARG A N 1
ATOM 3283 C CA . ARG A 1 401 ? -27.982 7.628 12.916 1.00 41.78 401 ARG A CA 1
ATOM 3284 C C . ARG A 1 401 ? -29.307 7.136 13.500 1.00 41.78 401 ARG A C 1
ATOM 3286 O O . ARG A 1 401 ? -30.352 7.447 12.933 1.00 41.78 401 ARG A O 1
ATOM 3293 N N . ARG A 1 402 ? -29.291 6.394 14.617 1.00 38.41 402 ARG A N 1
ATOM 3294 C CA . ARG A 1 402 ? -30.530 6.014 15.325 1.00 38.41 402 ARG A CA 1
ATOM 3295 C C . ARG A 1 402 ? -31.188 7.228 15.976 1.00 38.41 402 ARG A C 1
ATOM 3297 O O . ARG A 1 402 ? -32.385 7.400 15.796 1.00 38.41 402 ARG A O 1
ATOM 3304 N N . LYS A 1 403 ? -30.417 8.108 16.625 1.00 36.19 403 LYS A N 1
ATOM 3305 C CA . LYS A 1 403 ? -30.952 9.350 17.209 1.00 36.19 403 LYS A CA 1
ATOM 3306 C C . LYS A 1 403 ? -31.495 10.327 16.154 1.00 36.19 403 LYS A C 1
ATOM 3308 O O . LYS A 1 403 ? -32.559 10.884 16.366 1.00 36.19 403 LYS A O 1
ATOM 3313 N N . MET A 1 404 ? -30.851 10.464 14.989 1.00 39.00 404 MET A N 1
ATOM 3314 C CA . MET A 1 404 ? -31.375 11.294 13.886 1.00 39.00 404 MET A CA 1
ATOM 3315 C C . MET A 1 404 ? -32.612 10.714 13.191 1.00 39.00 404 MET A C 1
ATOM 3317 O O . MET A 1 404 ? -33.402 11.477 12.644 1.00 39.00 404 MET A O 1
ATOM 3321 N N . LYS A 1 405 ? -32.773 9.384 13.154 1.00 39.72 405 LYS A N 1
ATOM 3322 C CA . LYS A 1 405 ? -33.994 8.762 12.616 1.00 39.72 405 LYS A CA 1
ATOM 3323 C C . LYS A 1 405 ? -35.155 8.814 13.608 1.00 39.72 405 LYS A C 1
ATOM 3325 O O . LYS A 1 405 ? -36.280 8.997 13.171 1.00 39.72 405 LYS A O 1
ATOM 3330 N N . LEU A 1 406 ? -34.883 8.680 14.906 1.00 42.38 406 LEU A N 1
ATOM 3331 C CA . LEU A 1 406 ? -35.904 8.775 15.954 1.00 42.38 406 LEU A CA 1
ATOM 3332 C C . LEU A 1 406 ? -36.374 10.223 16.162 1.00 42.38 406 LEU A C 1
ATOM 3334 O O . LEU A 1 406 ? -37.570 10.450 16.220 1.00 42.38 406 LEU A O 1
ATOM 3338 N N . GLY A 1 407 ? -35.477 11.213 16.103 1.00 36.69 407 GLY A N 1
ATOM 3339 C CA . GLY A 1 407 ? -35.850 12.637 16.170 1.00 36.69 407 GLY A CA 1
ATOM 3340 C C . GLY A 1 407 ? -36.543 13.204 14.920 1.00 36.69 407 GLY A C 1
ATOM 3341 O O . GLY A 1 407 ? -36.746 14.407 14.839 1.00 36.69 407 GLY A O 1
ATOM 3342 N N . LYS A 1 408 ? -36.856 12.370 13.919 1.00 38.28 408 LYS A N 1
ATOM 3343 C CA . LYS A 1 408 ? -37.690 12.729 12.754 1.00 38.28 408 LYS A CA 1
ATOM 3344 C C . LYS A 1 408 ? -39.039 12.002 12.728 1.00 38.28 408 LYS A C 1
ATOM 3346 O O . LYS A 1 408 ? -39.799 12.200 11.790 1.00 38.28 408 LYS A O 1
ATOM 3351 N N . LEU A 1 409 ? -39.295 11.140 13.711 1.00 38.81 409 LEU A N 1
ATOM 3352 C CA . LEU A 1 409 ? -40.568 10.439 13.899 1.00 38.81 409 LEU A CA 1
ATOM 3353 C C . LEU A 1 409 ? -41.401 11.049 15.039 1.00 38.81 409 LEU A C 1
ATOM 3355 O O . LEU A 1 409 ? -42.485 10.558 15.318 1.00 38.81 409 LEU A O 1
ATOM 3359 N N . GLU A 1 410 ? -40.906 12.121 15.659 1.00 34.94 410 GLU A N 1
ATOM 3360 C CA . GLU A 1 410 ? -41.633 12.963 16.610 1.00 34.94 410 GLU A CA 1
ATOM 3361 C C . GLU A 1 410 ? -41.763 14.373 16.012 1.00 34.94 410 GLU A C 1
ATOM 3363 O O . GLU A 1 410 ? -41.026 15.284 16.385 1.00 34.94 410 GLU A O 1
ATOM 3368 N N . ILE A 1 411 ? -42.637 14.517 15.011 1.00 37.47 411 ILE A N 1
ATOM 3369 C CA . ILE A 1 411 ? -43.359 15.760 14.692 1.00 37.47 411 ILE A CA 1
ATOM 3370 C C . ILE A 1 411 ? -44.792 15.358 14.375 1.00 37.47 411 ILE A C 1
ATOM 3372 O O . ILE A 1 411 ? -44.945 14.439 13.535 1.00 37.47 411 ILE A O 1
#